Protein AF-0000000086685829 (afdb_homodimer)

Secondary structure (DSSP, 8-state):
---SEEEEESSHHHHHHHHHHHHH-BTTB-EES--EEE-TTSSS-EEEEEEE-TTS-EEEEEEEE-SS-SHHHHHHHHHHHHHHH--SEEEEEEEEEE-TTT--TT-EEEEEEEEETT-EEEETTEEEE----EEPPHHHHHHHHT--S-SS-EEEEEEEE-SEEE-SS-HHHHHHHTT-TT--EEESSHHHHHHHHHHHT-SEEEEEEEEEE-SSS---GGGHHHHHHHHHHHHHHHHHHHH--/---SEEEEESSHHHHHHHHHHHHH-BTTB-EES--EEE-TTSSS-EEEEEEE-TTS-EEEEEEEE-SS-SHHHHHHHHHHHHHHH--SEEEEEEEEEE-TTT--TT-EEEEEEEEETT-EEEETTEEEE----EEPPHHHHHHHHT--S-SS-EEEEEEEE-SEEE-SS-HHHHHHHTT-TT--EEESSHHHHHHHHHHHT-SEEEEEEEEEE-SSS---GGGHHHHHHHHHHHHHHHHHHHH--

Radius of gyration: 22.85 Å; Cα contacts (8 Å, |Δi|>4): 1314; chains: 2; bounding box: 50×67×46 Å

Foldseek 3Di:
DEAAEEEEEADPLLLVLLVVLQCPAADLWNGWPDWDWPPPVDPWIWIWTWGAGNVGHTGIYIYTYFPHFFLVSLLVNQLVVCVVRVHLEYEYFFAWAFAPVFDDALAKEKEQKEWAAQDADQDPVGGAHDTDIQGFPPVLLVLLVPDDDAPHHYDYYYEYAYDDQAADLCVQVVCVVNVNVGHTTYYGHQNSRRVSCVVVVRNGYIYMWGHHHNSHNDDDNVRRSSGSNSRSNSVVVSSCVPRPD/DEAAEEEEEADPLLLVLLVVLQCPAADLWNGWPDWDWPPPVDPWIWIWTWGAGNVGHTGIYIYTYFPHFFLVSLLVNQLVVCVVRVHLEYEYFFAWAFAPVFDDALAKEKEQKEWAAQDADQDPVGGAHDTDIQGFPPVLLVLLVPDDDAPHHYDYYYEYAYDDQAADLCVQVVCVVNVNVGHTTYYGHQNSRRVSCVVVVRNGYIYMWGHHHNSHNDDDNVRRSSGSNSRSNSVVVSSCVPRPD

Solvent-accessible surface area (backbone atoms only — not comparable to full-atom values): 23841 Å² total; per-residue (Å²): 126,80,26,50,30,35,34,42,17,50,46,70,67,21,38,51,23,40,56,49,33,38,47,67,27,54,91,78,18,63,18,26,82,57,76,41,82,39,54,78,87,45,69,74,36,34,32,38,28,47,32,31,39,71,87,67,50,66,44,38,36,35,41,32,60,29,94,41,72,34,29,43,38,36,9,23,47,50,24,31,48,38,63,75,37,53,32,46,22,44,31,32,36,20,61,23,27,20,30,72,92,74,42,53,77,55,22,28,39,36,40,40,24,27,23,42,69,67,22,28,37,33,38,80,89,40,80,45,77,57,66,65,73,47,70,38,53,64,72,57,44,52,51,58,71,62,63,68,93,58,101,55,58,74,44,78,29,34,24,32,11,39,60,43,54,55,25,45,56,46,62,66,59,54,36,31,74,70,75,36,66,66,45,38,34,38,36,37,34,59,23,20,50,47,48,40,26,59,58,58,64,38,81,31,50,46,42,20,24,2,15,31,40,58,31,30,72,75,83,52,74,81,32,42,64,60,5,9,38,50,7,18,45,52,43,51,51,52,49,48,70,72,64,58,128,126,81,27,48,30,36,34,42,17,50,46,70,67,22,37,50,23,39,54,49,33,38,45,67,28,53,91,79,18,63,16,26,81,56,77,41,81,40,54,78,89,46,68,74,36,34,33,37,28,48,33,31,37,71,88,67,51,67,44,38,36,34,40,32,61,31,95,40,74,34,29,42,39,37,9,23,47,51,24,31,48,39,63,75,38,53,31,46,22,44,30,32,35,21,61,25,27,19,30,72,93,73,42,55,79,53,21,28,39,37,41,40,24,25,22,41,69,64,23,27,38,32,38,81,91,41,80,44,76,57,68,66,73,47,70,38,53,63,72,57,43,53,51,59,72,61,63,69,94,59,101,53,58,76,45,79,29,34,26,32,11,38,60,44,53,55,27,47,58,47,62,65,60,55,36,31,75,71,75,36,66,66,45,39,34,38,36,36,35,60,22,20,50,47,50,41,26,58,59,58,65,39,82,30,49,47,41,21,24,2,14,32,39,58,30,32,71,73,84,52,76,80,33,42,63,59,5,10,38,50,6,18,46,52,42,51,50,52,48,48,70,72,65,59,129

InterPro domains:
  IPR000845 Nucleoside phosphorylase domain [PF01048] (35-237)
  IPR035994 Nucleoside phosphorylase superfamily [G3DSA:3.40.50.1580] (1-243)
  IPR035994 Nucleoside phosphorylase superfamily [SSF53167] (66-238)

Structure (mmCIF, N/CA/C/O backbone):
data_AF-0000000086685829-model_v1
#
loop_
_entity.id
_entity.type
_entity.pdbx_description
1 polymer 'Nucleoside phosphorylase domain-containing protein'
#
loop_
_atom_site.group_PDB
_atom_site.id
_atom_site.type_symbol
_atom_site.label_atom_id
_atom_site.label_alt_id
_atom_site.label_comp_id
_atom_site.label_asym_id
_atom_site.label_entity_id
_atom_site.label_seq_id
_atom_site.pdbx_PDB_ins_code
_atom_site.Cartn_x
_atom_site.Cartn_y
_atom_site.Cartn_z
_atom_site.occupancy
_atom_site.B_iso_or_equiv
_atom_site.auth_seq_id
_atom_site.auth_comp_id
_atom_site.auth_asym_id
_atom_site.auth_atom_id
_atom_site.pdbx_PDB_model_num
ATOM 1 N N . MET A 1 1 ? -23.453 7.348 5 1 58.22 1 MET A N 1
ATOM 2 C CA . MET A 1 1 ? -23.266 8.734 5.402 1 58.22 1 MET A CA 1
ATOM 3 C C . MET A 1 1 ? -21.922 9.258 4.906 1 58.22 1 MET A C 1
ATOM 5 O O . MET A 1 1 ? -20.906 8.547 4.957 1 58.22 1 MET A O 1
ATOM 9 N N . LYS A 1 2 ? -21.812 10.453 4.223 1 83.06 2 LYS A N 1
ATOM 10 C CA . LYS A 1 2 ? -20.688 11.07 3.527 1 83.06 2 LYS A CA 1
ATOM 11 C C . LYS A 1 2 ? -19.656 11.609 4.516 1 83.06 2 LYS A C 1
ATOM 13 O O . LYS A 1 2 ? -20.016 12.258 5.5 1 83.06 2 LYS A O 1
ATOM 18 N N . ILE A 1 3 ? -18.453 11.164 4.633 1 96.38 3 ILE A N 1
ATOM 19 C CA . ILE A 1 3 ? -17.344 11.633 5.453 1 96.38 3 ILE A CA 1
ATOM 20 C C . ILE A 1 3 ? -16.594 12.742 4.723 1 96.38 3 ILE A C 1
ATOM 22 O O . ILE A 1 3 ? -16.281 12.625 3.535 1 96.38 3 ILE A O 1
ATOM 26 N N . ASP A 1 4 ? -16.484 13.891 5.453 1 98.31 4 ASP A N 1
ATOM 27 C CA . ASP A 1 4 ? -15.789 15.016 4.84 1 98.31 4 ASP A CA 1
ATOM 28 C C . ASP A 1 4 ? -14.289 14.742 4.73 1 98.31 4 ASP A C 1
ATOM 30 O O . ASP A 1 4 ? -13.672 15.016 3.697 1 98.31 4 ASP A O 1
ATOM 34 N N . ALA A 1 5 ? -13.734 14.188 5.77 1 98.75 5 ALA A N 1
ATOM 35 C CA . ALA A 1 5 ? -12.305 13.891 5.742 1 98.75 5 ALA A CA 1
ATOM 36 C C . ALA A 1 5 ? -12 12.594 6.492 1 98.75 5 ALA A C 1
ATOM 38 O O . ALA A 1 5 ? -12.578 12.336 7.551 1 98.75 5 ALA A O 1
ATOM 39 N N . LEU A 1 6 ? -11.211 11.766 5.938 1 98.88 6 LEU A N 1
ATOM 40 C CA . LEU A 1 6 ? -10.555 10.641 6.59 1 98.88 6 LEU A CA 1
ATOM 41 C C . LEU A 1 6 ? -9.078 10.938 6.828 1 98.88 6 LEU A C 1
ATOM 43 O O . LEU A 1 6 ? -8.328 11.172 5.879 1 98.88 6 LEU A O 1
ATOM 47 N N . ILE A 1 7 ? -8.664 11 8.094 1 98.94 7 ILE A N 1
ATOM 48 C CA . ILE A 1 7 ? -7.273 11.242 8.445 1 98.94 7 ILE A CA 1
ATOM 49 C C . ILE A 1 7 ? -6.617 9.938 8.891 1 98.94 7 ILE A C 1
ATOM 51 O O . ILE A 1 7 ? -7.059 9.312 9.859 1 98.94 7 ILE A O 1
ATOM 55 N N . VAL A 1 8 ? -5.586 9.539 8.195 1 98.81 8 VAL A N 1
ATOM 56 C CA . VAL A 1 8 ? -4.824 8.344 8.562 1 98.81 8 VAL A CA 1
ATOM 57 C C . VAL A 1 8 ? -3.496 8.758 9.195 1 98.81 8 VAL A C 1
ATOM 59 O O . VAL A 1 8 ? -2.859 9.719 8.75 1 98.81 8 VAL A O 1
ATOM 62 N N . THR A 1 9 ? -3.082 8.07 10.25 1 98.75 9 THR A N 1
ATOM 63 C CA . THR A 1 9 ? -1.795 8.273 10.906 1 98.75 9 THR A CA 1
ATOM 64 C C . THR A 1 9 ? -1.018 6.957 10.977 1 98.75 9 THR A C 1
ATOM 66 O O . THR A 1 9 ? -1.593 5.879 10.812 1 98.75 9 THR A O 1
ATOM 69 N N . ALA A 1 10 ? 0.282 7.098 11.18 1 97.69 10 ALA A N 1
ATOM 70 C CA . ALA A 1 10 ? 1.114 5.898 11.18 1 97.69 10 ALA A CA 1
ATOM 71 C C . ALA A 1 10 ? 1.545 5.531 12.602 1 97.69 10 ALA A C 1
ATOM 73 O O . ALA A 1 10 ? 1.723 4.352 12.914 1 97.69 10 ALA A O 1
ATOM 74 N N . LEU A 1 11 ? 1.746 6.52 13.469 1 97.06 11 LEU A N 1
ATOM 75 C CA . LEU A 1 11 ? 2.26 6.293 14.812 1 97.06 11 LEU A CA 1
ATOM 76 C C . LEU A 1 11 ? 1.229 6.695 15.859 1 97.06 11 LEU A C 1
ATOM 78 O O . LEU A 1 11 ? 0.406 7.582 15.625 1 97.06 11 LEU A O 1
ATOM 82 N N . ALA A 1 12 ? 1.338 6.129 17.062 1 97.44 12 ALA A N 1
ATOM 83 C CA . ALA A 1 12 ? 0.421 6.441 18.156 1 97.44 12 ALA A CA 1
ATOM 84 C C . ALA A 1 12 ? 0.504 7.914 18.547 1 97.44 12 ALA A C 1
ATOM 86 O O . ALA A 1 12 ? -0.517 8.555 18.812 1 97.44 12 ALA A O 1
ATOM 87 N N . VAL A 1 13 ? 1.699 8.469 18.562 1 97.31 13 VAL A N 1
ATOM 88 C CA . VAL A 1 13 ? 1.897 9.867 18.938 1 97.31 13 VAL A CA 1
ATOM 89 C C . VAL A 1 13 ? 1.214 10.773 17.922 1 97.31 13 VAL A C 1
ATOM 91 O O . VAL A 1 13 ? 0.665 11.82 18.281 1 97.31 13 VAL A O 1
ATOM 94 N N . GLU A 1 14 ? 1.249 10.391 16.656 1 98.5 14 GLU A N 1
ATOM 95 C CA . GLU A 1 14 ? 0.596 11.148 15.594 1 98.5 14 GLU A CA 1
ATOM 96 C C . GLU A 1 14 ? -0.923 11.078 15.719 1 98.5 14 GLU A C 1
ATOM 98 O O . GLU A 1 14 ? -1.612 12.086 15.547 1 98.5 14 GLU A O 1
ATOM 103 N N . HIS A 1 15 ? -1.366 9.883 15.977 1 98.62 15 HIS A N 1
ATOM 104 C CA . HIS A 1 15 ? -2.799 9.672 16.156 1 98.62 15 HIS A CA 1
ATOM 105 C C . HIS A 1 15 ? -3.338 10.5 17.312 1 98.62 15 HIS A C 1
ATOM 107 O O . HIS A 1 15 ? -4.348 11.195 17.172 1 98.62 15 HIS A O 1
ATOM 113 N N . ARG A 1 16 ? -2.646 10.438 18.422 1 98.19 16 ARG A N 1
ATOM 114 C CA . ARG A 1 16 ? -3.057 11.188 19.594 1 98.19 16 ARG A CA 1
ATOM 115 C C . ARG A 1 16 ? -3.072 12.688 19.312 1 98.19 16 ARG A C 1
ATOM 117 O O . ARG A 1 16 ? -4.023 13.383 19.688 1 98.19 16 ARG A O 1
ATOM 124 N N . ALA A 1 17 ? -2.051 13.164 18.656 1 98.62 17 ALA A N 1
ATOM 125 C CA . ALA A 1 17 ? -1.974 14.586 18.312 1 98.62 17 ALA A CA 1
ATOM 126 C C . ALA A 1 17 ? -3.152 15 17.453 1 98.62 17 ALA A C 1
ATOM 128 O O . ALA A 1 17 ? -3.73 16.078 17.641 1 98.62 17 ALA A O 1
ATOM 129 N N . THR A 1 18 ? -3.488 14.18 16.5 1 98.75 18 THR A N 1
ATOM 130 C CA . THR A 1 18 ? -4.57 14.477 15.562 1 98.75 18 THR A CA 1
ATOM 131 C C . THR A 1 18 ? -5.914 14.508 16.281 1 98.75 18 THR A C 1
ATOM 133 O O . THR A 1 18 ? -6.711 15.422 16.078 1 98.75 18 THR A O 1
ATOM 136 N N . VAL A 1 19 ? -6.141 13.516 17.094 1 98.69 19 VAL A N 1
ATOM 137 C CA . VAL A 1 19 ? -7.375 13.422 17.875 1 98.69 19 VAL A CA 1
ATOM 138 C C . VAL A 1 19 ? -7.48 14.609 18.828 1 98.69 19 VAL A C 1
ATOM 140 O O . VAL A 1 19 ? -8.523 15.273 18.891 1 98.69 19 VAL A O 1
ATOM 143 N N . ASP A 1 20 ? -6.418 14.93 19.516 1 98.5 20 ASP A N 1
ATOM 144 C CA . ASP A 1 20 ? -6.398 16.016 20.484 1 98.5 20 ASP A CA 1
ATOM 145 C C . ASP A 1 20 ? -6.617 17.375 19.812 1 98.5 20 ASP A C 1
ATOM 147 O O . ASP A 1 20 ? -7.363 18.219 20.312 1 98.5 20 ASP A O 1
ATOM 151 N N . ALA A 1 21 ? -5.988 17.578 18.719 1 98.19 21 ALA A N 1
ATOM 152 C CA . ALA A 1 21 ? -6.156 18.844 17.984 1 98.19 21 ALA A CA 1
ATOM 153 C C . ALA A 1 21 ? -7.613 19.047 17.578 1 98.19 21 ALA A C 1
ATOM 155 O O . ALA A 1 21 ? -8.117 20.172 17.609 1 98.19 21 ALA A O 1
ATOM 156 N N . GLY A 1 22 ? -8.234 17.984 17.156 1 98.31 22 GLY A N 1
ATOM 157 C CA . GLY A 1 22 ? -9.656 18.062 16.844 1 98.31 22 GLY A CA 1
ATOM 158 C C . GLY A 1 22 ? -10.5 18.484 18.031 1 98.31 22 GLY A C 1
ATOM 159 O O . GLY A 1 22 ? -11.43 19.281 17.875 1 98.31 22 GLY A O 1
ATOM 160 N N . LEU A 1 23 ? -10.203 17.891 19.188 1 98.19 23 LEU A N 1
ATOM 161 C CA . LEU A 1 23 ? -10.93 18.234 20.422 1 98.19 23 LEU A CA 1
ATOM 162 C C . LEU A 1 23 ? -10.688 19.688 20.812 1 98.19 23 LEU A C 1
ATOM 164 O O . LEU A 1 23 ? -11.602 20.359 21.297 1 98.19 23 LEU A O 1
ATOM 168 N N . ASP A 1 24 ? -9.492 20.203 20.594 1 97.06 24 ASP A N 1
ATOM 169 C CA . ASP A 1 24 ? -9.094 21.562 20.953 1 97.06 24 ASP A CA 1
ATOM 170 C C . ASP A 1 24 ? -9.805 22.594 20.094 1 97.06 24 ASP A C 1
ATOM 172 O O . ASP A 1 24 ? -9.984 23.734 20.516 1 97.06 24 ASP A O 1
ATOM 176 N N . GLY A 1 25 ? -10.172 22.219 18.906 1 95.88 25 GLY A N 1
ATOM 177 C CA . GLY A 1 25 ? -10.703 23.172 17.953 1 95.88 25 GLY A CA 1
ATOM 178 C C . GLY A 1 25 ? -9.625 23.984 17.25 1 95.88 25 GLY A C 1
ATOM 179 O O . GLY A 1 25 ? -8.438 23.844 17.547 1 95.88 25 GLY A O 1
ATOM 180 N N . ILE A 1 26 ? -10.07 24.781 16.328 1 92.69 26 ILE A N 1
ATOM 181 C CA . ILE A 1 26 ? -9.18 25.625 15.539 1 92.69 26 ILE A CA 1
ATOM 182 C C . ILE A 1 26 ? -9.742 27.047 15.453 1 92.69 26 ILE A C 1
ATOM 184 O O . ILE A 1 26 ? -10.844 27.25 14.945 1 92.69 26 ILE A O 1
ATOM 188 N N . GLY A 1 27 ? -8.953 28.031 15.922 1 91 27 GLY A N 1
ATOM 189 C CA . GLY A 1 27 ? -9.461 29.391 15.898 1 91 27 GLY A CA 1
ATOM 190 C C . GLY A 1 27 ? -10.789 29.547 16.609 1 91 27 GLY A C 1
ATOM 191 O O . GLY A 1 27 ? -10.922 29.172 17.781 1 91 27 GLY A O 1
ATOM 192 N N . GLU A 1 28 ? -11.766 30.047 15.82 1 94.06 28 GLU A N 1
ATOM 193 C CA . GLU A 1 28 ? -13.078 30.297 16.391 1 94.06 28 GLU A CA 1
ATOM 194 C C . GLU A 1 28 ? -13.961 29.062 16.328 1 94.06 28 GLU A C 1
ATOM 196 O O . GLU A 1 28 ? -15.102 29.078 16.797 1 94.06 28 GLU A O 1
ATOM 201 N N . HIS A 1 29 ? -13.453 28 15.812 1 96.25 29 HIS A N 1
ATOM 202 C CA . HIS A 1 29 ? -14.219 26.766 15.664 1 96.25 29 HIS A CA 1
ATOM 203 C C . HIS A 1 29 ? -14.047 25.859 16.875 1 96.25 29 HIS A C 1
ATOM 205 O O . HIS A 1 29 ? -12.93 25.438 17.203 1 96.25 29 HIS A O 1
ATOM 211 N N . PRO A 1 30 ? -15.094 25.484 17.562 1 95.94 30 PRO A N 1
ATOM 212 C CA . PRO A 1 30 ? -15.023 24.766 18.844 1 95.94 30 PRO A CA 1
ATOM 213 C C . PRO A 1 30 ? -14.328 23.406 18.719 1 95.94 30 PRO A C 1
ATOM 215 O O . PRO A 1 30 ? -13.672 22.953 19.656 1 95.94 30 PRO A O 1
ATOM 218 N N . GLY A 1 31 ? -14.523 22.766 17.469 1 97.19 31 GLY A N 1
ATOM 219 C CA . GLY A 1 31 ? -13.867 21.484 17.266 1 97.19 31 GLY A CA 1
ATOM 220 C C . GLY A 1 31 ? -14.781 20.297 17.516 1 97.19 31 GLY A C 1
ATOM 221 O O . GLY A 1 31 ? -15.992 20.391 17.312 1 97.19 31 GLY A O 1
ATOM 222 N N . ILE A 1 32 ? -14.18 19.094 17.75 1 97.62 32 ILE A N 1
ATOM 223 C CA . ILE A 1 32 ? -14.898 17.828 17.938 1 97.62 32 ILE A CA 1
ATOM 224 C C . ILE A 1 32 ? -15.469 17.766 19.344 1 97.62 32 ILE A C 1
ATOM 226 O O . ILE A 1 32 ? -14.758 18 20.328 1 97.62 32 ILE A O 1
ATOM 230 N N . ASP A 1 33 ? -16.75 17.516 19.406 1 91.31 33 ASP A N 1
ATOM 231 C CA . ASP A 1 33 ? -17.375 17.375 20.703 1 91.31 33 ASP A CA 1
ATOM 232 C C . ASP A 1 33 ? -16.906 16.109 21.422 1 91.31 33 ASP A C 1
ATOM 234 O O . ASP A 1 33 ? -16.531 16.156 22.594 1 91.31 33 ASP A O 1
ATOM 238 N N . ALA A 1 34 ? -17.125 15.031 20.688 1 96.44 34 ALA A N 1
ATOM 239 C CA . ALA A 1 34 ? -16.688 13.734 21.203 1 96.44 34 ALA A CA 1
ATOM 240 C C . ALA A 1 34 ? -16.312 12.781 20.078 1 96.44 34 ALA A C 1
ATOM 242 O O . ALA A 1 34 ? -16.984 12.75 19.047 1 96.44 34 ALA A O 1
ATOM 243 N N . TRP A 1 35 ? -15.289 12.062 20.312 1 98.12 35 TRP A N 1
ATOM 244 C CA . TRP A 1 35 ? -14.93 11.008 19.359 1 98.12 35 TRP A CA 1
ATOM 245 C C . TRP A 1 35 ? -15.672 9.719 19.688 1 98.12 35 TRP A C 1
ATOM 247 O O . TRP A 1 35 ? -15.852 9.367 20.844 1 98.12 35 TRP A O 1
ATOM 257 N N . GLU A 1 36 ? -16.078 9.023 18.719 1 98.19 36 GLU A N 1
ATOM 258 C CA . GLU A 1 36 ? -16.672 7.695 18.859 1 98.19 36 GLU A CA 1
ATOM 259 C C . GLU A 1 36 ? -15.859 6.641 18.125 1 98.19 36 GLU A C 1
ATOM 261 O O . GLU A 1 36 ? -15.578 6.793 16.922 1 98.19 36 GLU A O 1
ATOM 266 N N . CYS A 1 37 ? -15.508 5.645 18.844 1 97.56 37 CYS A N 1
ATOM 267 C CA . CYS A 1 37 ? -14.797 4.539 18.203 1 97.56 37 CYS A CA 1
ATOM 268 C C . CYS A 1 37 ? -15.758 3.662 17.422 1 97.56 37 CYS A C 1
ATOM 270 O O . CYS A 1 37 ? -16.797 3.262 17.922 1 97.56 37 CYS A O 1
ATOM 272 N N . ARG A 1 38 ? -15.414 3.455 16.188 1 97.19 38 ARG A N 1
ATOM 273 C CA . ARG A 1 38 ? -16.219 2.611 15.312 1 97.19 38 ARG A CA 1
ATOM 274 C C . ARG A 1 38 ? -15.422 1.407 14.828 1 97.19 38 ARG A C 1
ATOM 276 O O . ARG A 1 38 ? -14.203 1.501 14.625 1 97.19 38 ARG A O 1
ATOM 283 N N . ASP A 1 39 ? -16.094 0.275 14.734 1 94.62 39 ASP A N 1
ATOM 284 C CA . ASP A 1 39 ? -15.562 -0.945 14.141 1 94.62 39 ASP A CA 1
ATOM 285 C C . ASP A 1 39 ? -14.367 -1.467 14.93 1 94.62 39 ASP A C 1
ATOM 287 O O . ASP A 1 39 ? -13.367 -1.893 14.344 1 94.62 39 ASP A O 1
ATOM 291 N N . ALA A 1 40 ? -14.508 -1.381 16.234 1 92.81 40 ALA A N 1
ATOM 292 C CA . ALA A 1 40 ? -13.43 -1.782 17.141 1 92.81 40 ALA A CA 1
ATOM 293 C C . ALA A 1 40 ? -13.062 -3.25 16.938 1 92.81 40 ALA A C 1
ATOM 295 O O . ALA A 1 40 ? -11.93 -3.654 17.219 1 92.81 40 ALA A O 1
ATOM 296 N N . HIS A 1 41 ? -13.945 -4.039 16.422 1 91.31 41 HIS A N 1
ATOM 297 C CA . HIS A 1 41 ? -13.727 -5.473 16.266 1 91.31 41 HIS A CA 1
ATOM 298 C C . HIS A 1 41 ? -13.195 -5.801 14.867 1 91.31 41 HIS A C 1
ATOM 300 O O . HIS A 1 41 ? -12.859 -6.953 14.586 1 91.31 41 HIS A O 1
ATOM 306 N N . ARG A 1 42 ? -13.164 -4.789 14.031 1 91.06 42 ARG A N 1
ATOM 307 C CA . ARG A 1 42 ? -12.664 -4.977 12.68 1 91.06 42 ARG A CA 1
ATOM 308 C C . ARG A 1 42 ? -11.172 -4.672 12.594 1 91.06 42 ARG A C 1
ATOM 310 O O . ARG A 1 42 ? -10.617 -4.031 13.492 1 91.06 42 ARG A O 1
ATOM 317 N N . PRO A 1 43 ? -10.562 -5.113 11.531 1 90.38 43 PRO A N 1
ATOM 318 C CA . PRO A 1 43 ? -9.125 -4.883 11.375 1 90.38 43 PRO A CA 1
ATOM 319 C C . PRO A 1 43 ? -8.773 -3.404 11.227 1 90.38 43 PRO A C 1
ATOM 321 O O . PRO A 1 43 ? -7.641 -3.004 11.484 1 90.38 43 PRO A O 1
ATOM 324 N N . THR A 1 44 ? -9.695 -2.598 10.781 1 94 44 THR A N 1
ATOM 325 C CA . THR A 1 44 ? -9.43 -1.18 10.57 1 94 44 THR A CA 1
ATOM 326 C C . THR A 1 44 ? -10.422 -0.32 11.344 1 94 44 THR A C 1
ATOM 328 O O . THR A 1 44 ? -11.32 0.287 10.75 1 94 44 THR A O 1
ATOM 331 N N . PRO A 1 45 ? -10.219 -0.259 12.641 1 96.94 45 PRO A N 1
ATOM 332 C CA . PRO A 1 45 ? -11.055 0.645 13.438 1 96.94 45 PRO A CA 1
ATOM 333 C C . PRO A 1 45 ? -10.727 2.115 13.195 1 96.94 45 PRO A C 1
ATOM 335 O O . PRO A 1 45 ? -9.672 2.434 12.641 1 96.94 45 PRO A O 1
ATOM 338 N N . TYR A 1 46 ? -11.648 2.924 13.492 1 98.12 46 TYR A N 1
ATOM 339 C CA . TYR A 1 46 ? -11.43 4.359 13.367 1 98.12 46 TYR A CA 1
ATOM 340 C C . TYR A 1 46 ? -12.258 5.129 14.391 1 98.12 46 TYR A C 1
ATOM 342 O O . TYR A 1 46 ? -13.164 4.57 15.008 1 98.12 46 TYR A O 1
ATOM 350 N N . GLU A 1 47 ? -11.859 6.34 14.617 1 98.31 47 GLU A N 1
ATOM 351 C CA . GLU A 1 47 ? -12.648 7.289 15.398 1 98.31 47 GLU A CA 1
ATOM 352 C C . GLU A 1 47 ? -13.375 8.281 14.5 1 98.31 47 GLU A C 1
ATOM 354 O O . GLU A 1 47 ? -12.781 8.828 13.562 1 98.31 47 GLU A O 1
ATOM 359 N N . ILE A 1 48 ? -14.633 8.422 14.82 1 98.31 48 ILE A N 1
ATOM 360 C CA . ILE A 1 48 ? -15.406 9.391 14.047 1 98.31 48 ILE A CA 1
ATOM 361 C C . ILE A 1 48 ? -15.875 10.523 14.953 1 98.31 48 ILE A C 1
ATOM 363 O O . ILE A 1 48 ? -16.219 10.297 16.109 1 98.31 48 ILE A O 1
ATOM 367 N N . GLY A 1 49 ? -15.812 11.758 14.445 1 97.81 49 GLY A N 1
ATOM 368 C CA . GLY A 1 49 ? -16.281 12.93 15.18 1 97.81 49 GLY A CA 1
ATOM 369 C C . GLY A 1 49 ? -16.922 13.969 14.297 1 97.81 49 GLY A C 1
ATOM 370 O O . GLY A 1 49 ? -16.734 13.961 13.078 1 97.81 49 GLY A O 1
ATOM 371 N N . ARG A 1 50 ? -17.766 14.703 14.961 1 97.44 50 ARG A N 1
ATOM 372 C CA . ARG A 1 50 ? -18.344 15.891 14.344 1 97.44 50 ARG A CA 1
ATOM 373 C C . ARG A 1 50 ? -17.578 17.141 14.742 1 97.44 50 ARG A C 1
ATOM 375 O O . ARG A 1 50 ? -17.594 17.547 15.906 1 97.44 50 ARG A O 1
ATOM 382 N N . PHE A 1 51 ? -16.844 17.75 13.789 1 97.75 51 PHE A N 1
ATOM 383 C CA . PHE A 1 51 ? -16.125 18.984 14.039 1 97.75 51 PHE A CA 1
ATOM 384 C C . PHE A 1 51 ? -17.031 20.188 13.859 1 97.75 51 PHE A C 1
ATOM 386 O O . PHE A 1 51 ? -17.375 20.562 12.734 1 97.75 51 PHE A O 1
ATOM 393 N N . VAL A 1 52 ? -17.375 20.766 14.977 1 97.31 52 VAL A N 1
ATOM 394 C CA . VAL A 1 52 ? -18.328 21.875 14.977 1 97.31 52 VAL A CA 1
ATOM 395 C C . VAL A 1 52 ? -17.625 23.172 14.57 1 97.31 52 VAL A C 1
ATOM 397 O O . VAL A 1 52 ? -16.547 23.484 15.078 1 97.31 52 VAL A O 1
ATOM 400 N N . LEU A 1 53 ? -18.234 23.859 13.648 1 96.69 53 LEU A N 1
ATOM 401 C CA . LEU A 1 53 ? -17.719 25.125 13.164 1 96.69 53 LEU A CA 1
ATOM 402 C C . LEU A 1 53 ? -18.359 26.297 13.898 1 96.69 53 LEU A C 1
ATOM 404 O O . LEU A 1 53 ? -19.344 26.109 14.625 1 96.69 53 LEU A O 1
ATOM 408 N N . ALA A 1 54 ? -17.797 27.453 13.664 1 94.94 54 ALA A N 1
ATOM 409 C CA . ALA A 1 54 ? -18.25 28.672 14.352 1 94.94 54 ALA A CA 1
ATOM 410 C C . ALA A 1 54 ? -19.719 28.969 14.031 1 94.94 54 ALA A C 1
ATOM 412 O O . ALA A 1 54 ? -20.438 29.484 14.875 1 94.94 54 ALA A O 1
ATOM 413 N N . ASP A 1 55 ? -20.188 28.594 12.852 1 95.19 55 ASP A N 1
ATOM 414 C CA . ASP A 1 55 ? -21.547 28.922 12.438 1 95.19 55 ASP A CA 1
ATOM 415 C C . ASP A 1 55 ? -22.516 27.812 12.859 1 95.19 55 ASP A C 1
ATOM 417 O O . ASP A 1 55 ? -23.703 27.859 12.508 1 95.19 55 ASP A O 1
ATOM 421 N N . GLY A 1 56 ? -22.016 26.781 13.461 1 94.25 56 GLY A N 1
ATOM 422 C CA . GLY A 1 56 ? -22.875 25.719 13.945 1 94.25 56 GLY A CA 1
ATOM 423 C C . GLY A 1 56 ? -22.891 24.5 13.039 1 94.25 56 GLY A C 1
ATOM 424 O O . GLY A 1 56 ? -23.312 23.422 13.453 1 94.25 56 GLY A O 1
ATOM 425 N N . SER A 1 57 ? -22.531 24.719 11.828 1 95.38 57 SER A N 1
ATOM 426 C CA . SER A 1 57 ? -22.406 23.562 10.953 1 95.38 57 SER A CA 1
ATOM 427 C C . SER A 1 57 ? -21.266 22.656 11.406 1 95.38 57 SER A C 1
ATOM 429 O O . SER A 1 57 ? -20.594 22.938 12.391 1 95.38 57 SER A O 1
ATOM 431 N N . ALA A 1 58 ? -21.234 21.469 10.758 1 96.31 58 ALA A N 1
ATOM 432 C CA . ALA A 1 58 ? -20.203 20.547 11.234 1 96.31 58 ALA A CA 1
ATOM 433 C C . ALA A 1 58 ? -19.594 19.75 10.078 1 96.31 58 ALA A C 1
ATOM 435 O O . ALA A 1 58 ? -20.25 19.5 9.07 1 96.31 58 ALA A O 1
ATOM 436 N N . LEU A 1 59 ? -18.344 19.453 10.203 1 97.06 59 LEU A N 1
ATOM 437 C CA . LEU A 1 59 ? -17.656 18.484 9.359 1 97.06 59 LEU A CA 1
ATOM 438 C C . LEU A 1 59 ? -17.625 17.109 10.008 1 97.06 59 LEU A C 1
ATOM 440 O O . LEU A 1 59 ? -17.391 16.984 11.211 1 97.06 59 LEU A O 1
ATOM 444 N N . ARG A 1 60 ? -17.953 16.094 9.273 1 97.69 60 ARG A N 1
ATOM 445 C CA . ARG A 1 60 ? -17.781 14.727 9.742 1 97.69 60 ARG A CA 1
ATOM 446 C C . ARG A 1 60 ? -16.391 14.203 9.406 1 97.69 60 ARG A C 1
ATOM 448 O O . ARG A 1 60 ? -16.016 14.109 8.227 1 97.69 60 ARG A O 1
ATOM 455 N N . VAL A 1 61 ? -15.648 13.844 10.438 1 98.62 61 VAL A N 1
ATOM 456 C CA . VAL A 1 61 ? -14.25 13.484 10.25 1 98.62 61 VAL A CA 1
ATOM 457 C C . VAL A 1 61 ? -13.961 12.141 10.906 1 98.62 61 VAL A C 1
ATOM 459 O O . VAL A 1 61 ? -14.414 11.875 12.016 1 98.62 61 VAL A O 1
ATOM 462 N N . ALA A 1 62 ? -13.242 11.281 10.188 1 98.81 62 ALA A N 1
ATOM 463 C CA . ALA A 1 62 ? -12.758 10.016 10.727 1 98.81 62 ALA A CA 1
ATOM 464 C C . ALA A 1 62 ? -11.234 10.023 10.867 1 98.81 62 ALA A C 1
ATOM 466 O O . ALA A 1 62 ? -10.531 10.547 10 1 98.81 62 ALA A O 1
ATOM 467 N N . VAL A 1 63 ? -10.734 9.477 11.977 1 98.88 63 VAL A N 1
ATOM 468 C CA . VAL A 1 63 ? -9.305 9.328 12.219 1 98.88 63 VAL A CA 1
ATOM 469 C C . VAL A 1 63 ? -8.969 7.855 12.445 1 98.88 63 VAL A C 1
ATOM 471 O O . VAL A 1 63 ? -9.656 7.168 13.211 1 98.88 63 VAL A O 1
ATOM 474 N N . ALA A 1 64 ? -7.957 7.379 11.742 1 98.69 64 ALA A N 1
ATOM 475 C CA . ALA A 1 64 ? -7.512 5.996 11.898 1 98.69 64 ALA A CA 1
ATOM 476 C C . ALA A 1 64 ? -5.992 5.914 11.977 1 98.69 64 ALA A C 1
ATOM 478 O O . ALA A 1 64 ? -5.293 6.867 11.617 1 98.69 64 ALA A O 1
ATOM 479 N N . ARG A 1 65 ? -5.551 4.848 12.531 1 97.81 65 ARG A N 1
ATOM 480 C CA . ARG A 1 65 ? -4.117 4.598 12.641 1 97.81 65 ARG A CA 1
ATOM 481 C C . ARG A 1 65 ? -3.754 3.229 12.078 1 97.81 65 ARG A C 1
ATOM 483 O O . ARG A 1 65 ? -4.383 2.225 12.414 1 97.81 65 ARG A O 1
ATOM 490 N N . ALA A 1 66 ? -2.795 3.242 11.172 1 95.62 66 ALA A N 1
ATOM 491 C CA . ALA A 1 66 ? -2.238 1.964 10.734 1 95.62 66 ALA A CA 1
ATOM 492 C C . ALA A 1 66 ? -1.461 1.293 11.867 1 95.62 66 ALA A C 1
ATOM 494 O O . ALA A 1 66 ? -0.947 1.968 12.758 1 95.62 66 ALA A O 1
ATOM 495 N N . THR A 1 67 ? -1.352 -0.032 11.883 1 92.06 67 THR A N 1
ATOM 496 C CA . THR A 1 67 ? -0.679 -0.75 12.961 1 92.06 67 THR A CA 1
ATOM 497 C C . THR A 1 67 ? 0.801 -0.942 12.641 1 92.06 67 THR A C 1
ATOM 499 O O . THR A 1 67 ? 1.579 -1.356 13.5 1 92.06 67 THR A O 1
ATOM 502 N N . ARG A 1 68 ? 1.144 -0.677 11.391 1 91.75 68 ARG A N 1
ATOM 503 C CA . ARG A 1 68 ? 2.535 -0.738 10.953 1 91.75 68 ARG A CA 1
ATOM 504 C C . ARG A 1 68 ? 2.9 0.483 10.117 1 91.75 68 ARG A C 1
ATOM 506 O O . ARG A 1 68 ? 2.045 1.051 9.43 1 91.75 68 ARG A O 1
ATOM 513 N N . THR A 1 69 ? 4.152 0.825 10.297 1 94.38 69 THR A N 1
ATOM 514 C CA . THR A 1 69 ? 4.633 1.908 9.445 1 94.38 69 THR A CA 1
ATOM 515 C C . THR A 1 69 ? 4.836 1.425 8.008 1 94.38 69 THR A C 1
ATOM 517 O O . THR A 1 69 ? 4.891 0.219 7.758 1 94.38 69 THR A O 1
ATOM 520 N N . GLY A 1 70 ? 4.863 2.41 7.117 1 96.56 70 GLY A N 1
ATOM 521 C CA . GLY A 1 70 ? 5.18 2.076 5.738 1 96.56 70 GLY A CA 1
ATOM 522 C C . GLY A 1 70 ? 4.016 2.297 4.789 1 96.56 70 GLY A C 1
ATOM 523 O O . GLY A 1 70 ? 2.863 2.369 5.219 1 96.56 70 GLY A O 1
ATOM 524 N N . CYS A 1 71 ? 4.371 2.24 3.49 1 97.62 71 CYS A N 1
ATOM 525 C CA . CYS A 1 71 ? 3.402 2.582 2.453 1 97.62 71 CYS A CA 1
ATOM 526 C C . CYS A 1 71 ? 2.328 1.507 2.334 1 97.62 71 CYS A C 1
ATOM 528 O O . CYS A 1 71 ? 1.157 1.814 2.107 1 97.62 71 CYS A O 1
ATOM 530 N N . ILE A 1 72 ? 2.68 0.22 2.504 1 97.44 72 ILE A N 1
ATOM 531 C CA . ILE A 1 72 ? 1.713 -0.857 2.316 1 97.44 72 ILE A CA 1
ATOM 532 C C . ILE A 1 72 ? 0.607 -0.748 3.365 1 97.44 72 ILE A C 1
ATOM 534 O O . ILE A 1 72 ? -0.578 -0.73 3.025 1 97.44 72 ILE A O 1
ATOM 538 N N . ALA A 1 73 ? 1.025 -0.583 4.609 1 96.75 73 ALA A N 1
ATOM 539 C CA . ALA A 1 73 ? 0.051 -0.493 5.695 1 96.75 73 ALA A CA 1
ATOM 540 C C . ALA A 1 73 ? -0.795 0.77 5.57 1 96.75 73 ALA A C 1
ATOM 542 O O . ALA A 1 73 ? -2.008 0.738 5.793 1 96.75 73 ALA A O 1
ATOM 543 N N . ALA A 1 74 ? -0.144 1.849 5.234 1 98.06 74 ALA A N 1
ATOM 544 C CA . ALA A 1 74 ? -0.871 3.104 5.059 1 98.06 74 ALA A CA 1
ATOM 545 C C . ALA A 1 74 ? -1.9 2.988 3.939 1 98.06 74 ALA A C 1
ATOM 547 O O . ALA A 1 74 ? -3.055 3.389 4.105 1 98.06 74 ALA A O 1
ATOM 548 N N . ALA A 1 75 ? -1.455 2.422 2.818 1 98.25 75 ALA A N 1
ATOM 549 C CA . ALA A 1 75 ? -2.35 2.264 1.675 1 98.25 75 ALA A CA 1
ATOM 550 C C . ALA A 1 75 ? -3.512 1.334 2.012 1 98.25 75 ALA A C 1
ATOM 552 O O . ALA A 1 75 ? -4.656 1.601 1.641 1 98.25 75 ALA A O 1
ATOM 553 N N . ALA A 1 76 ? -3.225 0.238 2.682 1 97.75 76 ALA A N 1
ATOM 554 C CA . ALA A 1 76 ? -4.266 -0.722 3.039 1 97.75 76 ALA A CA 1
ATOM 555 C C . ALA A 1 76 ? -5.305 -0.087 3.959 1 97.75 76 ALA A C 1
ATOM 557 O O . ALA A 1 76 ? -6.508 -0.201 3.719 1 97.75 76 ALA A O 1
ATOM 558 N N . THR A 1 77 ? -4.84 0.608 4.992 1 97.69 77 THR A N 1
ATOM 559 C CA . THR A 1 77 ? -5.73 1.262 5.941 1 97.69 77 THR A CA 1
ATOM 560 C C . THR A 1 77 ? -6.566 2.334 5.25 1 97.69 77 THR A C 1
ATOM 562 O O . THR A 1 77 ? -7.793 2.365 5.398 1 97.69 77 THR A O 1
ATOM 565 N N . ALA A 1 78 ? -5.898 3.141 4.488 1 98.31 78 ALA A N 1
ATOM 566 C CA . ALA A 1 78 ? -6.562 4.23 3.779 1 98.31 78 ALA A CA 1
ATOM 567 C C . ALA A 1 78 ? -7.605 3.693 2.803 1 98.31 78 ALA A C 1
ATOM 569 O O . ALA A 1 78 ? -8.727 4.203 2.736 1 98.31 78 ALA A O 1
ATOM 570 N N . SER A 1 79 ? -7.246 2.684 2.068 1 97.88 79 SER A N 1
ATOM 571 C CA . SER A 1 79 ? -8.117 2.154 1.023 1 97.88 79 SER A CA 1
ATOM 572 C C . SER A 1 79 ? -9.359 1.492 1.62 1 97.88 79 SER A C 1
ATOM 574 O O . SER A 1 79 ? -10.469 1.695 1.133 1 97.88 79 SER A O 1
ATOM 576 N N . CYS A 1 80 ? -9.18 0.685 2.666 1 96.62 80 CYS A N 1
ATOM 577 C CA . CYS A 1 80 ? -10.305 0.038 3.324 1 96.62 80 CYS A CA 1
ATOM 578 C C . CYS A 1 80 ? -11.312 1.069 3.822 1 96.62 80 CYS A C 1
ATOM 580 O O . CYS A 1 80 ? -12.508 0.962 3.545 1 96.62 80 CYS A O 1
ATOM 582 N N . LEU A 1 81 ? -10.797 2.047 4.473 1 97.38 81 LEU A N 1
ATOM 583 C CA . LEU A 1 81 ? -11.688 3.031 5.086 1 97.38 81 LEU A CA 1
ATOM 584 C C . LEU A 1 81 ? -12.273 3.961 4.027 1 97.38 81 LEU A C 1
ATOM 586 O O . LEU A 1 81 ? -13.414 4.41 4.16 1 97.38 81 LEU A O 1
ATOM 590 N N . ALA A 1 82 ? -11.484 4.27 3.014 1 97.06 82 ALA A N 1
ATOM 591 C CA . ALA A 1 82 ? -12.023 5.074 1.921 1 97.06 82 ALA A CA 1
ATOM 592 C C . ALA A 1 82 ? -13.172 4.352 1.222 1 97.06 82 ALA A C 1
ATOM 594 O O . ALA A 1 82 ? -14.148 4.98 0.816 1 97.06 82 ALA A O 1
ATOM 595 N N . GLU A 1 83 ? -12.984 3.062 1.04 1 94.62 83 GLU A N 1
ATOM 596 C CA . GLU A 1 83 ? -14.047 2.258 0.44 1 94.62 83 GLU A CA 1
ATOM 597 C C . GLU A 1 83 ? -15.305 2.266 1.305 1 94.62 83 GLU A C 1
ATOM 599 O O . GLU A 1 83 ? -16.422 2.34 0.787 1 94.62 83 GLU A O 1
ATOM 604 N N . ARG A 1 84 ? -15.141 2.225 2.57 1 94.06 84 ARG A N 1
ATOM 605 C CA . ARG A 1 84 ? -16.234 2.133 3.533 1 94.06 84 ARG A CA 1
ATOM 606 C C . ARG A 1 84 ? -16.922 3.482 3.719 1 94.06 84 ARG A C 1
ATOM 608 O O . ARG A 1 84 ? -18.141 3.557 3.807 1 94.06 84 ARG A O 1
ATOM 615 N N . LEU A 1 85 ? -16.094 4.57 3.76 1 96.88 85 LEU A N 1
ATOM 616 C CA . LEU A 1 85 ? -16.594 5.852 4.25 1 96.88 85 LEU A CA 1
ATOM 617 C C . LEU A 1 85 ? -16.734 6.852 3.109 1 96.88 85 LEU A C 1
ATOM 619 O O . LEU A 1 85 ? -17.391 7.883 3.26 1 96.88 85 LEU A O 1
ATOM 623 N N . ARG A 1 86 ? -16.047 6.648 2.012 1 95.19 86 ARG A N 1
ATOM 624 C CA . ARG A 1 86 ? -16.094 7.488 0.819 1 95.19 86 ARG A CA 1
ATOM 625 C C . ARG A 1 86 ? -15.859 8.953 1.168 1 95.19 86 ARG A C 1
ATOM 627 O O . ARG A 1 86 ? -16.688 9.812 0.849 1 95.19 86 ARG A O 1
ATOM 634 N N . PRO A 1 87 ? -14.727 9.273 1.708 1 98.19 87 PRO A N 1
ATOM 635 C CA . PRO A 1 87 ? -14.445 10.641 2.154 1 98.19 87 PRO A CA 1
ATOM 636 C C . PRO A 1 87 ? -14.227 11.609 0.993 1 98.19 87 PRO A C 1
ATOM 638 O O . PRO A 1 87 ? -13.82 11.195 -0.095 1 98.19 87 PRO A O 1
ATOM 641 N N . GLN A 1 88 ? -14.484 12.875 1.239 1 97.88 88 GLN A N 1
ATOM 642 C CA . GLN A 1 88 ? -14.172 13.93 0.278 1 97.88 88 GLN A CA 1
ATOM 643 C C . GLN A 1 88 ? -12.672 14.195 0.226 1 97.88 88 GLN A C 1
ATOM 645 O O . GLN A 1 88 ? -12.148 14.609 -0.812 1 97.88 88 GLN A O 1
ATOM 650 N N . CYS A 1 89 ? -11.984 13.984 1.334 1 98.62 89 CYS A N 1
ATOM 651 C CA . CYS A 1 89 ? -10.547 14.203 1.428 1 98.62 89 CYS A CA 1
ATOM 652 C C . CYS A 1 89 ? -9.875 13.094 2.219 1 98.62 89 CYS A C 1
ATOM 654 O O . CYS A 1 89 ? -10.32 12.742 3.311 1 98.62 89 CYS A O 1
ATOM 656 N N . LEU A 1 90 ? -8.914 12.484 1.64 1 98.81 90 LEU A N 1
ATOM 657 C CA . LEU A 1 90 ? -8.016 11.57 2.346 1 98.81 90 LEU A CA 1
ATOM 658 C C . LEU A 1 90 ? -6.773 12.305 2.838 1 98.81 90 LEU A C 1
ATOM 660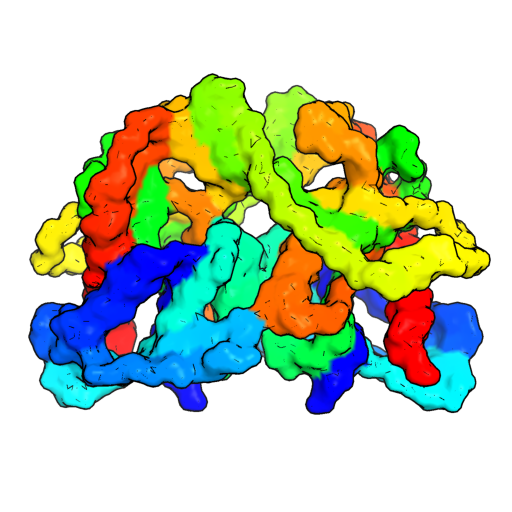 O O . LEU A 1 90 ? -5.984 12.805 2.033 1 98.81 90 LEU A O 1
ATOM 664 N N . ALA A 1 91 ? -6.586 12.359 4.152 1 98.94 91 ALA A N 1
ATOM 665 C CA . ALA A 1 91 ? -5.516 13.18 4.711 1 98.94 91 ALA A CA 1
ATOM 666 C C . ALA A 1 91 ? -4.605 12.352 5.613 1 98.94 91 ALA A C 1
ATOM 668 O O . ALA A 1 91 ? -4.949 11.234 6 1 98.94 91 ALA A O 1
ATOM 669 N N . MET A 1 92 ? -3.457 12.898 5.879 1 98.94 92 MET A N 1
ATOM 670 C CA . MET A 1 92 ? -2.516 12.289 6.812 1 98.94 92 MET A CA 1
ATOM 671 C C . MET A 1 92 ? -1.792 13.359 7.629 1 98.94 92 MET A C 1
ATOM 673 O O . MET A 1 92 ? -1.39 14.391 7.09 1 98.94 92 MET A O 1
ATOM 677 N N . SER A 1 93 ? -1.709 13.125 8.875 1 98.81 93 SER A N 1
ATOM 678 C CA . SER A 1 93 ? -0.896 13.906 9.797 1 98.81 93 SER A CA 1
ATOM 679 C C . SER A 1 93 ? 0.209 13.062 10.414 1 98.81 93 SER A C 1
ATOM 681 O O . SER A 1 93 ? 0.002 11.883 10.711 1 98.81 93 SER A O 1
ATOM 683 N N . GLY A 1 94 ? 1.301 13.672 10.602 1 98.56 94 GLY A N 1
ATOM 684 C CA . GLY A 1 94 ? 2.381 12.938 11.25 1 98.56 94 GLY A CA 1
ATOM 685 C C . GLY A 1 94 ? 3.688 13.711 11.273 1 98.56 94 GLY A C 1
ATOM 686 O O . GLY A 1 94 ? 3.689 14.938 11.273 1 98.56 94 GLY A O 1
ATOM 687 N N . ILE A 1 95 ? 4.855 12.945 11.461 1 98.38 95 ILE A N 1
ATOM 688 C CA . ILE A 1 95 ? 6.176 13.562 11.539 1 98.38 95 ILE A CA 1
ATOM 689 C C . ILE A 1 95 ? 7.02 13.125 10.344 1 98.38 95 ILE A C 1
ATOM 691 O O . ILE A 1 95 ? 6.719 12.125 9.695 1 98.38 95 ILE A O 1
ATOM 695 N N . CYS A 1 96 ? 8.016 13.914 10 1 97.94 96 CYS A N 1
ATOM 696 C CA . CYS A 1 96 ? 8.898 13.594 8.883 1 97.94 96 CYS A CA 1
ATOM 697 C C . CYS A 1 96 ? 10.297 14.148 9.117 1 97.94 96 CYS A C 1
ATOM 699 O O . CYS A 1 96 ? 10.523 14.883 10.086 1 97.94 96 CYS A O 1
ATOM 701 N N . ALA A 1 97 ? 11.234 13.648 8.336 1 97.5 97 ALA A N 1
ATOM 702 C CA . ALA A 1 97 ? 12.523 14.328 8.188 1 97.5 97 ALA A CA 1
ATOM 703 C C . ALA A 1 97 ? 12.414 15.523 7.246 1 97.5 97 ALA A C 1
ATOM 705 O O . ALA A 1 97 ? 11.852 15.406 6.152 1 97.5 97 ALA A O 1
ATOM 706 N N . GLY A 1 98 ? 12.953 16.625 7.68 1 97.81 98 GLY A N 1
ATOM 707 C CA . GLY A 1 98 ? 12.93 17.828 6.863 1 97.81 98 GLY A CA 1
ATOM 708 C C . GLY A 1 98 ? 14.266 18.125 6.211 1 97.81 98 GLY A C 1
ATOM 709 O O . GLY A 1 98 ? 15.32 17.922 6.812 1 97.81 98 GLY A O 1
ATOM 710 N N . ASN A 1 99 ? 14.188 18.625 4.965 1 97.94 99 ASN A N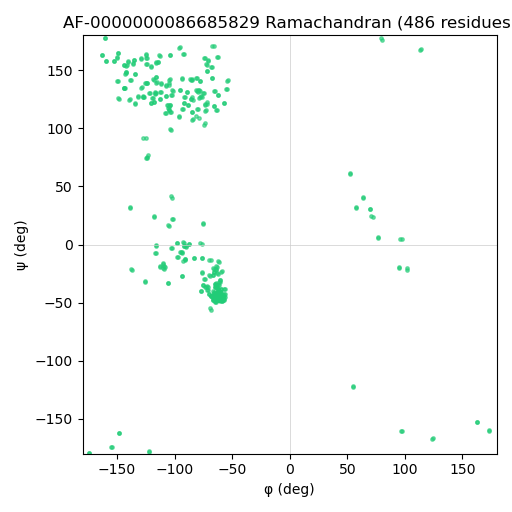 1
ATOM 711 C CA . ASN A 1 99 ? 15.391 19.109 4.285 1 97.94 99 ASN A CA 1
ATOM 712 C C . ASN A 1 99 ? 16 20.312 5.004 1 97.94 99 ASN A C 1
ATOM 714 O O . ASN A 1 99 ? 15.391 21.375 5.047 1 97.94 99 ASN A O 1
ATOM 718 N N . PRO A 1 100 ? 17.203 20.141 5.512 1 96.06 100 PRO A N 1
ATOM 719 C CA . PRO A 1 100 ? 17.766 21.234 6.301 1 96.06 100 PRO A CA 1
ATOM 720 C C . PRO A 1 100 ? 18 22.5 5.48 1 96.06 100 PRO A C 1
ATOM 722 O O . PRO A 1 100 ? 18.109 23.594 6.043 1 96.06 100 PRO A O 1
ATOM 725 N N . ALA A 1 101 ? 18.047 22.375 4.23 1 96.31 101 ALA A N 1
ATOM 726 C CA . ALA A 1 101 ? 18.203 23.531 3.363 1 96.31 101 ALA A CA 1
ATOM 727 C C . ALA A 1 101 ? 16.891 24.312 3.246 1 96.31 101 ALA A C 1
ATOM 729 O O . ALA A 1 101 ? 16.891 25.469 2.799 1 96.31 101 ALA A O 1
ATOM 730 N N . ALA A 1 102 ? 15.781 23.688 3.742 1 97.06 102 ALA A N 1
ATOM 731 C CA . ALA A 1 102 ? 14.484 24.297 3.475 1 97.06 102 ALA A CA 1
ATOM 732 C C . ALA A 1 102 ? 13.711 24.531 4.77 1 97.06 102 ALA A C 1
ATOM 734 O O . ALA A 1 102 ? 12.914 25.469 4.863 1 97.06 102 ALA A O 1
ATOM 735 N N . VAL A 1 103 ? 13.898 23.672 5.75 1 97.5 103 VAL A N 1
ATOM 736 C CA . VAL A 1 103 ? 13.062 23.734 6.941 1 97.5 103 VAL A CA 1
ATOM 737 C C . VAL A 1 103 ? 13.906 23.438 8.18 1 97.5 103 VAL A C 1
ATOM 739 O O . VAL A 1 103 ? 14.922 22.734 8.094 1 97.5 103 VAL A O 1
ATOM 742 N N . ASP A 1 104 ? 13.453 23.953 9.305 1 96 104 ASP A N 1
ATOM 743 C CA . ASP A 1 104 ? 14.055 23.688 10.609 1 96 104 ASP A CA 1
ATOM 744 C C . ASP A 1 104 ? 13.203 22.703 11.414 1 96 104 ASP A C 1
ATOM 746 O O . ASP A 1 104 ? 12.062 22.422 11.055 1 96 104 ASP A O 1
ATOM 750 N N . LEU A 1 105 ? 13.82 22.125 12.461 1 95.25 105 LEU A N 1
ATOM 751 C CA . LEU A 1 105 ? 13.047 21.297 13.391 1 95.25 105 LEU A CA 1
ATOM 752 C C . LEU A 1 105 ? 11.859 22.094 13.945 1 95.25 105 LEU A C 1
ATOM 754 O O . LEU A 1 105 ? 11.992 23.266 14.281 1 95.25 105 LEU A O 1
ATOM 758 N N . GLY A 1 106 ? 10.742 21.453 13.945 1 94.12 106 GLY A N 1
ATOM 759 C CA . GLY A 1 106 ? 9.547 22.109 14.469 1 94.12 106 GLY A CA 1
ATOM 760 C C . GLY A 1 106 ? 8.719 22.781 13.391 1 94.12 106 GLY A C 1
ATOM 761 O O . GLY A 1 106 ? 7.551 23.109 13.609 1 94.12 106 GLY A O 1
ATOM 762 N N . ASP A 1 107 ? 9.344 23.047 12.258 1 97.56 107 ASP A N 1
ATOM 763 C CA . ASP A 1 107 ? 8.562 23.516 11.117 1 97.56 107 ASP A CA 1
ATOM 764 C C . ASP A 1 107 ? 7.551 22.469 10.664 1 97.56 107 ASP A C 1
ATOM 766 O O . ASP A 1 107 ? 7.621 21.312 11.078 1 97.56 107 ASP A O 1
ATOM 770 N N . VAL A 1 108 ? 6.566 22.906 9.93 1 98.69 108 VAL A N 1
ATOM 771 C CA . VAL A 1 108 ? 5.547 22 9.406 1 98.69 108 VAL A CA 1
ATOM 772 C C . VAL A 1 108 ? 5.59 22 7.879 1 98.69 108 VAL A C 1
ATOM 774 O O . VAL A 1 108 ? 5.656 23.062 7.25 1 98.69 108 VAL A O 1
ATOM 777 N N . VAL A 1 109 ? 5.621 20.828 7.324 1 98.81 109 VAL A N 1
ATOM 778 C CA . VAL A 1 109 ? 5.633 20.641 5.875 1 98.81 109 VAL A CA 1
ATOM 779 C C . VAL A 1 109 ? 4.238 20.234 5.395 1 98.81 109 VAL A C 1
ATOM 781 O O . VAL A 1 109 ? 3.619 19.328 5.957 1 98.81 109 VAL A O 1
ATOM 784 N N . ILE A 1 110 ? 3.707 20.938 4.395 1 98.88 110 ILE A N 1
ATOM 785 C CA . ILE A 1 110 ? 2.527 20.531 3.641 1 98.88 110 ILE A CA 1
ATOM 786 C C . ILE A 1 110 ? 2.941 20.047 2.25 1 98.88 110 ILE A C 1
ATOM 788 O O . ILE A 1 110 ? 3.547 20.797 1.483 1 98.88 110 ILE A O 1
ATOM 792 N N . ALA A 1 111 ? 2.637 18.828 1.952 1 98.88 111 ALA A N 1
ATOM 793 C CA . ALA A 1 111 ? 3.023 18.266 0.659 1 98.88 111 ALA A CA 1
ATOM 794 C C . ALA A 1 111 ? 2.186 18.859 -0.469 1 98.88 111 ALA A C 1
ATOM 796 O O . ALA A 1 111 ? 0.958 18.75 -0.465 1 98.88 111 ALA A O 1
ATOM 797 N N . ASP A 1 112 ? 2.836 19.484 -1.422 1 98.62 112 ASP A N 1
ATOM 798 C CA . ASP A 1 112 ? 2.094 19.891 -2.609 1 98.62 112 ASP A CA 1
ATOM 799 C C . ASP A 1 112 ? 2.133 18.812 -3.684 1 98.62 112 ASP A C 1
ATOM 801 O O . ASP A 1 112 ? 1.408 18.891 -4.68 1 98.62 112 ASP A O 1
ATOM 805 N N . SER A 1 113 ? 2.998 17.859 -3.527 1 98.5 113 SER A N 1
ATOM 806 C CA . SER A 1 113 ? 3.129 16.641 -4.32 1 98.5 113 SER A CA 1
ATOM 807 C C . SER A 1 113 ? 3.896 15.57 -3.557 1 98.5 113 SER A C 1
ATOM 809 O O . SER A 1 113 ? 4.605 15.867 -2.594 1 98.5 113 SER A O 1
ATOM 811 N N . THR A 1 114 ? 3.707 14.359 -3.943 1 98.44 114 THR A N 1
ATOM 812 C CA . THR A 1 114 ? 4.422 13.25 -3.318 1 98.44 114 THR A CA 1
ATOM 813 C C . THR A 1 114 ? 4.836 12.219 -4.363 1 98.44 114 THR A C 1
ATOM 815 O O . THR A 1 114 ? 4.258 12.164 -5.449 1 98.44 114 THR A O 1
ATOM 818 N N . TYR A 1 115 ? 5.82 11.438 -4.078 1 97.81 115 TYR A N 1
ATOM 819 C CA . TYR A 1 115 ? 6.211 10.273 -4.855 1 97.81 115 TYR A CA 1
ATOM 820 C C . TYR A 1 115 ? 7.117 9.352 -4.043 1 97.81 115 TYR A C 1
ATOM 822 O O . TYR A 1 115 ? 7.605 9.734 -2.979 1 97.81 115 TYR A O 1
ATOM 830 N N . VAL A 1 116 ? 7.242 8.164 -4.504 1 97.88 116 VAL A N 1
ATOM 831 C CA . VAL A 1 116 ? 8.156 7.199 -3.9 1 97.88 116 VAL A CA 1
ATOM 832 C C . VAL A 1 116 ? 9.562 7.391 -4.465 1 97.88 116 VAL A C 1
ATOM 834 O O . VAL A 1 116 ? 9.82 7.059 -5.621 1 97.88 116 VAL A O 1
ATOM 837 N N . TYR A 1 117 ? 10.484 7.805 -3.602 1 97.25 117 TYR A N 1
ATOM 838 C CA . TYR A 1 117 ? 11.773 8.258 -4.105 1 97.25 117 TYR A CA 1
ATOM 839 C C . TYR A 1 117 ? 12.648 7.078 -4.512 1 97.25 117 TYR A C 1
ATOM 841 O O . TYR A 1 117 ? 13.578 7.23 -5.309 1 97.25 117 TYR A O 1
ATOM 849 N N . ASP A 1 118 ? 12.383 5.895 -3.932 1 95.94 118 ASP A N 1
ATOM 850 C CA . ASP A 1 118 ? 13.234 4.738 -4.211 1 95.94 118 ASP A CA 1
ATOM 851 C C . ASP A 1 118 ? 12.562 3.797 -5.215 1 95.94 118 ASP A C 1
ATOM 853 O O . ASP A 1 118 ? 12.883 2.607 -5.262 1 95.94 118 ASP A O 1
ATOM 857 N N . GLU A 1 119 ? 11.656 4.273 -5.969 1 95.94 119 GLU A N 1
ATOM 858 C CA . GLU A 1 119 ? 11.047 3.537 -7.07 1 95.94 119 GLU A CA 1
ATOM 859 C C . GLU A 1 119 ? 11.82 3.74 -8.367 1 95.94 119 GLU A C 1
ATOM 861 O O . GLU A 1 119 ? 12.133 4.875 -8.734 1 95.94 119 GLU A O 1
ATOM 866 N N . GLY A 1 120 ? 12.109 2.627 -9.047 1 95.38 120 GLY A N 1
ATOM 867 C CA . GLY A 1 120 ? 12.82 2.736 -10.312 1 95.38 120 GLY A CA 1
ATOM 868 C C . GLY A 1 120 ? 13.445 1.428 -10.766 1 95.38 120 GLY A C 1
ATOM 869 O O . GLY A 1 120 ? 12.852 0.361 -10.586 1 95.38 120 GLY A O 1
ATOM 870 N N . HIS A 1 121 ? 14.523 1.529 -11.531 1 95.12 121 HIS A N 1
ATOM 871 C CA . HIS A 1 121 ? 15.25 0.386 -12.07 1 95.12 121 HIS A CA 1
ATOM 872 C C . HIS A 1 121 ? 16.672 0.336 -11.531 1 95.12 121 HIS A C 1
ATOM 874 O O . HIS A 1 121 ? 17.344 1.367 -11.445 1 95.12 121 HIS A O 1
ATOM 880 N N . ARG A 1 122 ? 17 -0.8 -11.086 1 94.56 122 ARG A N 1
ATOM 881 C CA . ARG A 1 122 ? 18.391 -1.04 -10.719 1 94.56 122 ARG A CA 1
ATOM 882 C C . ARG A 1 122 ? 19.094 -1.917 -11.75 1 94.56 122 ARG A C 1
ATOM 884 O O . ARG A 1 122 ? 18.688 -3.053 -11.992 1 94.56 122 ARG A O 1
ATOM 891 N N . THR A 1 123 ? 20.109 -1.402 -12.398 1 93.88 123 THR A N 1
ATOM 892 C CA . THR A 1 123 ? 20.922 -2.113 -13.383 1 93.88 123 THR A CA 1
ATOM 893 C C . THR A 1 123 ? 22.391 -2.125 -12.969 1 93.88 123 THR A C 1
ATOM 895 O O . THR A 1 123 ? 22.734 -1.655 -11.883 1 93.88 123 THR A O 1
ATOM 898 N N . VAL A 1 124 ? 23.156 -2.695 -13.82 1 92.06 124 VAL A N 1
ATOM 899 C CA . VAL A 1 124 ? 24.594 -2.746 -13.562 1 92.06 124 VAL A CA 1
ATOM 900 C C . VAL A 1 124 ? 25.156 -1.33 -13.516 1 92.06 124 VAL A C 1
ATOM 902 O O . VAL A 1 124 ? 26.172 -1.079 -12.859 1 92.06 124 VAL A O 1
ATOM 905 N N . GLU A 1 125 ? 24.484 -0.389 -14.188 1 92.19 125 GLU A N 1
ATOM 906 C CA . GLU A 1 125 ? 24.922 0.999 -14.273 1 92.19 125 GLU A CA 1
ATOM 907 C C . GLU A 1 125 ? 24.5 1.797 -13.055 1 92.19 125 GLU A C 1
ATOM 909 O O . GLU A 1 125 ? 25 2.896 -12.812 1 92.19 125 GLU A O 1
ATOM 914 N N . GLY A 1 126 ? 23.672 1.253 -12.289 1 91.62 126 GLY A N 1
ATOM 915 C CA . GLY A 1 126 ? 23.188 1.958 -11.109 1 91.62 126 GLY A CA 1
ATOM 916 C C . GLY A 1 126 ? 21.672 2.08 -11.062 1 91.62 126 GLY A C 1
ATOM 917 O O . GLY A 1 126 ? 20.969 1.332 -11.742 1 91.62 126 GLY A O 1
ATOM 918 N N . PHE A 1 127 ? 21.266 2.951 -10.148 1 93.31 127 PHE A N 1
ATOM 919 C CA . PHE A 1 127 ? 19.844 3.158 -9.93 1 93.31 127 PHE A CA 1
ATOM 920 C C . PHE A 1 127 ? 19.312 4.281 -10.812 1 93.31 127 PHE A C 1
ATOM 922 O O . PHE A 1 127 ? 19.906 5.363 -10.867 1 93.31 127 PHE A O 1
ATOM 929 N N . THR A 1 128 ? 18.219 4 -11.609 1 93.5 128 THR A N 1
ATOM 930 C CA . THR A 1 128 ? 17.469 4.996 -12.367 1 93.5 128 THR A CA 1
ATOM 931 C C . THR A 1 128 ? 16.062 5.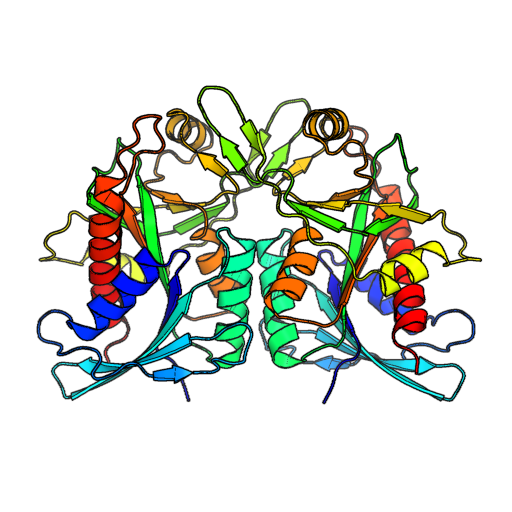145 -11.805 1 93.5 128 THR A C 1
ATOM 933 O O . THR A 1 128 ? 15.281 4.184 -11.789 1 93.5 128 THR A O 1
ATOM 936 N N . ALA A 1 129 ? 15.75 6.379 -11.484 1 92.94 129 ALA A N 1
ATOM 937 C CA . ALA A 1 129 ? 14.461 6.637 -10.836 1 92.94 129 ALA A CA 1
ATOM 938 C C . ALA A 1 129 ? 13.328 6.621 -11.859 1 92.94 129 ALA A C 1
ATOM 940 O O . ALA A 1 129 ? 13.508 7.023 -13.008 1 92.94 129 ALA A O 1
ATOM 941 N N . ASN A 1 130 ? 12.203 6.051 -11.461 1 91.94 130 ASN A N 1
ATOM 942 C CA . ASN A 1 130 ? 10.922 6.16 -12.156 1 91.94 130 ASN A CA 1
ATOM 943 C C . ASN A 1 130 ? 9.828 6.699 -11.234 1 91.94 130 ASN A C 1
ATOM 945 O O . ASN A 1 130 ? 8.898 5.977 -10.883 1 91.94 130 ASN A O 1
ATOM 949 N N . HIS A 1 131 ? 9.914 8.016 -11 1 92.62 131 HIS A N 1
ATOM 950 C CA . HIS A 1 131 ? 9.031 8.641 -10.031 1 92.62 131 HIS A CA 1
ATOM 951 C C . HIS A 1 131 ? 7.691 9.008 -10.656 1 92.62 131 HIS A C 1
ATOM 953 O O . HIS A 1 131 ? 7.652 9.617 -11.734 1 92.62 131 HIS A O 1
ATOM 959 N N . ARG A 1 132 ? 6.684 8.602 -10.109 1 91.81 132 ARG A N 1
ATOM 960 C CA . ARG A 1 132 ? 5.332 9.031 -10.461 1 91.81 132 ARG A CA 1
ATOM 961 C C . ARG A 1 132 ? 4.785 10.016 -9.43 1 91.81 132 ARG A C 1
ATOM 963 O O . ARG A 1 132 ? 4.23 9.602 -8.4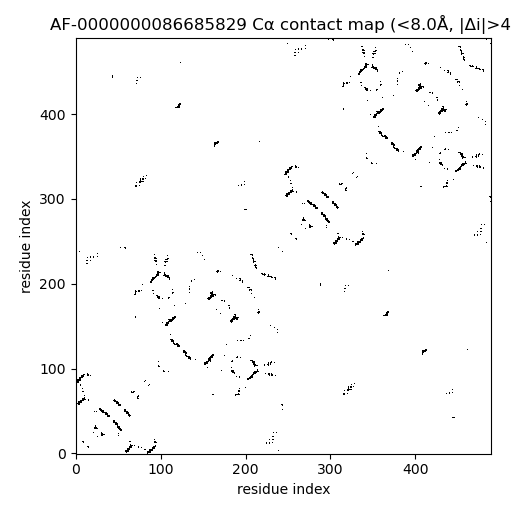06 1 91.81 132 ARG A O 1
ATOM 970 N N . GLN A 1 133 ? 4.863 11.281 -9.781 1 95.44 133 GLN A N 1
ATOM 971 C CA . GLN A 1 133 ? 4.469 12.328 -8.852 1 95.44 133 GLN A CA 1
ATOM 972 C C . GLN A 1 133 ? 2.955 12.523 -8.852 1 95.44 133 GLN A C 1
ATOM 974 O O . GLN A 1 133 ? 2.322 12.523 -9.906 1 95.44 133 GLN A O 1
ATOM 979 N N . ILE A 1 134 ? 2.393 12.594 -7.703 1 97.62 134 ILE A N 1
ATOM 980 C CA . ILE A 1 134 ? 0.979 12.914 -7.531 1 97.62 134 ILE A CA 1
ATOM 981 C C . ILE A 1 134 ? 0.838 14.328 -6.961 1 97.62 134 ILE A C 1
ATOM 983 O O . ILE A 1 134 ? 1.189 14.578 -5.805 1 97.62 134 ILE A O 1
ATOM 987 N N . PRO A 1 135 ? 0.304 15.258 -7.699 1 97.88 135 PRO A N 1
ATOM 988 C CA . PRO A 1 135 ? 0.126 16.625 -7.207 1 97.88 135 PRO A CA 1
ATOM 989 C C . PRO A 1 135 ? -1.12 16.781 -6.336 1 97.88 135 PRO A C 1
ATOM 991 O O . PRO A 1 135 ? -2.131 16.109 -6.578 1 97.88 135 PRO A O 1
ATOM 994 N N . MET A 1 136 ? -0.983 17.609 -5.324 1 98 136 MET A N 1
ATOM 995 C CA . MET A 1 136 ? -2.164 18.062 -4.598 1 98 136 MET A CA 1
ATOM 996 C C . MET A 1 136 ? -3.035 18.953 -5.477 1 98 136 MET A C 1
ATOM 998 O O . MET A 1 136 ? -2.52 19.734 -6.27 1 98 136 MET A O 1
ATOM 1002 N N . PRO A 1 137 ? -4.375 18.875 -5.359 1 97 137 PRO A N 1
ATOM 1003 C CA . PRO A 1 137 ? -5.199 19.797 -6.156 1 97 137 PRO A CA 1
ATOM 1004 C C . PRO A 1 137 ? -4.82 21.25 -5.953 1 97 137 PRO A C 1
ATOM 1006 O O . PRO A 1 137 ? -4.539 21.672 -4.828 1 97 137 PRO A O 1
ATOM 1009 N N . ASP A 1 138 ? -4.848 22.031 -7.012 1 96.69 138 ASP A N 1
ATOM 1010 C CA . ASP A 1 138 ? -4.359 23.406 -7.004 1 96.69 138 ASP A CA 1
ATOM 1011 C C . ASP A 1 138 ? -5.074 24.234 -5.938 1 96.69 138 ASP A C 1
ATOM 1013 O O . ASP A 1 138 ? -4.453 25.078 -5.281 1 96.69 138 ASP A O 1
ATOM 1017 N N . GLY A 1 139 ? -6.348 24.062 -5.828 1 96.69 139 GLY A N 1
ATOM 1018 C CA . GLY A 1 139 ? -7.09 24.781 -4.812 1 96.69 139 GLY A CA 1
ATOM 1019 C C . GLY A 1 139 ? -6.559 24.547 -3.408 1 96.69 139 GLY A C 1
ATOM 1020 O O . GLY A 1 139 ? -6.52 25.484 -2.594 1 96.69 139 GLY A O 1
ATOM 1021 N N . TRP A 1 140 ? -6.16 23.312 -3.158 1 98 140 TRP A N 1
ATOM 1022 C CA . TRP A 1 140 ? -5.613 22.984 -1.845 1 98 140 TRP A CA 1
ATOM 1023 C C . TRP A 1 140 ? -4.211 23.547 -1.68 1 98 140 TRP A C 1
ATOM 1025 O O . TRP A 1 140 ? -3.832 23.969 -0.586 1 98 140 TRP A O 1
ATOM 1035 N N . VAL A 1 141 ? -3.438 23.547 -2.713 1 97.75 141 VAL A N 1
ATOM 1036 C CA . VAL A 1 141 ? -2.111 24.156 -2.68 1 97.75 141 VAL A CA 1
ATOM 1037 C C . VAL A 1 141 ? -2.234 25.656 -2.363 1 97.75 141 VAL A C 1
ATOM 1039 O O . VAL A 1 141 ? -1.524 26.172 -1.498 1 97.75 141 VAL A O 1
ATOM 1042 N N . ARG A 1 142 ? -3.113 26.312 -3.072 1 97.56 142 ARG A N 1
ATOM 1043 C CA . ARG A 1 142 ? -3.332 27.734 -2.828 1 97.56 142 ARG A CA 1
ATOM 1044 C C . ARG A 1 142 ? -3.756 28 -1.386 1 97.56 142 ARG A C 1
ATOM 1046 O O . ARG A 1 142 ? -3.248 28.906 -0.735 1 97.56 142 ARG A O 1
ATOM 1053 N N . ALA A 1 143 ? -4.668 27.172 -0.923 1 97.12 143 ALA A N 1
ATOM 1054 C CA . ALA A 1 143 ? -5.121 27.297 0.46 1 97.12 143 ALA A CA 1
ATOM 1055 C C . ALA A 1 143 ? -3.959 27.141 1.436 1 97.12 143 ALA A C 1
ATOM 1057 O O . ALA A 1 143 ? -3.854 27.891 2.41 1 97.12 143 ALA A O 1
ATOM 1058 N N . ALA A 1 144 ? -3.119 26.156 1.176 1 97.69 144 ALA A N 1
ATOM 1059 C CA . ALA A 1 144 ? -1.953 25.922 2.023 1 97.69 144 ALA A CA 1
ATOM 1060 C C . ALA A 1 144 ? -1.022 27.141 2.016 1 97.69 144 ALA A C 1
ATOM 1062 O O . ALA A 1 144 ? -0.523 27.547 3.064 1 97.69 144 ALA A O 1
ATOM 1063 N N . GLN A 1 145 ? -0.8 27.719 0.873 1 96.31 145 GLN A N 1
ATOM 1064 C CA . GLN A 1 145 ? 0.086 28.859 0.711 1 96.31 145 GLN A CA 1
ATOM 1065 C C . GLN A 1 145 ? -0.473 30.094 1.42 1 96.31 145 GLN A C 1
ATOM 1067 O O . GLN A 1 145 ? 0.284 30.969 1.855 1 96.31 145 GLN A O 1
ATOM 1072 N N . ASP A 1 146 ? -1.743 30.094 1.536 1 95.69 146 ASP A N 1
ATOM 1073 C CA . ASP A 1 146 ? -2.406 31.266 2.094 1 95.69 146 ASP A CA 1
ATOM 1074 C C . ASP A 1 146 ? -2.619 31.125 3.598 1 95.69 146 ASP A C 1
ATOM 1076 O O . ASP A 1 146 ? -3.135 32.031 4.25 1 95.69 146 ASP A O 1
ATOM 1080 N N . LEU A 1 147 ? -2.305 29.906 4.082 1 94.56 147 LEU A N 1
ATOM 1081 C CA . LEU A 1 147 ? -2.428 29.766 5.531 1 94.56 147 LEU A CA 1
ATOM 1082 C C . LEU A 1 147 ? -1.568 30.797 6.254 1 94.56 147 LEU A C 1
ATOM 1084 O O . LEU A 1 147 ? -0.396 30.969 5.918 1 94.56 147 LEU A O 1
ATOM 1088 N N . ALA A 1 148 ? -2.207 31.609 7.066 1 84.75 148 ALA A N 1
ATOM 1089 C CA . ALA A 1 148 ? -1.527 32.656 7.82 1 84.75 148 ALA A CA 1
ATOM 1090 C C . ALA A 1 148 ? -1.892 32.594 9.305 1 84.75 148 ALA A C 1
ATOM 1092 O O . ALA A 1 148 ? -2.793 31.844 9.695 1 84.75 148 ALA A O 1
ATOM 1093 N N . ASP A 1 149 ? -1.047 33.219 10.094 1 81.5 149 ASP A N 1
ATOM 1094 C CA . ASP A 1 149 ? -1.316 33.438 11.508 1 81.5 149 ASP A CA 1
ATOM 1095 C C . ASP A 1 149 ? -1.236 32.125 12.305 1 81.5 149 ASP A C 1
ATOM 1097 O O . ASP A 1 149 ? -2.047 31.906 13.203 1 81.5 149 ASP A O 1
ATOM 1101 N N . LEU A 1 150 ? -0.513 31.188 11.797 1 89.19 150 LEU A N 1
ATOM 1102 C CA . LEU A 1 150 ? -0.187 30 12.578 1 89.19 150 LEU A CA 1
ATOM 1103 C C . LEU A 1 150 ? 1.15 30.172 13.289 1 89.19 150 LEU A C 1
ATOM 1105 O O . LEU A 1 150 ? 2.037 30.875 12.797 1 89.19 150 LEU A O 1
ATOM 1109 N N . PRO A 1 151 ? 1.27 29.672 14.492 1 89.94 151 PRO A N 1
ATOM 1110 C CA . PRO A 1 151 ? 2.518 29.812 15.25 1 89.94 151 PRO A CA 1
ATOM 1111 C C . PRO A 1 151 ? 3.617 28.875 14.742 1 89.94 151 PRO A C 1
ATOM 1113 O O . PRO A 1 151 ? 4.531 28.531 15.492 1 89.94 151 PRO A O 1
ATOM 1116 N N . PHE A 1 152 ? 3.488 28.359 13.547 1 92.06 152 PHE A N 1
ATOM 1117 C CA . PHE A 1 152 ? 4.441 27.438 12.93 1 92.06 152 PHE A CA 1
ATOM 1118 C C . PHE A 1 152 ? 4.922 27.984 11.586 1 92.06 152 PHE A C 1
ATOM 1120 O O . PHE A 1 152 ? 4.148 28.594 10.844 1 92.06 152 PHE A O 1
ATOM 1127 N N . ARG A 1 153 ? 6.199 27.812 11.383 1 95.56 153 ARG A N 1
ATOM 1128 C CA . ARG A 1 153 ? 6.676 28.078 10.031 1 95.56 153 ARG A CA 1
ATOM 1129 C C . ARG A 1 153 ? 6.285 26.938 9.086 1 95.56 153 ARG A C 1
ATOM 1131 O O . ARG A 1 153 ? 6.516 25.766 9.391 1 95.56 153 ARG A O 1
ATOM 1138 N N . LEU A 1 154 ? 5.699 27.312 7.926 1 98.12 154 LEU A N 1
ATOM 1139 C CA . LEU A 1 154 ? 5.191 26.328 6.973 1 98.12 154 LEU A CA 1
ATOM 1140 C C . LEU A 1 154 ? 6.09 26.266 5.738 1 98.12 154 LEU A C 1
ATOM 1142 O O . LEU A 1 154 ? 6.578 27.281 5.266 1 98.12 154 LEU A O 1
ATOM 1146 N N . ALA A 1 155 ? 6.348 25.141 5.316 1 98.12 155 ALA A N 1
ATOM 1147 C CA . ALA A 1 155 ? 6.938 24.906 4 1 98.12 155 ALA A CA 1
ATOM 1148 C C . ALA A 1 155 ? 6.004 24.078 3.123 1 98.12 155 ALA A C 1
ATOM 1150 O O . ALA A 1 155 ? 5.566 22.984 3.52 1 98.12 155 ALA A O 1
ATOM 1151 N N . ILE A 1 156 ? 5.637 24.594 1.974 1 98.38 156 ILE A N 1
ATOM 1152 C CA . ILE A 1 156 ? 4.812 23.891 1 1 98.38 156 ILE A CA 1
ATOM 1153 C C . ILE A 1 156 ? 5.684 23.391 -0.154 1 98.38 156 ILE A C 1
ATOM 1155 O O . ILE A 1 156 ? 6.328 24.188 -0.837 1 98.38 156 ILE A O 1
ATOM 1159 N N . GLY A 1 157 ? 5.832 22.094 -0.314 1 98.31 157 GLY A N 1
ATOM 1160 C CA . GLY A 1 157 ? 6.68 21.516 -1.349 1 98.31 157 GLY A CA 1
ATOM 1161 C C . GLY A 1 157 ? 6.59 20.016 -1.433 1 98.31 157 GLY A C 1
ATOM 1162 O O . GLY A 1 157 ? 5.785 19.391 -0.732 1 98.31 157 GLY A O 1
ATOM 1163 N N . PRO A 1 158 ? 7.344 19.406 -2.344 1 98.56 158 PRO A N 1
ATOM 1164 C CA . PRO A 1 158 ? 7.309 17.953 -2.508 1 98.56 158 PRO A CA 1
ATOM 1165 C C . PRO A 1 158 ? 7.762 17.203 -1.255 1 98.56 158 PRO A C 1
ATOM 1167 O O . PRO A 1 158 ? 8.766 17.578 -0.639 1 98.56 158 PRO A O 1
ATOM 1170 N N . MET A 1 159 ? 7.004 16.297 -0.82 1 98.75 159 MET A N 1
ATOM 1171 C CA . MET A 1 159 ? 7.352 15.336 0.217 1 98.75 159 MET A CA 1
ATOM 1172 C C . MET A 1 159 ? 7.449 13.93 -0.361 1 98.75 159 MET A C 1
ATOM 1174 O O . MET A 1 159 ? 6.531 13.469 -1.045 1 98.75 159 MET A O 1
ATOM 1178 N N . VAL A 1 160 ? 8.516 13.219 -0.068 1 98.62 160 VAL A N 1
ATOM 1179 C CA . VAL A 1 160 ? 8.719 11.93 -0.723 1 98.62 160 VAL A CA 1
ATOM 1180 C C . VAL A 1 160 ? 8.781 10.82 0.324 1 98.62 160 VAL A C 1
ATOM 1182 O O . VAL A 1 160 ? 9.086 11.078 1.492 1 98.62 160 VAL A O 1
ATOM 1185 N N . SER A 1 161 ? 8.43 9.633 -0.079 1 98.5 161 SER A N 1
ATOM 1186 C CA . SER A 1 161 ? 8.398 8.477 0.809 1 98.5 161 SER A CA 1
ATOM 1187 C C . SER A 1 161 ? 9.25 7.336 0.264 1 98.5 161 SER A C 1
ATOM 1189 O O . SER A 1 161 ? 9.492 7.254 -0.942 1 98.5 161 SER A O 1
ATOM 1191 N N . GLY A 1 162 ? 9.695 6.492 1.144 1 97.38 162 GLY A N 1
ATOM 1192 C CA . GLY A 1 162 ? 10.414 5.277 0.79 1 97.38 162 GLY A CA 1
ATOM 1193 C C . GLY A 1 162 ? 10.305 4.191 1.841 1 97.38 162 GLY A C 1
ATOM 1194 O O . GLY A 1 162 ? 9.555 4.332 2.814 1 97.38 162 GLY A O 1
ATOM 1195 N N . ASN A 1 163 ? 11.055 3.084 1.631 1 96.88 163 ASN A N 1
ATOM 1196 C CA . ASN A 1 163 ? 10.922 1.905 2.479 1 96.88 163 ASN A CA 1
ATOM 1197 C C . ASN A 1 163 ? 11.914 1.938 3.639 1 96.88 163 ASN A C 1
ATOM 1199 O O . ASN A 1 163 ? 11.914 1.044 4.488 1 96.88 163 ASN A O 1
ATOM 1203 N N . MET A 1 164 ? 12.672 2.998 3.725 1 95.62 164 MET A N 1
ATOM 1204 C CA . MET A 1 164 ? 13.734 2.988 4.723 1 95.62 164 MET A CA 1
ATOM 1205 C C . MET A 1 164 ? 13.625 4.199 5.645 1 95.62 164 MET A C 1
ATOM 1207 O O . MET A 1 164 ? 13.305 5.301 5.199 1 95.62 164 MET A O 1
ATOM 1211 N N . VAL A 1 165 ? 13.852 3.965 6.895 1 94.69 165 VAL A N 1
ATOM 1212 C CA . VAL A 1 165 ? 14.211 5.074 7.773 1 94.69 165 VAL A CA 1
ATOM 1213 C C . VAL A 1 165 ? 15.648 5.508 7.488 1 94.69 165 VAL A C 1
ATOM 1215 O O . VAL A 1 165 ? 16.578 4.715 7.629 1 94.69 165 VAL A O 1
ATOM 1218 N N . VAL A 1 166 ? 15.812 6.738 7.113 1 95.19 166 VAL A N 1
ATOM 1219 C CA . VAL A 1 166 ? 17.109 7.203 6.648 1 95.19 166 VAL A CA 1
ATOM 1220 C C . VAL A 1 166 ? 17.734 8.117 7.699 1 95.19 166 VAL A C 1
ATOM 1222 O O . VAL A 1 166 ? 17.109 9.07 8.156 1 95.19 166 VAL A O 1
ATOM 1225 N N . LYS A 1 167 ? 18.922 7.832 8.078 1 93.5 167 LYS A N 1
ATOM 1226 C CA . LYS A 1 167 ? 19.672 8.617 9.055 1 93.5 167 LYS A CA 1
ATOM 1227 C C . LYS A 1 167 ? 21.125 8.766 8.648 1 93.5 167 LYS A C 1
ATOM 1229 O O . LYS A 1 167 ? 22.016 8.797 9.5 1 93.5 167 LYS A O 1
ATOM 1234 N N . ASP A 1 168 ? 21.375 8.797 7.336 1 92.5 168 ASP A N 1
ATOM 1235 C CA . ASP A 1 168 ? 22.766 8.781 6.875 1 92.5 168 ASP A CA 1
ATOM 1236 C C . ASP A 1 168 ? 23.266 10.195 6.574 1 92.5 168 ASP A C 1
ATOM 1238 O O . ASP A 1 168 ? 24.438 10.383 6.254 1 92.5 168 ASP A O 1
ATOM 1242 N N . GLY A 1 169 ? 22.391 11.172 6.551 1 91.06 169 GLY A N 1
ATOM 1243 C CA . GLY A 1 169 ? 22.766 12.555 6.297 1 91.06 169 GLY A CA 1
ATOM 1244 C C . GLY A 1 169 ? 23.047 12.836 4.832 1 91.06 169 GLY A C 1
ATOM 1245 O O . GLY A 1 169 ? 23.469 13.938 4.48 1 91.06 169 GLY A O 1
ATOM 1246 N N . ARG A 1 170 ? 22.812 11.898 3.986 1 94.12 170 ARG A N 1
ATOM 1247 C CA . ARG A 1 170 ? 23.172 12.031 2.58 1 94.12 170 ARG A CA 1
ATOM 1248 C C . ARG A 1 170 ? 21.938 12.016 1.686 1 94.12 170 ARG A C 1
ATOM 1250 O O . ARG A 1 170 ? 22.031 12.281 0.485 1 94.12 170 ARG A O 1
ATOM 1257 N N . ILE A 1 171 ? 20.812 11.742 2.264 1 95.88 171 ILE A N 1
ATOM 1258 C CA . ILE A 1 171 ? 19.609 11.469 1.489 1 95.88 171 ILE A CA 1
ATOM 1259 C C . ILE A 1 171 ? 19.203 12.711 0.699 1 95.88 171 ILE A C 1
ATOM 1261 O O . ILE A 1 171 ? 18.766 12.609 -0.448 1 95.88 171 ILE A O 1
ATOM 1265 N N . TRP A 1 172 ? 19.422 13.867 1.207 1 96.69 172 TRP A N 1
ATOM 1266 C CA . TRP A 1 172 ? 18.984 15.094 0.549 1 96.69 172 TRP A CA 1
ATOM 1267 C C . TRP A 1 172 ? 19.844 15.375 -0.687 1 96.69 172 TRP A C 1
ATOM 1269 O O . TRP A 1 172 ? 19.328 15.82 -1.716 1 96.69 172 TRP A O 1
ATOM 1279 N N . GLN A 1 173 ? 21.125 15.102 -0.551 1 95.31 173 GLN A N 1
ATOM 1280 C CA . GLN A 1 173 ? 22 15.227 -1.705 1 95.31 173 GLN A CA 1
ATOM 1281 C C . GLN A 1 173 ? 21.641 14.203 -2.783 1 95.31 173 GLN A C 1
ATOM 1283 O O . GLN A 1 173 ? 21.641 14.531 -3.973 1 95.31 173 GLN A O 1
ATOM 1288 N N . ARG A 1 174 ? 21.344 13.008 -2.354 1 94.5 174 ARG A N 1
ATOM 1289 C CA . ARG A 1 174 ? 20.953 11.953 -3.287 1 94.5 174 ARG A CA 1
ATOM 1290 C C . ARG A 1 174 ? 19.672 12.32 -4.023 1 94.5 174 ARG A C 1
ATOM 1292 O O . ARG A 1 174 ? 19.562 12.133 -5.238 1 94.5 174 ARG A O 1
ATOM 1299 N N . LEU A 1 175 ? 18.688 12.844 -3.285 1 96.12 175 LEU A N 1
ATOM 1300 C CA . LEU A 1 175 ? 17.422 13.273 -3.889 1 96.12 175 LEU A CA 1
ATOM 1301 C C . LEU A 1 175 ? 17.656 14.406 -4.887 1 96.12 175 LEU A C 1
ATOM 1303 O O . LEU A 1 175 ? 17.109 14.391 -5.988 1 96.12 175 LEU A O 1
ATOM 1307 N N . ALA A 1 176 ? 18.5 15.328 -4.473 1 94.75 176 ALA A N 1
ATOM 1308 C CA . ALA A 1 176 ? 18.797 16.469 -5.352 1 94.75 176 ALA A CA 1
ATOM 1309 C C . ALA A 1 176 ? 19.422 15.992 -6.66 1 94.75 176 ALA A C 1
ATOM 1311 O O . ALA A 1 176 ? 19.078 16.484 -7.734 1 94.75 176 ALA A O 1
ATOM 1312 N N . ALA A 1 177 ? 20.297 15.031 -6.57 1 92.31 177 ALA A N 1
ATOM 1313 C CA . ALA A 1 177 ? 21.016 14.5 -7.73 1 92.31 177 ALA A CA 1
ATOM 1314 C C . ALA A 1 177 ? 20.047 13.797 -8.68 1 92.31 177 ALA A C 1
ATOM 1316 O O . ALA A 1 177 ? 20.344 13.656 -9.875 1 92.31 177 ALA A O 1
ATOM 1317 N N . ARG A 1 178 ? 18.953 13.414 -8.172 1 90.19 178 ARG A N 1
ATOM 1318 C CA . ARG A 1 178 ? 17.984 12.664 -8.969 1 90.19 178 ARG A CA 1
ATOM 1319 C C . ARG A 1 178 ? 16.797 13.547 -9.367 1 90.19 178 ARG A C 1
ATOM 1321 O O . ARG A 1 178 ? 15.711 13.047 -9.625 1 90.19 178 ARG A O 1
ATOM 1328 N N . GLY A 1 179 ? 16.938 14.867 -9.242 1 87.69 179 GLY A N 1
ATOM 1329 C CA . GLY A 1 179 ? 15.922 15.805 -9.695 1 87.69 179 GLY A CA 1
ATOM 1330 C C . GLY A 1 179 ? 15.008 16.266 -8.578 1 87.69 179 GLY A C 1
ATOM 1331 O O . GLY A 1 179 ? 14 16.938 -8.836 1 87.69 179 GLY A O 1
ATOM 1332 N N . GLY A 1 180 ? 15.312 15.852 -7.406 1 92.81 180 GLY A N 1
ATOM 1333 C CA . GLY A 1 180 ? 14.469 16.203 -6.27 1 92.81 180 GLY A CA 1
ATOM 1334 C C . GLY A 1 180 ? 15.062 17.312 -5.414 1 92.81 180 GLY A C 1
ATOM 1335 O O . GLY A 1 180 ? 15.055 17.219 -4.184 1 92.81 180 GLY A O 1
ATOM 1336 N N . ARG A 1 181 ? 15.617 18.312 -6.02 1 90.56 181 ARG A N 1
ATOM 1337 C CA . ARG A 1 181 ? 16.25 19.406 -5.289 1 90.56 181 ARG A CA 1
ATOM 1338 C C . ARG A 1 181 ? 15.227 20.172 -4.461 1 90.56 181 ARG A C 1
ATOM 1340 O O . ARG A 1 181 ? 15.57 20.766 -3.438 1 90.56 181 ARG A O 1
ATOM 1347 N N . HIS A 1 182 ? 14.023 20.078 -4.816 1 94.44 182 HIS A N 1
ATOM 1348 C CA . HIS A 1 182 ? 12.984 20.891 -4.203 1 94.44 182 HIS A CA 1
ATOM 1349 C C . HIS A 1 182 ? 12.25 20.125 -3.113 1 94.44 182 HIS A C 1
ATOM 1351 O O . HIS A 1 182 ? 11.336 20.656 -2.475 1 94.44 182 HIS A O 1
ATOM 1357 N N . VAL A 1 183 ? 12.664 18.906 -2.873 1 98.12 183 VAL A N 1
ATOM 1358 C CA . VAL A 1 183 ? 12 18.094 -1.862 1 98.12 183 VAL A CA 1
ATOM 1359 C C . VAL A 1 183 ? 12.211 18.719 -0.481 1 98.12 183 VAL A C 1
ATOM 1361 O O . VAL A 1 183 ? 13.344 19.031 -0.104 1 98.12 183 VAL A O 1
ATOM 1364 N N . VAL A 1 184 ? 11.133 18.859 0.298 1 98.44 184 VAL A N 1
ATOM 1365 C CA . VAL A 1 184 ? 11.234 19.547 1.579 1 98.44 184 VAL A CA 1
ATOM 1366 C C . VAL A 1 184 ? 11.008 18.547 2.719 1 98.44 184 VAL A C 1
ATOM 1368 O O . VAL A 1 184 ? 11.352 18.844 3.871 1 98.44 184 VAL A O 1
ATOM 1371 N N . GLY A 1 185 ? 10.406 17.406 2.416 1 98.5 185 GLY A N 1
ATOM 1372 C CA . GLY A 1 185 ? 10.117 16.422 3.447 1 98.5 185 GLY A CA 1
ATOM 1373 C C . GLY A 1 185 ? 10.297 15 2.973 1 98.5 185 GLY A C 1
ATOM 1374 O O . GLY A 1 185 ? 10.109 14.703 1.793 1 98.5 185 GLY A O 1
ATOM 1375 N N . LEU A 1 186 ? 10.688 14.125 3.889 1 98.44 186 LEU A N 1
ATOM 1376 C CA . LEU A 1 186 ? 10.906 12.703 3.666 1 98.44 186 LEU A CA 1
ATOM 1377 C C . LEU A 1 186 ? 10.219 11.875 4.742 1 98.44 186 LEU A C 1
ATOM 1379 O O . LEU A 1 186 ? 10.328 12.18 5.934 1 98.44 186 LEU A O 1
ATOM 1383 N N . ASP A 1 187 ? 9.438 10.945 4.352 1 98.19 187 ASP A N 1
ATOM 1384 C CA . ASP A 1 187 ? 8.82 10.055 5.332 1 98.19 187 ASP A CA 1
ATOM 1385 C C . ASP A 1 187 ? 8.609 8.664 4.746 1 98.19 187 ASP A C 1
ATOM 1387 O O . ASP A 1 187 ? 9.312 8.258 3.816 1 98.19 187 ASP A O 1
ATOM 1391 N N . MET A 1 188 ? 7.707 7.875 5.426 1 98.12 188 MET A N 1
ATOM 1392 C CA . MET A 1 188 ? 7.543 6.484 5.012 1 98.12 188 MET A CA 1
ATOM 1393 C C . MET A 1 188 ? 6.133 6.23 4.496 1 98.12 188 MET A C 1
ATOM 1395 O O . MET A 1 188 ? 5.812 5.121 4.059 1 98.12 188 MET A O 1
ATOM 1399 N N . GLU A 1 189 ? 5.262 7.305 4.512 1 98.38 189 GLU A N 1
ATOM 1400 C CA . GLU A 1 189 ? 3.873 6.941 4.254 1 98.38 189 GLU A CA 1
ATOM 1401 C C . GLU A 1 189 ? 3.205 7.941 3.314 1 98.38 189 GLU A C 1
ATOM 1403 O O . GLU A 1 189 ? 2.172 7.641 2.713 1 98.38 189 GLU A O 1
ATOM 1408 N N . ALA A 1 190 ? 3.625 9.141 3.131 1 98.69 190 ALA A N 1
ATOM 1409 C CA . ALA A 1 190 ? 2.908 10.219 2.457 1 98.69 190 ALA A CA 1
ATOM 1410 C C . ALA A 1 190 ? 2.516 9.82 1.038 1 98.69 190 ALA A C 1
ATOM 1412 O O . ALA A 1 190 ? 1.376 10.031 0.62 1 98.69 190 ALA A O 1
ATOM 1413 N N . ALA A 1 191 ? 3.434 9.227 0.329 1 98.56 191 ALA A N 1
ATOM 1414 C CA . ALA A 1 191 ? 3.186 8.836 -1.058 1 98.56 191 ALA A CA 1
ATOM 1415 C C . ALA A 1 191 ? 2.047 7.828 -1.15 1 98.56 191 ALA A C 1
ATOM 1417 O O . ALA A 1 191 ? 1.285 7.828 -2.121 1 98.56 191 ALA A O 1
ATOM 1418 N N . ALA A 1 192 ? 1.944 6.953 -0.164 1 98.44 192 ALA A N 1
ATOM 1419 C CA . ALA A 1 192 ? 0.871 5.965 -0.146 1 98.44 192 ALA A CA 1
ATOM 1420 C C . ALA A 1 192 ? -0.495 6.637 -0.051 1 98.44 192 ALA A C 1
ATOM 1422 O O . ALA A 1 192 ? -1.442 6.23 -0.729 1 98.44 192 ALA A O 1
ATOM 1423 N N . VAL A 1 193 ? -0.618 7.66 0.77 1 98.62 193 VAL A N 1
ATOM 1424 C CA . VAL A 1 193 ? -1.882 8.359 0.979 1 98.62 193 VAL A CA 1
ATOM 1425 C C . VAL A 1 193 ? -2.295 9.078 -0.303 1 98.62 193 VAL A C 1
ATOM 1427 O O . VAL A 1 193 ? -3.426 8.93 -0.769 1 98.62 193 VAL A O 1
ATOM 1430 N N . ALA A 1 194 ? -1.394 9.789 -0.889 1 98.62 194 ALA A N 1
ATOM 1431 C CA . ALA A 1 194 ? -1.682 10.516 -2.123 1 98.62 194 ALA A CA 1
ATOM 1432 C C . ALA A 1 194 ? -2.018 9.555 -3.26 1 98.62 194 ALA A C 1
ATOM 1434 O O . ALA A 1 194 ? -2.988 9.766 -3.99 1 98.62 194 ALA A O 1
ATOM 1435 N N . THR A 1 195 ? -1.221 8.5 -3.383 1 97.25 195 THR A N 1
ATOM 1436 C CA . THR A 1 195 ? -1.426 7.527 -4.449 1 97.25 195 THR A CA 1
ATOM 1437 C C . THR A 1 195 ? -2.771 6.824 -4.289 1 97.25 195 THR A C 1
ATOM 1439 O O . THR A 1 195 ? -3.488 6.617 -5.27 1 97.25 195 THR A O 1
ATOM 1442 N N . THR A 1 196 ? -3.072 6.469 -3.082 1 97.69 196 THR A N 1
ATOM 1443 C CA . THR A 1 196 ? -4.348 5.82 -2.803 1 97.69 196 THR A CA 1
ATOM 1444 C C . THR A 1 196 ? -5.512 6.738 -3.17 1 97.69 196 THR A C 1
ATOM 1446 O O . THR A 1 196 ? -6.465 6.309 -3.826 1 97.69 196 THR A O 1
ATOM 1449 N N . ALA A 1 197 ? -5.434 8.008 -2.758 1 98 197 ALA A N 1
ATOM 1450 C CA . ALA A 1 197 ? -6.488 8.961 -3.092 1 98 197 ALA A CA 1
ATOM 1451 C C . ALA A 1 197 ? -6.652 9.094 -4.602 1 98 197 ALA A C 1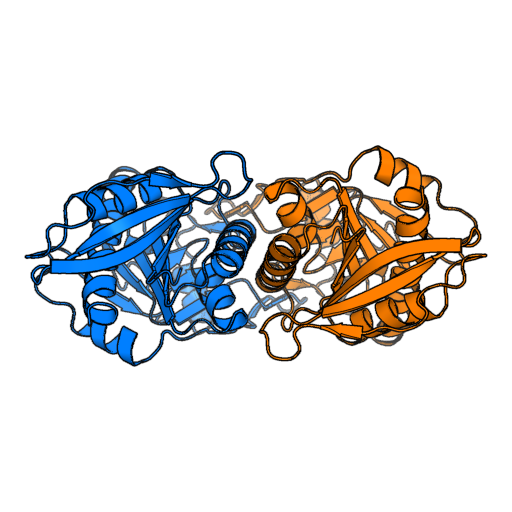
ATOM 1453 O O . ALA A 1 197 ? -7.777 9.086 -5.113 1 98 197 ALA A O 1
ATOM 1454 N N . TYR A 1 198 ? -5.539 9.18 -5.27 1 96.31 198 TYR A N 1
ATOM 1455 C CA . TYR A 1 198 ? -5.539 9.297 -6.723 1 96.31 198 TYR A CA 1
ATOM 1456 C C . TYR A 1 198 ? -6.176 8.078 -7.367 1 96.31 198 TYR A C 1
ATOM 1458 O O . TYR A 1 198 ? -7.066 8.203 -8.211 1 96.31 198 TYR A O 1
ATOM 1466 N N . HIS A 1 199 ? -5.738 6.914 -6.898 1 93.31 199 HIS A N 1
ATOM 1467 C CA . HIS A 1 199 ? -6.199 5.648 -7.461 1 93.31 199 HIS A CA 1
ATOM 1468 C C . HIS A 1 199 ? -7.691 5.453 -7.227 1 93.31 199 HIS A C 1
ATOM 1470 O O . HIS A 1 199 ? -8.391 4.902 -8.078 1 93.31 199 HIS A O 1
ATOM 1476 N N . LEU A 1 200 ? -8.18 5.91 -6.129 1 94.62 200 LEU A N 1
ATOM 1477 C CA . LEU A 1 200 ? -9.578 5.684 -5.77 1 94.62 200 LEU A CA 1
ATOM 1478 C C . LEU A 1 200 ? -10.453 6.828 -6.266 1 94.62 200 LEU A C 1
ATOM 1480 O O . LEU A 1 200 ? -11.672 6.805 -6.07 1 94.62 200 LEU A O 1
ATOM 1484 N N . GLY A 1 201 ? -9.859 7.824 -6.902 1 94.69 201 GLY A N 1
ATOM 1485 C CA . GLY A 1 201 ? -10.617 8.93 -7.465 1 94.69 201 GLY A CA 1
ATOM 1486 C C . GLY A 1 201 ? -11.227 9.828 -6.41 1 94.69 201 GLY A C 1
ATOM 1487 O O . GLY A 1 201 ? -12.336 10.344 -6.594 1 94.69 201 GLY A O 1
ATOM 1488 N N . LEU A 1 202 ? -10.586 9.938 -5.301 1 96.81 202 LEU A N 1
ATOM 1489 C CA . LEU A 1 202 ? -11.078 10.852 -4.273 1 96.81 202 LEU A CA 1
ATOM 1490 C C . LEU A 1 202 ? -10.844 12.297 -4.68 1 96.81 202 LEU A C 1
ATOM 1492 O O . LEU A 1 202 ? -9.875 12.602 -5.379 1 96.81 202 LEU A O 1
ATOM 1496 N N . PRO A 1 203 ? -11.695 13.219 -4.254 1 96.75 203 PRO A N 1
ATOM 1497 C CA . PRO A 1 203 ? -11.617 14.609 -4.723 1 96.75 203 PRO A CA 1
ATOM 1498 C C . PRO A 1 203 ? -10.336 15.305 -4.293 1 96.75 203 PRO A C 1
ATOM 1500 O O . PRO A 1 203 ? -9.82 16.156 -5.016 1 96.75 203 PRO A O 1
ATOM 1503 N N . ALA A 1 204 ? -9.867 14.906 -3.059 1 98.31 204 ALA A N 1
ATOM 1504 C CA . ALA A 1 204 ? -8.68 15.602 -2.564 1 98.31 204 ALA A CA 1
ATOM 1505 C C . ALA A 1 204 ? -7.883 14.719 -1.609 1 98.31 204 ALA A C 1
ATOM 1507 O O . ALA A 1 204 ? -8.414 13.742 -1.067 1 98.31 204 ALA A O 1
ATOM 1508 N N . TRP A 1 205 ? -6.66 15.062 -1.486 1 98.75 205 TRP A N 1
ATOM 1509 C CA . TRP A 1 205 ? -5.797 14.531 -0.436 1 98.75 205 TRP A CA 1
ATOM 1510 C C . TRP A 1 205 ? -4.957 15.641 0.187 1 98.75 205 TRP A C 1
ATOM 1512 O O . TRP A 1 205 ? -4.738 16.688 -0.432 1 98.75 205 TRP A O 1
ATOM 1522 N N . ALA A 1 206 ? -4.527 15.445 1.427 1 98.88 206 ALA A N 1
ATOM 1523 C CA . ALA A 1 206 ? -3.666 16.375 2.141 1 98.88 206 ALA A CA 1
ATOM 1524 C C . ALA A 1 206 ? -2.74 15.648 3.107 1 98.88 206 ALA A C 1
ATOM 1526 O O . ALA A 1 206 ? -3.195 14.844 3.926 1 98.88 206 ALA A O 1
ATOM 1527 N N . VAL A 1 207 ? -1.487 15.906 2.953 1 98.94 207 VAL A N 1
ATOM 1528 C CA . VAL A 1 207 ? -0.5 15.367 3.879 1 98.94 207 VAL A CA 1
ATOM 1529 C C . VAL A 1 207 ? 0.265 16.5 4.551 1 98.94 207 VAL A C 1
ATOM 1531 O O . VAL A 1 207 ? 0.884 17.328 3.871 1 98.94 207 VAL A O 1
ATOM 1534 N N . VAL A 1 208 ? 0.21 16.547 5.84 1 98.94 208 VAL A N 1
ATOM 1535 C CA . VAL A 1 208 ? 0.888 17.547 6.652 1 98.94 208 VAL A CA 1
ATOM 1536 C C . VAL A 1 208 ? 1.739 16.859 7.719 1 98.94 208 VAL A C 1
ATOM 1538 O O . VAL A 1 208 ? 1.238 16.031 8.484 1 98.94 208 VAL A O 1
ATOM 1541 N N . LYS A 1 209 ? 2.984 17.219 7.773 1 98.88 209 LYS A N 1
ATOM 1542 C CA . LYS A 1 209 ? 3.865 16.578 8.742 1 98.88 209 LYS A CA 1
ATOM 1543 C C . LYS A 1 209 ? 4.781 17.594 9.414 1 98.88 209 LYS A C 1
ATOM 1545 O O . LYS A 1 209 ? 5.242 18.547 8.781 1 98.88 209 LYS A O 1
ATOM 1550 N N . GLY A 1 210 ? 4.973 17.359 10.703 1 98.56 210 GLY A N 1
ATOM 1551 C CA . GLY A 1 210 ? 5.945 18.156 11.438 1 98.56 210 GLY A CA 1
ATOM 1552 C C . GLY A 1 210 ? 7.363 17.625 11.32 1 98.56 210 GLY A C 1
ATOM 1553 O O . GLY A 1 210 ? 7.578 16.406 11.328 1 98.56 210 GLY A O 1
ATOM 1554 N N . VAL A 1 211 ? 8.312 18.547 11.234 1 97.88 211 VAL A N 1
ATOM 1555 C CA . VAL A 1 211 ? 9.711 18.156 11.062 1 97.88 211 VAL A CA 1
ATOM 1556 C C . VAL A 1 211 ? 10.305 17.75 12.414 1 97.88 211 VAL A C 1
ATOM 1558 O O . VAL A 1 211 ? 10.422 18.578 13.32 1 97.88 211 VAL A O 1
ATOM 1561 N N . ALA A 1 212 ? 10.688 16.484 12.477 1 96.62 212 ALA A N 1
ATOM 1562 C CA . ALA A 1 212 ? 11.203 15.961 13.742 1 96.62 212 ALA A CA 1
ATOM 1563 C C . ALA A 1 212 ? 12.703 15.711 13.664 1 96.62 212 ALA A C 1
ATOM 1565 O O . ALA A 1 212 ? 13.367 15.562 14.695 1 96.62 212 ALA A O 1
ATOM 1566 N N . ASP A 1 213 ? 13.266 15.609 12.508 1 95.81 213 ASP A N 1
ATOM 1567 C CA . ASP A 1 213 ? 14.688 15.391 12.266 1 95.81 213 ASP A CA 1
ATOM 1568 C C . ASP A 1 213 ? 15.07 15.789 10.844 1 95.81 213 ASP A C 1
ATOM 1570 O O . ASP A 1 213 ? 14.219 16.234 10.07 1 95.81 213 ASP A O 1
ATOM 1574 N N . HIS A 1 214 ? 16.344 15.672 10.555 1 96.06 214 HIS A N 1
ATOM 1575 C CA . HIS A 1 214 ? 16.828 16.016 9.227 1 96.06 214 HIS A CA 1
ATOM 1576 C C . HIS A 1 214 ? 17.438 14.812 8.523 1 96.06 214 HIS A C 1
ATOM 1578 O O . HIS A 1 214 ? 18.297 14.969 7.648 1 96.06 214 HIS A O 1
ATOM 1584 N N . ALA A 1 215 ? 17 13.625 8.961 1 95.25 215 ALA A N 1
ATOM 1585 C CA . ALA A 1 215 ? 17.516 12.375 8.414 1 95.25 215 ALA A CA 1
ATOM 1586 C C . ALA A 1 215 ? 19.031 12.289 8.586 1 95.25 215 ALA A C 1
ATOM 1588 O O . ALA A 1 215 ? 19.734 11.812 7.688 1 95.25 215 ALA A O 1
ATOM 1589 N N . ASP A 1 216 ? 19.516 12.844 9.594 1 92.12 216 ASP A N 1
ATOM 1590 C CA . ASP A 1 216 ? 20.953 12.828 9.914 1 92.12 216 ASP A CA 1
ATOM 1591 C C . ASP A 1 216 ? 21.219 12.023 11.18 1 92.12 216 ASP A C 1
ATOM 1593 O O . ASP A 1 216 ? 20.281 11.594 11.859 1 92.12 216 ASP A O 1
ATOM 1597 N N . PRO A 1 217 ? 22.406 11.641 11.391 1 86.5 217 PRO A N 1
ATOM 1598 C CA . PRO A 1 217 ? 22.719 10.758 12.516 1 86.5 217 PRO A CA 1
ATOM 1599 C C . PRO A 1 217 ? 22.406 11.391 13.867 1 86.5 217 PRO A C 1
ATOM 1601 O O . PRO A 1 217 ? 22.344 10.688 14.883 1 86.5 217 PRO A O 1
ATOM 1604 N N . ARG A 1 218 ? 22.188 12.68 13.867 1 77.19 218 ARG A N 1
ATOM 1605 C CA . ARG A 1 218 ? 21.922 13.328 15.141 1 77.19 218 ARG A CA 1
ATOM 1606 C C . ARG A 1 218 ? 20.516 13 15.641 1 77.19 218 ARG A C 1
ATOM 1608 O O . ARG A 1 218 ? 19.562 12.992 14.867 1 77.19 218 ARG A O 1
ATOM 1615 N N . LYS A 1 219 ? 20.453 12.047 16.703 1 64.19 219 LYS A N 1
ATOM 1616 C CA . LYS A 1 219 ? 19.156 11.648 17.234 1 64.19 219 LYS A CA 1
ATOM 1617 C C . LYS A 1 219 ? 18.594 12.695 18.188 1 64.19 219 LYS A C 1
ATOM 1619 O O . LYS A 1 219 ? 19.297 13.156 19.094 1 64.19 219 LYS A O 1
ATOM 1624 N N . ASP A 1 220 ? 17.547 13.414 17.797 1 67.94 220 ASP A N 1
ATOM 1625 C CA . ASP A 1 220 ? 16.828 14.203 18.797 1 67.94 220 ASP A CA 1
ATOM 1626 C C . ASP A 1 220 ? 15.336 13.898 18.766 1 67.94 220 ASP A C 1
ATOM 1628 O O . ASP A 1 220 ? 14.594 14.461 17.969 1 67.94 220 ASP A O 1
ATOM 1632 N N . ASP A 1 221 ? 14.938 12.922 19.594 1 73.44 221 ASP A N 1
ATOM 1633 C CA . ASP A 1 221 ? 13.555 12.461 19.625 1 73.44 221 ASP A CA 1
ATOM 1634 C C . ASP A 1 221 ? 12.672 13.445 20.406 1 73.44 221 ASP A C 1
ATOM 1636 O O . ASP A 1 221 ? 11.453 13.266 20.469 1 73.44 221 ASP A O 1
ATOM 1640 N N . ARG A 1 222 ? 13.336 14.508 20.859 1 76.31 222 ARG A N 1
ATOM 1641 C CA . ARG A 1 222 ? 12.641 15.477 21.703 1 76.31 222 ARG A CA 1
ATOM 1642 C C . ARG A 1 222 ? 11.586 16.234 20.891 1 76.31 222 ARG A C 1
ATOM 1644 O O . ARG A 1 222 ? 10.648 16.797 21.469 1 76.31 222 ARG A O 1
ATOM 1651 N N . TYR A 1 223 ? 11.68 16.109 19.719 1 86.62 223 TYR A N 1
ATOM 1652 C CA . TYR A 1 223 ? 10.836 16.969 18.891 1 86.62 223 TYR A CA 1
ATOM 1653 C C . TYR A 1 223 ? 9.641 16.203 18.344 1 86.62 223 TYR A C 1
ATOM 1655 O O . TYR A 1 223 ? 8.727 16.781 17.766 1 86.62 223 TYR A O 1
ATOM 1663 N N . ARG A 1 224 ? 9.586 14.992 18.609 1 91.06 224 ARG A N 1
ATOM 1664 C CA . ARG A 1 224 ? 8.586 14.148 17.969 1 91.06 224 ARG A CA 1
ATOM 1665 C C . ARG A 1 224 ? 7.172 14.562 18.359 1 91.06 224 ARG A C 1
ATOM 1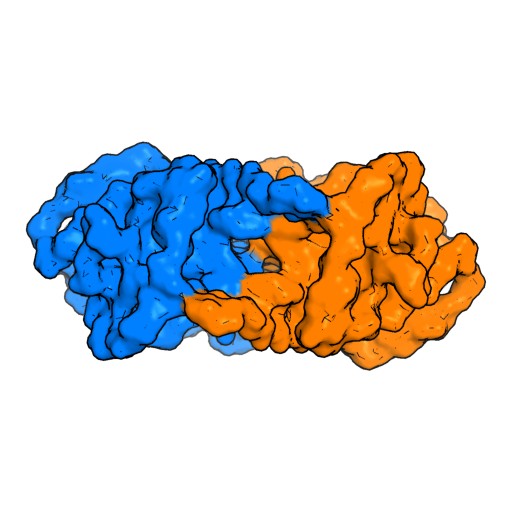667 O O . ARG A 1 224 ? 6.312 14.766 17.5 1 91.06 224 ARG A O 1
ATOM 1674 N N . SER A 1 225 ? 6.953 14.711 19.594 1 94.75 225 SER A N 1
ATOM 1675 C CA . SER A 1 225 ? 5.617 15.055 20.078 1 94.75 225 SER A CA 1
ATOM 1676 C C . SER A 1 225 ? 5.203 16.453 19.609 1 94.75 225 SER A C 1
ATOM 1678 O O . SER A 1 225 ? 4.082 16.641 19.125 1 94.75 225 SER A O 1
ATOM 1680 N N . ALA A 1 226 ? 6.113 17.391 19.766 1 96 226 ALA A N 1
ATOM 1681 C CA . ALA A 1 226 ? 5.84 18.766 19.344 1 96 226 ALA A CA 1
ATOM 1682 C C . ALA A 1 226 ? 5.582 18.828 17.844 1 96 226 ALA A C 1
ATOM 1684 O O . ALA A 1 226 ? 4.691 19.562 17.391 1 96 226 ALA A O 1
ATOM 1685 N N . ALA A 1 227 ? 6.363 18.109 17.109 1 97.5 227 ALA A N 1
ATOM 1686 C CA . ALA A 1 227 ? 6.211 18.062 15.664 1 97.5 227 ALA A CA 1
ATOM 1687 C C . ALA A 1 227 ? 4.855 17.469 15.273 1 97.5 227 ALA A C 1
ATOM 1689 O O . ALA A 1 227 ? 4.18 18 14.383 1 97.5 227 ALA A O 1
ATOM 1690 N N . ALA A 1 228 ? 4.488 16.406 15.953 1 98.12 228 ALA A N 1
ATOM 1691 C CA . ALA A 1 228 ? 3.193 15.781 15.688 1 98.12 228 ALA A CA 1
ATOM 1692 C C . ALA A 1 228 ? 2.049 16.734 15.992 1 98.12 228 ALA A C 1
ATOM 1694 O O . ALA A 1 228 ? 1.096 16.844 15.219 1 98.12 228 ALA A O 1
ATOM 1695 N N . ASP A 1 229 ? 2.188 17.422 17.094 1 97.69 229 ASP A N 1
ATOM 1696 C CA . ASP A 1 229 ? 1.167 18.391 17.484 1 97.69 229 ASP A CA 1
ATOM 1697 C C . ASP A 1 229 ? 1.04 19.516 16.469 1 97.69 229 ASP A C 1
ATOM 1699 O O . ASP A 1 229 ? -0.071 19.906 16.094 1 97.69 229 ASP A O 1
ATOM 1703 N N . ALA A 1 230 ? 2.164 20.031 16.078 1 97.88 230 ALA A N 1
ATOM 1704 C CA . ALA A 1 230 ? 2.174 21.109 15.094 1 97.88 230 ALA A CA 1
ATOM 1705 C C . ALA A 1 230 ? 1.517 20.672 13.789 1 97.88 230 ALA A C 1
ATOM 1707 O O . ALA A 1 230 ? 0.675 21.391 13.242 1 97.88 230 ALA A O 1
ATOM 1708 N N . ALA A 1 231 ? 1.886 19.516 13.312 1 98.69 231 ALA A N 1
ATOM 1709 C CA . ALA A 1 231 ? 1.323 18.984 12.07 1 98.69 231 ALA A CA 1
ATOM 1710 C C . ALA A 1 231 ? -0.193 18.844 12.172 1 98.69 231 ALA A C 1
ATOM 1712 O O . ALA A 1 231 ? -0.918 19.219 11.242 1 98.69 231 ALA A O 1
ATOM 1713 N N . ALA A 1 232 ? -0.648 18.281 13.266 1 98.56 232 ALA A N 1
ATOM 1714 C CA . ALA A 1 232 ? -2.078 18.062 13.469 1 98.56 232 ALA A CA 1
ATOM 1715 C C . ALA A 1 232 ? -2.846 19.375 13.414 1 98.56 232 ALA A C 1
ATOM 1717 O O . ALA A 1 232 ? -3.861 19.484 12.719 1 98.56 232 ALA A O 1
ATOM 1718 N N . ARG A 1 233 ? -2.375 20.359 14.078 1 97.88 233 ARG A N 1
ATOM 1719 C CA . ARG A 1 233 ? -3.045 21.656 14.109 1 97.88 233 ARG A CA 1
ATOM 1720 C C . ARG A 1 233 ? -3.102 22.281 12.719 1 97.88 233 ARG A C 1
ATOM 1722 O O . ARG A 1 233 ? -4.129 22.828 12.32 1 97.88 233 ARG A O 1
ATOM 1729 N N . VAL A 1 234 ? -2.025 22.203 12.031 1 98.5 234 VAL A N 1
ATOM 1730 C CA . VAL A 1 234 ? -1.969 22.766 10.688 1 98.5 234 VAL A CA 1
ATOM 1731 C C . VAL A 1 234 ? -2.914 22 9.766 1 98.5 234 VAL A C 1
ATOM 1733 O O . VAL A 1 234 ? -3.631 22.609 8.961 1 98.5 234 VAL A O 1
ATOM 1736 N N . LEU A 1 235 ? -2.92 20.656 9.852 1 98.69 235 LEU A N 1
ATOM 1737 C CA . LEU A 1 235 ? -3.822 19.875 9.016 1 98.69 235 LEU A CA 1
ATOM 1738 C C . LEU A 1 235 ? -5.273 20.266 9.266 1 98.69 235 LEU A C 1
ATOM 1740 O O . LEU A 1 235 ? -6.043 20.469 8.328 1 98.69 235 LEU A O 1
ATOM 1744 N N . TRP A 1 236 ? -5.656 20.328 10.516 1 98.06 236 TRP A N 1
ATOM 1745 C CA . TRP A 1 236 ? -7.031 20.703 10.844 1 98.06 236 TRP A CA 1
ATOM 1746 C C . TRP A 1 236 ? -7.379 22.078 10.266 1 98.06 236 TRP A C 1
ATOM 1748 O O . TRP A 1 236 ? -8.477 22.266 9.734 1 98.06 236 TRP A O 1
ATOM 1758 N N . THR A 1 237 ? -6.473 23.016 10.398 1 97.81 237 THR A N 1
ATOM 1759 C CA . THR A 1 237 ? -6.699 24.359 9.859 1 97.81 237 THR A CA 1
ATOM 1760 C C . THR A 1 237 ? -6.941 24.297 8.352 1 97.81 237 THR A C 1
ATOM 1762 O O . THR A 1 237 ? -7.871 24.922 7.84 1 97.81 237 THR A O 1
ATOM 1765 N N . LEU A 1 238 ? -6.125 23.516 7.668 1 98.19 238 LEU A N 1
ATOM 1766 C CA . LEU A 1 238 ? -6.258 23.375 6.223 1 98.19 238 LEU A CA 1
ATOM 1767 C C . LEU A 1 238 ? -7.586 22.703 5.871 1 98.19 238 LEU A C 1
ATOM 1769 O O . LEU A 1 238 ? -8.266 23.141 4.934 1 98.19 238 LEU A O 1
ATOM 1773 N N . LEU A 1 239 ? -7.957 21.656 6.598 1 98.06 239 LEU A N 1
ATOM 1774 C CA . LEU A 1 239 ? -9.195 20.938 6.352 1 98.06 239 LEU A CA 1
ATOM 1775 C C . LEU A 1 239 ? -10.406 21.844 6.539 1 98.06 239 LEU A C 1
ATOM 1777 O O . LEU A 1 239 ? -11.32 21.859 5.715 1 98.06 239 LEU A O 1
ATOM 1781 N N . VAL A 1 240 ? -10.406 22.641 7.598 1 96.62 240 VAL A N 1
ATOM 1782 C CA . VAL A 1 240 ? -11.516 23.547 7.871 1 96.62 240 VAL A CA 1
ATOM 1783 C C . VAL A 1 240 ? -11.625 24.594 6.762 1 96.62 240 VAL A C 1
ATOM 1785 O O . VAL A 1 240 ? -12.719 24.875 6.27 1 96.62 240 VAL A O 1
ATOM 1788 N N . ARG A 1 241 ? -10.555 25.109 6.363 1 95.25 241 ARG A N 1
ATOM 1789 C CA . ARG A 1 241 ? -10.523 26.125 5.316 1 95.25 241 ARG A CA 1
ATOM 1790 C C . ARG A 1 241 ? -11.117 25.578 4.016 1 95.25 241 ARG A C 1
ATOM 1792 O O . ARG A 1 241 ? -11.836 26.297 3.314 1 95.25 241 ARG A O 1
ATOM 1799 N N . GLN A 1 242 ? -10.852 24.297 3.697 1 96.81 242 GLN A N 1
ATOM 1800 C CA . GLN A 1 242 ? -11.172 23.75 2.381 1 96.81 242 GLN A CA 1
ATOM 1801 C C . GLN A 1 242 ? -12.539 23.078 2.385 1 96.81 242 GLN A C 1
ATOM 1803 O O . GLN A 1 242 ? -13.195 22.984 1.345 1 96.81 242 GLN A O 1
ATOM 1808 N N . LEU A 1 243 ? -12.922 22.594 3.582 1 96 243 LEU A N 1
ATOM 1809 C CA . LEU A 1 243 ? -14.094 21.719 3.57 1 96 243 LEU A CA 1
ATOM 1810 C C . LEU A 1 243 ? -15.289 22.406 4.234 1 96 243 LEU A C 1
ATOM 1812 O O . LEU A 1 243 ? -16.422 21.969 4.07 1 96 243 LEU A O 1
ATOM 1816 N N . ALA A 1 244 ? -15.008 23.5 4.992 1 90.38 244 ALA A N 1
ATOM 1817 C CA . ALA A 1 244 ? -16.109 24.25 5.59 1 90.38 244 ALA A CA 1
ATOM 1818 C C . ALA A 1 244 ? -16.969 24.922 4.516 1 90.38 244 ALA A C 1
ATOM 1820 O O . ALA A 1 244 ? -16.422 25.453 3.541 1 90.38 244 ALA A O 1
ATOM 1821 N N . ARG A 1 245 ? -18.281 24.672 4.312 1 76.06 245 ARG A N 1
ATOM 1822 C CA . ARG A 1 245 ? -19.25 25.234 3.373 1 76.06 245 ARG A CA 1
ATOM 1823 C C . ARG A 1 245 ? -19.641 26.641 3.773 1 76.06 245 ARG A C 1
ATOM 1825 O O . ARG A 1 245 ? -19.625 26.984 4.957 1 76.06 245 ARG A O 1
ATOM 1832 N N . MET B 1 1 ? -22.812 -11.055 -0.492 1 58.22 1 MET B N 1
ATOM 1833 C CA . MET B 1 1 ? -22.484 -12.406 -0.949 1 58.22 1 MET B CA 1
ATOM 1834 C C . MET B 1 1 ? -21 -12.703 -0.763 1 58.22 1 MET B C 1
ATOM 1836 O O . MET B 1 1 ? -20.156 -11.844 -1.022 1 58.22 1 MET B O 1
ATOM 1840 N N . LYS B 1 2 ? -20.562 -13.852 -0.116 1 83.06 2 LYS B N 1
ATOM 1841 C CA . LYS B 1 2 ? -19.234 -14.258 0.318 1 83.06 2 LYS B CA 1
ATOM 1842 C C . LYS B 1 2 ? -18.359 -14.656 -0.872 1 83.06 2 LYS B C 1
ATOM 1844 O O . LYS B 1 2 ? -18.812 -15.383 -1.763 1 83.06 2 LYS B O 1
ATOM 1849 N N . ILE B 1 3 ? -17.281 -14.047 -1.248 1 96.44 3 ILE B N 1
ATOM 1850 C CA . ILE B 1 3 ? -16.312 -14.367 -2.291 1 96.44 3 ILE B CA 1
ATOM 1851 C C . ILE B 1 3 ? -15.289 -15.359 -1.752 1 96.44 3 ILE B C 1
ATOM 1853 O O . ILE B 1 3 ? -14.758 -15.18 -0.654 1 96.44 3 ILE B O 1
ATOM 1857 N N . ASP B 1 4 ? -15.188 -16.5 -2.5 1 98.31 4 ASP B N 1
ATOM 1858 C CA . ASP B 1 4 ? -14.227 -17.5 -2.064 1 98.31 4 ASP B CA 1
ATOM 1859 C C . ASP B 1 4 ? -12.789 -17.016 -2.275 1 98.31 4 ASP B C 1
ATOM 1861 O O . ASP B 1 4 ? -11.938 -17.188 -1.398 1 98.31 4 ASP B O 1
ATOM 1865 N N . ALA B 1 5 ? -12.562 -16.422 -3.398 1 98.75 5 ALA B N 1
ATOM 1866 C CA . ALA B 1 5 ? -11.211 -15.922 -3.67 1 98.75 5 ALA B CA 1
ATOM 1867 C C . ALA B 1 5 ? -11.258 -14.609 -4.445 1 98.75 5 ALA B C 1
ATOM 1869 O O . ALA B 1 5 ? -12.07 -14.445 -5.355 1 98.75 5 ALA B O 1
ATOM 1870 N N . LEU B 1 6 ? -10.492 -13.664 -4.051 1 98.88 6 LEU B N 1
ATOM 1871 C CA . LEU B 1 6 ? -10.148 -12.469 -4.809 1 98.88 6 LEU B CA 1
ATOM 1872 C C . LEU B 1 6 ? -8.727 -12.555 -5.355 1 98.88 6 LEU B C 1
ATOM 1874 O O . LEU B 1 6 ? -7.77 -12.688 -4.59 1 98.88 6 LEU B O 1
ATOM 1878 N N . ILE B 1 7 ? -8.586 -12.578 -6.68 1 98.94 7 ILE B N 1
ATOM 1879 C CA . ILE B 1 7 ? -7.281 -12.633 -7.32 1 98.94 7 ILE B CA 1
ATOM 1880 C C . ILE B 1 7 ? -6.922 -11.258 -7.875 1 98.94 7 ILE B C 1
ATOM 1882 O O . ILE B 1 7 ? -7.641 -10.703 -8.711 1 98.94 7 ILE B O 1
ATOM 1886 N N . VAL B 1 8 ? -5.832 -10.703 -7.41 1 98.81 8 VAL B N 1
ATOM 1887 C CA . VAL B 1 8 ? -5.336 -9.422 -7.902 1 98.81 8 VAL B CA 1
ATOM 1888 C C . VAL B 1 8 ? -4.125 -9.648 -8.805 1 98.81 8 VAL B C 1
ATOM 1890 O O . VAL B 1 8 ? -3.277 -10.492 -8.516 1 98.81 8 VAL B O 1
ATOM 1893 N N . THR B 1 9 ? -4.055 -8.938 -9.922 1 98.75 9 THR B N 1
ATOM 1894 C CA . THR B 1 9 ? -2.916 -8.961 -10.828 1 98.75 9 THR B CA 1
ATOM 1895 C C . THR B 1 9 ? -2.363 -7.555 -11.047 1 98.75 9 THR B C 1
ATOM 1897 O O . THR B 1 9 ? -3.037 -6.566 -10.75 1 98.75 9 THR B O 1
ATOM 1900 N N . ALA B 1 10 ? -1.123 -7.52 -11.516 1 97.75 10 ALA B N 1
ATOM 1901 C CA . ALA B 1 10 ? -0.485 -6.215 -11.672 1 97.75 10 ALA B CA 1
ATOM 1902 C C . ALA B 1 10 ? -0.422 -5.812 -13.148 1 97.75 10 ALA B C 1
ATOM 1904 O O . ALA B 1 10 ? -0.503 -4.629 -13.477 1 97.75 10 ALA B O 1
ATOM 1905 N N . LEU B 1 11 ? -0.264 -6.773 -14.039 1 97.06 11 LEU B N 1
ATOM 1906 C CA . LEU B 1 11 ? -0.08 -6.496 -15.461 1 97.06 11 LEU B CA 1
ATOM 1907 C C . LEU B 1 11 ? -1.243 -7.051 -16.281 1 97.06 11 LEU B C 1
ATOM 1909 O O . LEU B 1 11 ? -1.865 -8.039 -15.891 1 97.06 11 LEU B O 1
ATOM 1913 N N . ALA B 1 12 ? -1.473 -6.488 -17.469 1 97.38 12 ALA B N 1
ATOM 1914 C CA . ALA B 1 12 ? -2.549 -6.938 -18.344 1 97.38 12 ALA B CA 1
ATOM 1915 C C . ALA B 1 12 ? -2.344 -8.391 -18.766 1 97.38 12 ALA B C 1
ATOM 1917 O O . ALA B 1 12 ? -3.301 -9.164 -18.828 1 97.38 12 ALA B O 1
ATOM 1918 N N . VAL B 1 13 ? -1.116 -8.781 -19.062 1 97.25 13 VAL B N 1
ATOM 1919 C CA . VAL B 1 13 ? -0.81 -10.141 -19.484 1 97.25 13 VAL B CA 1
ATOM 1920 C C . VAL B 1 13 ? -1.131 -11.117 -18.359 1 97.25 13 VAL B C 1
ATOM 1922 O O . VAL B 1 13 ? -1.593 -12.234 -18.609 1 97.25 13 VAL B O 1
ATOM 1925 N N . GLU B 1 14 ? -0.877 -10.719 -17.125 1 98.5 14 GLU B N 1
ATOM 1926 C CA . GLU B 1 14 ? -1.179 -11.539 -15.961 1 98.5 14 GLU B CA 1
ATOM 1927 C C . GLU B 1 14 ? -2.686 -11.688 -15.758 1 98.5 14 GLU B C 1
ATOM 1929 O O . GLU B 1 14 ? -3.176 -12.773 -15.461 1 98.5 14 GLU B O 1
ATOM 1934 N N . HIS B 1 15 ? -3.336 -10.578 -15.906 1 98.62 15 HIS B N 1
ATOM 1935 C CA . HIS B 1 15 ? -4.789 -10.562 -15.773 1 98.62 15 HIS B CA 1
ATOM 1936 C C . HIS B 1 15 ? -5.441 -11.469 -16.812 1 98.62 15 HIS B C 1
ATOM 1938 O O . HIS B 1 15 ? -6.293 -12.297 -16.469 1 98.62 15 HIS B O 1
ATOM 1944 N N . ARG B 1 16 ? -5.012 -11.336 -18.031 1 98.19 16 ARG B N 1
ATOM 1945 C CA . ARG B 1 16 ? -5.555 -12.148 -19.109 1 98.19 16 ARG B CA 1
ATOM 1946 C C . ARG B 1 16 ? -5.305 -13.633 -18.859 1 98.19 16 ARG B C 1
ATOM 1948 O O . ARG B 1 16 ? -6.203 -14.461 -19.016 1 98.19 16 ARG B O 1
ATOM 1955 N N . ALA B 1 17 ? -4.105 -13.953 -18.438 1 98.56 17 ALA B N 1
ATOM 1956 C CA . ALA B 1 17 ? -3.764 -15.344 -18.141 1 98.56 17 ALA B CA 1
ATOM 1957 C C . ALA B 1 17 ? -4.664 -15.906 -17.047 1 98.56 17 ALA B C 1
ATOM 1959 O O . ALA B 1 17 ? -5.113 -17.047 -17.141 1 98.56 17 ALA B O 1
ATOM 1960 N N . THR B 1 18 ? -4.898 -15.125 -16.047 1 98.75 18 THR B N 1
ATOM 1961 C CA . THR B 1 18 ? -5.707 -15.555 -14.906 1 98.75 18 THR B CA 1
ATOM 1962 C C . THR B 1 18 ? -7.156 -15.781 -15.328 1 98.75 18 THR B C 1
ATOM 1964 O O . THR B 1 18 ? -7.758 -16.797 -14.969 1 98.75 18 THR B O 1
ATOM 1967 N N . VAL B 1 19 ? -7.684 -14.844 -16.047 1 98.69 19 VAL B N 1
ATOM 1968 C CA . VAL B 1 19 ? -9.055 -14.938 -16.547 1 98.69 19 VAL B CA 1
ATOM 1969 C C . VAL B 1 19 ? -9.195 -16.141 -17.469 1 98.69 19 VAL B C 1
ATOM 1971 O O . VAL B 1 19 ? -10.125 -16.938 -17.328 1 98.69 19 VAL B O 1
ATOM 1974 N N . ASP B 1 20 ? -8.273 -16.312 -18.375 1 98.5 20 ASP B N 1
ATOM 1975 C CA . ASP B 1 20 ? -8.305 -17.406 -19.344 1 98.5 20 ASP B CA 1
ATOM 1976 C C . ASP B 1 20 ? -8.188 -18.766 -18.656 1 98.5 20 ASP B C 1
ATOM 1978 O O . ASP B 1 20 ? -8.898 -19.703 -19.016 1 98.5 20 ASP B O 1
ATOM 1982 N N . ALA B 1 21 ? -7.324 -18.875 -17.719 1 98.19 21 ALA B N 1
ATOM 1983 C CA . ALA B 1 21 ? -7.16 -20.125 -17 1 98.19 21 ALA B CA 1
ATOM 1984 C C . ALA B 1 21 ? -8.453 -20.531 -16.297 1 98.19 21 ALA B C 1
ATOM 1986 O O . ALA B 1 21 ? -8.797 -21.719 -16.234 1 98.19 21 ALA B O 1
ATOM 1987 N N . GLY B 1 22 ? -9.117 -19.547 -15.727 1 98.25 22 GLY B N 1
ATOM 1988 C CA . GLY B 1 22 ? -10.414 -19.828 -15.125 1 98.25 22 GLY B CA 1
ATOM 1989 C C . GLY B 1 22 ? -11.422 -20.375 -16.109 1 98.25 22 GLY B C 1
ATOM 1990 O O . GLY B 1 22 ? -12.18 -21.297 -15.789 1 98.25 22 GLY B O 1
ATOM 1991 N N . LEU B 1 23 ? -11.461 -19.766 -17.312 1 98.19 23 LEU B N 1
ATOM 1992 C CA . LEU B 1 23 ? -12.375 -20.203 -18.359 1 98.19 23 LEU B CA 1
ATOM 1993 C C . LEU B 1 23 ? -12.023 -21.625 -18.812 1 98.19 23 LEU B C 1
ATOM 1995 O O . LEU B 1 23 ? -12.914 -22.422 -19.109 1 98.19 23 LEU B O 1
ATOM 1999 N N . ASP B 1 24 ? -10.75 -21.969 -18.859 1 96.94 24 ASP B N 1
ATOM 2000 C CA . ASP B 1 24 ? -10.258 -23.266 -19.328 1 96.94 24 ASP B CA 1
ATOM 2001 C C . ASP B 1 24 ? -10.609 -24.375 -18.344 1 96.94 24 ASP B C 1
ATOM 2003 O O . ASP B 1 24 ? -10.719 -25.547 -18.734 1 96.94 24 ASP B O 1
ATOM 2007 N N . GLY B 1 25 ? -10.766 -24.031 -17.109 1 95.81 25 GLY B N 1
ATOM 2008 C CA . GLY B 1 25 ? -10.953 -25.031 -16.062 1 95.81 25 GLY B CA 1
ATOM 2009 C C . GLY B 1 25 ? -9.648 -25.672 -15.625 1 95.81 25 GLY B C 1
ATOM 2010 O O . GLY B 1 25 ? -8.586 -25.375 -16.172 1 95.81 25 GLY B O 1
ATOM 2011 N N . ILE B 1 26 ? -9.789 -26.531 -14.648 1 92.5 26 ILE B N 1
ATOM 2012 C CA . ILE B 1 26 ? -8.641 -27.234 -14.07 1 92.5 26 ILE B CA 1
ATOM 2013 C C . ILE B 1 26 ? -8.969 -28.703 -13.906 1 92.5 26 ILE B C 1
ATOM 2015 O O . ILE B 1 26 ? -9.898 -29.062 -13.18 1 92.5 26 ILE B O 1
ATOM 2019 N N . GLY B 1 27 ? -8.164 -29.578 -14.555 1 90.94 27 GLY B N 1
ATOM 2020 C CA . GLY B 1 27 ? -8.453 -31 -14.453 1 90.94 27 GLY B CA 1
ATOM 2021 C C . GLY B 1 27 ? -9.867 -31.344 -14.875 1 90.94 27 GLY B C 1
ATOM 2022 O O . GLY B 1 27 ? -10.297 -31 -15.977 1 90.94 27 GLY B O 1
ATOM 2023 N N . GLU B 1 28 ? -10.578 -31.969 -13.898 1 93.94 28 GLU B N 1
ATOM 2024 C CA . GLU B 1 28 ? -11.938 -32.406 -14.188 1 93.94 28 GLU B CA 1
ATOM 2025 C C . GLU B 1 28 ? -12.945 -31.297 -13.922 1 93.94 28 GLU B C 1
ATOM 2027 O O . GLU B 1 28 ? -14.148 -31.484 -14.141 1 93.94 28 GLU B O 1
ATOM 2032 N N . HIS B 1 29 ? -12.492 -30.172 -13.5 1 96.12 29 HIS B N 1
ATOM 2033 C CA . HIS B 1 29 ? -13.375 -29.062 -13.164 1 96.12 29 HIS B CA 1
ATOM 2034 C C . HIS B 1 29 ? -13.594 -28.156 -14.367 1 96.12 29 HIS B C 1
ATOM 2036 O O . HIS B 1 29 ? -12.641 -27.594 -14.914 1 96.12 29 HIS B O 1
ATOM 2042 N N . PRO B 1 30 ? -14.805 -27.938 -14.82 1 95.81 30 PRO B N 1
ATOM 2043 C CA . PRO B 1 30 ? -15.109 -27.234 -16.062 1 95.81 30 PRO B CA 1
ATOM 2044 C C . PRO B 1 30 ? -14.602 -25.797 -16.062 1 95.81 30 PRO B C 1
ATOM 2046 O O . PRO B 1 30 ? -14.234 -25.266 -17.125 1 95.81 30 PRO B O 1
ATOM 2049 N N . GLY B 1 31 ? -14.602 -25.172 -14.789 1 97.12 31 GLY B N 1
ATOM 2050 C CA . GLY B 1 31 ? -14.102 -23.812 -14.711 1 97.12 31 GLY B CA 1
ATOM 2051 C C . GLY B 1 31 ? -15.211 -22.766 -14.75 1 97.12 31 GLY B C 1
ATOM 2052 O O . GLY B 1 31 ? -16.328 -23.016 -14.297 1 97.12 31 GLY B O 1
ATOM 2053 N N . ILE B 1 32 ? -14.844 -21.5 -15.086 1 97.62 32 ILE B N 1
ATOM 2054 C CA . ILE B 1 32 ? -15.75 -20.344 -15.102 1 97.62 32 ILE B CA 1
ATOM 2055 C C . ILE B 1 32 ? -16.594 -20.375 -16.375 1 97.62 32 ILE B C 1
ATOM 2057 O O . ILE B 1 32 ? -16.062 -20.531 -17.484 1 97.62 32 ILE B O 1
ATOM 2061 N N . ASP B 1 33 ? -17.891 -20.312 -16.172 1 91.19 33 ASP B N 1
ATOM 2062 C CA . ASP B 1 33 ? -18.766 -20.281 -17.344 1 91.19 33 ASP B CA 1
ATOM 2063 C C . ASP B 1 33 ? -18.641 -18.969 -18.094 1 91.19 33 ASP B C 1
ATOM 2065 O O . ASP B 1 33 ? -18.484 -18.953 -19.312 1 91.19 33 ASP B O 1
ATOM 2069 N N . ALA B 1 34 ? -18.859 -17.922 -17.312 1 96.38 34 ALA B N 1
ATOM 2070 C CA . ALA B 1 34 ? -18.719 -16.594 -17.891 1 96.38 34 ALA B CA 1
ATOM 2071 C C . ALA B 1 34 ? -18.266 -15.586 -16.828 1 96.38 34 ALA B C 1
ATOM 2073 O O . ALA B 1 34 ? -18.719 -15.625 -15.688 1 96.38 34 ALA B O 1
ATOM 2074 N N . TRP B 1 35 ? -17.406 -14.734 -17.25 1 98.12 35 TRP B N 1
ATOM 2075 C CA . TRP B 1 35 ? -17 -13.633 -16.391 1 98.12 35 TRP B CA 1
ATOM 2076 C C . TRP B 1 35 ? -17.969 -12.461 -16.516 1 98.12 35 TRP B C 1
ATOM 2078 O O . TRP B 1 35 ? -18.438 -12.156 -17.625 1 98.12 35 TRP B O 1
ATOM 2088 N N . GLU B 1 36 ? -18.266 -11.805 -15.477 1 98.19 36 GLU B N 1
ATOM 2089 C CA . GLU B 1 36 ? -19.047 -10.57 -15.469 1 98.19 36 GLU B CA 1
ATOM 2090 C C . GLU B 1 36 ? -18.25 -9.406 -14.898 1 98.19 36 GLU B C 1
ATOM 2092 O O . GLU B 1 36 ? -17.719 -9.5 -13.797 1 98.19 36 GLU B O 1
ATOM 2097 N N . CYS B 1 37 ? -18.203 -8.383 -15.672 1 97.56 37 CYS B N 1
ATOM 2098 C CA . CYS B 1 37 ? -17.547 -7.184 -15.18 1 97.56 37 CYS B CA 1
ATOM 2099 C C . CYS B 1 37 ? -18.422 -6.438 -14.188 1 97.56 37 CYS B C 1
ATOM 2101 O O . CYS B 1 37 ? -19.594 -6.191 -14.461 1 97.56 37 CYS B O 1
ATOM 2103 N N . ARG B 1 38 ? -17.875 -6.172 -13.062 1 97.19 38 ARG B N 1
ATOM 2104 C CA . ARG B 1 38 ? -18.578 -5.438 -12.023 1 97.19 38 ARG B CA 1
ATOM 2105 C C . ARG B 1 38 ? -17.875 -4.125 -11.695 1 97.19 38 ARG B C 1
ATOM 2107 O O . ARG B 1 38 ? -16.656 -4.043 -11.742 1 97.19 38 ARG B O 1
ATOM 2114 N N . ASP B 1 39 ? -18.672 -3.098 -11.445 1 94.5 39 ASP B N 1
ATOM 2115 C CA . ASP B 1 39 ? -18.219 -1.806 -10.945 1 94.5 39 ASP B CA 1
ATOM 2116 C C . ASP B 1 39 ? -17.297 -1.131 -11.961 1 94.5 39 ASP B C 1
ATOM 2118 O O . ASP B 1 39 ? -16.266 -0.559 -11.586 1 94.5 39 ASP B O 1
ATOM 2122 N N . ALA B 1 40 ? -17.672 -1.259 -13.227 1 92.75 40 ALA B N 1
ATOM 2123 C CA . ALA B 1 40 ? -16.875 -0.722 -14.328 1 92.75 40 ALA B CA 1
ATOM 2124 C C . ALA B 1 40 ? -16.688 0.786 -14.18 1 92.75 40 ALA B C 1
ATOM 2126 O O . ALA B 1 40 ? -15.711 1.346 -14.68 1 92.75 40 ALA B O 1
ATOM 2127 N N . HIS B 1 41 ? -17.547 1.456 -13.461 1 91.44 41 HIS B N 1
ATOM 2128 C CA . HIS B 1 41 ? -17.5 2.908 -13.328 1 91.44 41 HIS B CA 1
ATOM 2129 C C . HIS B 1 41 ? -16.75 3.326 -12.078 1 91.44 41 HIS B C 1
ATOM 2131 O O . HIS B 1 41 ? -16.531 4.52 -11.844 1 91.44 41 HIS B O 1
ATOM 2137 N N . ARG B 1 42 ? -16.391 2.336 -11.281 1 91.06 42 ARG B N 1
ATOM 2138 C CA . ARG B 1 42 ? -15.641 2.609 -10.055 1 91.06 42 ARG B CA 1
ATOM 2139 C C . ARG B 1 42 ? -14.141 2.516 -10.289 1 91.06 42 ARG B C 1
ATOM 2141 O O . ARG B 1 42 ? -13.695 1.954 -11.297 1 91.06 42 ARG B O 1
ATOM 2148 N N . PRO B 1 43 ? -13.391 3.053 -9.375 1 90.44 43 PRO B N 1
ATOM 2149 C CA . PRO B 1 43 ? -11.938 3.033 -9.523 1 90.44 43 PRO B CA 1
ATOM 2150 C C . PRO B 1 43 ? -11.352 1.622 -9.469 1 90.44 43 PRO B C 1
ATOM 2152 O O . PRO B 1 43 ? -10.25 1.384 -9.969 1 90.44 43 PRO B O 1
ATOM 2155 N N . THR B 1 44 ? -12.039 0.698 -8.859 1 94.06 44 THR B N 1
ATOM 2156 C CA . THR B 1 44 ? -11.531 -0.665 -8.734 1 94.06 44 THR B CA 1
ATOM 2157 C C . THR B 1 44 ? -12.539 -1.667 -9.297 1 94.06 44 THR B C 1
ATOM 2159 O O . THR B 1 44 ? -13.195 -2.383 -8.539 1 94.06 44 THR B O 1
ATOM 2162 N N . PRO B 1 45 ? -12.609 -1.71 -10.617 1 97 45 PRO B N 1
ATOM 2163 C CA . PRO B 1 45 ? -13.461 -2.732 -11.227 1 97 45 PRO B CA 1
ATOM 2164 C C . PRO B 1 45 ? -12.891 -4.141 -11.086 1 97 45 PRO B C 1
ATOM 2166 O O . PRO B 1 45 ? -11.711 -4.301 -10.766 1 97 45 PRO B O 1
ATOM 2169 N N . TYR B 1 46 ? -13.727 -5.078 -11.195 1 98.12 46 TYR B N 1
ATOM 2170 C CA . TYR B 1 46 ? -13.289 -6.465 -11.141 1 98.12 46 TYR B CA 1
ATOM 2171 C C . TYR B 1 46 ? -14.195 -7.359 -11.984 1 98.12 46 TYR B C 1
ATOM 2173 O O . TYR B 1 46 ? -15.289 -6.941 -12.383 1 98.12 46 TYR B O 1
ATOM 2181 N N . GLU B 1 47 ? -13.688 -8.5 -12.312 1 98.31 47 GLU B N 1
ATOM 2182 C CA . GLU B 1 47 ? -14.477 -9.562 -12.93 1 98.31 47 GLU B CA 1
ATOM 2183 C C . GLU B 1 47 ? -14.859 -10.633 -11.914 1 98.31 47 GLU B C 1
ATOM 2185 O O . GLU B 1 47 ? -14.016 -11.078 -11.125 1 98.31 47 GLU B O 1
ATOM 2190 N N . ILE B 1 48 ? -16.125 -10.953 -11.953 1 98.31 48 ILE B N 1
ATOM 2191 C CA . ILE B 1 48 ? -16.578 -12.008 -11.047 1 98.31 48 ILE B CA 1
ATOM 2192 C C . ILE B 1 48 ? -17.062 -13.203 -11.859 1 98.31 48 ILE B C 1
ATOM 2194 O O . ILE B 1 48 ? -17.672 -13.047 -12.922 1 98.31 48 ILE B O 1
ATOM 2198 N N . GLY B 1 49 ? -16.734 -14.414 -11.398 1 97.81 49 GLY B N 1
ATOM 2199 C CA . GLY B 1 49 ? -17.172 -15.648 -12.031 1 97.81 49 GLY B CA 1
ATOM 2200 C C . GLY B 1 49 ? -17.469 -16.766 -11.047 1 97.81 49 GLY B C 1
ATOM 2201 O O . GLY B 1 49 ? -17.031 -16.719 -9.898 1 97.81 49 GLY B O 1
ATOM 2202 N N . ARG B 1 50 ? -18.312 -17.609 -11.523 1 97.38 50 ARG B N 1
ATOM 2203 C CA . ARG B 1 50 ? -18.578 -18.859 -10.82 1 97.38 50 ARG B CA 1
ATOM 2204 C C . ARG B 1 50 ? -17.75 -20 -11.391 1 97.38 50 ARG B C 1
ATOM 2206 O O . ARG B 1 50 ? -17.953 -20.422 -12.531 1 97.38 50 ARG B O 1
ATOM 2213 N N . PHE B 1 51 ? -16.766 -20.469 -10.625 1 97.75 51 PHE B N 1
ATOM 2214 C CA . PHE B 1 51 ? -15.953 -21.609 -11.039 1 97.75 51 PHE B CA 1
ATOM 2215 C C . PHE B 1 51 ? -16.641 -22.922 -10.688 1 97.75 51 PHE B C 1
ATOM 2217 O O . PHE B 1 51 ? -16.688 -23.312 -9.523 1 97.75 51 PHE B O 1
ATOM 2224 N N . VAL B 1 52 ? -17.109 -23.562 -11.734 1 97.25 52 VAL B N 1
ATOM 2225 C CA . VAL B 1 52 ? -17.875 -24.781 -11.547 1 97.25 52 VAL B CA 1
ATOM 2226 C C . VAL B 1 52 ? -16.938 -25.953 -11.32 1 97.25 52 VAL B C 1
ATOM 2228 O O . VAL B 1 52 ? -15.953 -26.125 -12.047 1 97.25 52 VAL B O 1
ATOM 2231 N N . LEU B 1 53 ? -17.234 -26.719 -10.305 1 96.62 53 LEU B N 1
ATOM 2232 C CA . LEU B 1 53 ? -16.453 -27.891 -9.961 1 96.62 53 LEU B CA 1
ATOM 2233 C C . LEU B 1 53 ? -17.078 -29.156 -10.555 1 96.62 53 LEU B C 1
ATOM 2235 O O . LEU B 1 53 ? -18.203 -29.125 -11.047 1 96.62 53 LEU B O 1
ATOM 2239 N N . ALA B 1 54 ? -16.312 -30.219 -10.469 1 94.81 54 ALA B N 1
ATOM 2240 C CA . ALA B 1 54 ? -16.734 -31.484 -11.062 1 94.81 54 ALA B CA 1
ATOM 2241 C C . ALA B 1 54 ? -18.031 -31.984 -10.453 1 94.81 54 ALA B C 1
ATOM 2243 O O . ALA B 1 54 ? -18.844 -32.625 -11.125 1 94.81 54 ALA B O 1
ATOM 2244 N N . ASP B 1 55 ? -18.297 -31.672 -9.18 1 95 55 ASP B N 1
ATOM 2245 C CA . ASP B 1 55 ? -19.484 -32.188 -8.492 1 95 55 ASP B CA 1
ATOM 2246 C C . ASP B 1 55 ? -20.672 -31.234 -8.68 1 95 55 ASP B C 1
ATOM 2248 O O . ASP B 1 55 ? -21.734 -31.438 -8.094 1 95 55 ASP B O 1
ATOM 2252 N N . GLY B 1 56 ? -20.469 -30.141 -9.352 1 94.06 56 GLY B N 1
ATOM 2253 C CA . GLY B 1 56 ? -21.547 -29.219 -9.633 1 94.06 56 GLY B CA 1
ATOM 2254 C C . GLY B 1 56 ? -21.547 -28 -8.727 1 94.06 56 GLY B C 1
ATOM 2255 O O . GLY B 1 56 ? -22.188 -27 -9.031 1 94.06 56 GLY B O 1
ATOM 2256 N N . SER B 1 57 ? -20.891 -28.156 -7.617 1 95.31 57 SER B N 1
ATOM 2257 C CA . SER B 1 57 ? -20.766 -26.969 -6.777 1 95.31 57 SER B CA 1
ATOM 2258 C C . SER B 1 57 ? -19.875 -25.922 -7.441 1 95.31 57 SER B C 1
ATOM 2260 O O . SER B 1 57 ? -19.391 -26.125 -8.555 1 95.31 57 SER B O 1
ATOM 2262 N N . ALA B 1 58 ? -19.875 -24.719 -6.805 1 96.25 58 ALA B N 1
ATOM 2263 C CA . ALA B 1 58 ? -19.094 -23.672 -7.473 1 96.25 58 ALA B CA 1
ATOM 2264 C C . ALA B 1 58 ? -18.375 -22.797 -6.461 1 96.25 58 ALA B C 1
ATOM 2266 O O . ALA B 1 58 ? -18.828 -22.641 -5.328 1 96.25 58 ALA B O 1
ATOM 2267 N N . LEU B 1 59 ? -17.234 -22.312 -6.832 1 97 59 LEU B N 1
ATOM 2268 C CA . LEU B 1 59 ? -16.516 -21.25 -6.137 1 97 59 LEU B CA 1
ATOM 2269 C C . LEU B 1 59 ? -16.812 -19.891 -6.762 1 97 59 LEU B C 1
ATOM 2271 O O . LEU B 1 59 ? -16.844 -19.766 -7.988 1 97 59 LEU B O 1
ATOM 2275 N N . ARG B 1 60 ? -17.109 -18.922 -5.957 1 97.69 60 ARG B N 1
ATOM 2276 C CA . ARG B 1 60 ? -17.234 -17.547 -6.434 1 97.69 60 ARG B CA 1
ATOM 2277 C C . ARG B 1 60 ? -15.883 -16.844 -6.387 1 97.69 60 ARG B C 1
ATOM 2279 O O . ARG B 1 60 ? -15.289 -16.688 -5.316 1 97.69 60 ARG B O 1
ATOM 2286 N N . VAL B 1 61 ? -15.438 -16.406 -7.547 1 98.62 61 VAL B N 1
ATOM 2287 C CA . VAL B 1 61 ? -14.086 -15.852 -7.648 1 98.62 61 VAL B CA 1
ATOM 2288 C C . VAL B 1 61 ? -14.141 -14.484 -8.328 1 98.62 61 VAL B C 1
ATOM 2290 O O . VAL B 1 61 ? -14.852 -14.305 -9.312 1 98.62 61 VAL B O 1
ATOM 2293 N N . ALA B 1 62 ? -13.422 -13.523 -7.773 1 98.81 62 ALA B N 1
ATOM 2294 C CA . ALA B 1 62 ? -13.242 -12.203 -8.375 1 98.81 62 ALA B CA 1
ATOM 2295 C C . ALA B 1 62 ? -11.797 -12 -8.836 1 98.81 62 ALA B C 1
ATOM 2297 O O . ALA B 1 62 ? -10.859 -12.406 -8.148 1 98.81 62 ALA B O 1
ATOM 2298 N N . VAL B 1 63 ? -11.617 -11.406 -10.008 1 98.88 63 VAL B N 1
ATOM 2299 C CA . VAL B 1 63 ? -10.305 -11.062 -10.539 1 98.88 63 VAL B CA 1
ATOM 2300 C C . VAL B 1 63 ? -10.234 -9.562 -10.82 1 98.88 63 VAL B C 1
ATOM 2302 O O . VAL B 1 63 ? -11.148 -8.984 -11.414 1 98.88 63 VAL B O 1
ATOM 2305 N N . ALA B 1 64 ? -9.18 -8.945 -10.336 1 98.62 64 ALA B N 1
ATOM 2306 C CA . ALA B 1 64 ? -8.977 -7.516 -10.555 1 98.62 64 ALA B CA 1
ATOM 2307 C C . ALA B 1 64 ? -7.527 -7.227 -10.953 1 98.62 64 ALA B C 1
ATOM 2309 O O . ALA B 1 64 ? -6.645 -8.07 -10.766 1 98.62 64 ALA B O 1
ATOM 2310 N N . ARG B 1 65 ? -7.363 -6.109 -11.562 1 97.81 65 ARG B N 1
ATOM 2311 C CA . ARG B 1 65 ? -6.035 -5.668 -11.969 1 97.81 65 ARG B CA 1
ATOM 2312 C C . ARG B 1 65 ? -5.75 -4.258 -11.469 1 97.81 65 ARG B C 1
ATOM 2314 O O . ARG B 1 65 ? -6.566 -3.352 -11.656 1 97.81 65 ARG B O 1
ATOM 2321 N N . ALA B 1 66 ? -4.629 -4.129 -10.797 1 95.62 66 ALA B N 1
ATOM 2322 C CA . ALA B 1 66 ? -4.172 -2.783 -10.461 1 95.62 66 ALA B CA 1
ATOM 2323 C C . ALA B 1 66 ? -3.752 -2.023 -11.719 1 95.62 66 ALA B C 1
ATOM 2325 O O . ALA B 1 66 ? -3.35 -2.629 -12.711 1 95.62 66 ALA B O 1
ATOM 2326 N N . THR B 1 67 ? -3.84 -0.689 -11.734 1 92.06 67 THR B N 1
ATOM 2327 C CA . THR B 1 67 ? -3.518 0.106 -12.906 1 92.06 67 THR B CA 1
ATOM 2328 C C . THR B 1 67 ? -2.047 0.512 -12.898 1 92.06 67 THR B C 1
ATOM 2330 O O . THR B 1 67 ? -1.533 1.025 -13.898 1 92.06 67 THR B O 1
ATOM 2333 N N . ARG B 1 68 ? -1.412 0.308 -11.766 1 91.75 68 ARG B N 1
ATOM 2334 C CA . ARG B 1 68 ? 0.017 0.571 -11.625 1 91.75 68 ARG B CA 1
ATOM 2335 C C . ARG B 1 68 ? 0.718 -0.577 -10.906 1 91.75 68 ARG B C 1
ATOM 2337 O O . ARG B 1 68 ? 0.113 -1.256 -10.07 1 91.75 68 ARG B O 1
ATOM 2344 N N . THR B 1 69 ? 1.938 -0.73 -11.352 1 94.44 69 THR B N 1
ATOM 2345 C CA . THR B 1 69 ? 2.734 -1.727 -10.641 1 94.44 69 THR B CA 1
ATOM 2346 C C . THR B 1 69 ? 3.17 -1.202 -9.273 1 94.44 69 THR B C 1
ATOM 2348 O O . THR B 1 69 ? 3.109 0.003 -9.023 1 94.44 69 THR B O 1
ATOM 2351 N N . GLY B 1 70 ? 3.527 -2.164 -8.43 1 96.56 70 GLY B N 1
ATOM 2352 C CA . GLY B 1 70 ? 4.078 -1.773 -7.141 1 96.56 70 GLY B CA 1
ATOM 2353 C C . GLY B 1 70 ? 3.186 -2.145 -5.973 1 96.56 70 GLY B C 1
ATOM 2354 O O . GLY B 1 70 ? 1.989 -2.385 -6.148 1 96.56 70 GLY B O 1
ATOM 2355 N N . CYS B 1 71 ? 3.795 -2.027 -4.777 1 97.62 71 CYS B N 1
ATOM 2356 C CA . CYS B 1 71 ? 3.123 -2.488 -3.568 1 97.62 71 CYS B CA 1
ATOM 2357 C C . CYS B 1 71 ? 1.965 -1.569 -3.201 1 97.62 71 CYS B C 1
ATOM 2359 O O . CYS B 1 71 ? 0.924 -2.031 -2.732 1 97.62 71 CYS B O 1
ATOM 2361 N N . ILE B 1 72 ? 2.096 -0.25 -3.424 1 97.44 72 ILE B N 1
ATOM 2362 C CA . ILE B 1 72 ? 1.053 0.687 -3.02 1 97.44 72 ILE B CA 1
ATOM 2363 C C . ILE B 1 72 ? -0.224 0.411 -3.811 1 97.44 72 ILE B C 1
ATOM 2365 O O . ILE B 1 72 ? -1.297 0.234 -3.229 1 97.44 72 ILE B O 1
ATOM 2369 N N . ALA B 1 73 ? -0.064 0.296 -5.121 1 96.75 73 ALA B N 1
ATOM 2370 C CA . ALA B 1 73 ? -1.224 0.06 -5.977 1 96.75 73 ALA B CA 1
ATOM 2371 C C . ALA B 1 73 ? -1.843 -1.307 -5.695 1 96.75 73 ALA B C 1
ATOM 2373 O O . ALA B 1 73 ? -3.068 -1.444 -5.66 1 96.75 73 ALA B O 1
ATOM 2374 N N . ALA B 1 74 ? -0.997 -2.283 -5.523 1 98.06 74 ALA B N 1
ATOM 2375 C CA . ALA B 1 74 ? -1.491 -3.625 -5.219 1 98.06 74 ALA B CA 1
ATOM 2376 C C . ALA B 1 74 ? -2.268 -3.641 -3.906 1 98.06 74 ALA B C 1
ATOM 2378 O O . ALA B 1 74 ? -3.361 -4.203 -3.832 1 98.06 74 ALA B O 1
ATOM 2379 N N . ALA B 1 75 ? -1.668 -3.004 -2.9 1 98.25 75 ALA B N 1
ATOM 2380 C CA . ALA B 1 75 ? -2.314 -2.959 -1.592 1 98.25 75 ALA B CA 1
ATOM 2381 C C . ALA B 1 75 ? -3.637 -2.201 -1.66 1 98.25 75 ALA B C 1
ATOM 2383 O O . ALA B 1 75 ? -4.629 -2.619 -1.06 1 98.25 75 ALA B O 1
ATOM 2384 N N . ALA B 1 76 ? -3.654 -1.083 -2.355 1 97.75 76 ALA B N 1
ATOM 2385 C CA . ALA B 1 76 ? -4.871 -0.281 -2.469 1 97.75 76 ALA B CA 1
ATOM 2386 C C . ALA B 1 76 ? -5.98 -1.064 -3.162 1 97.75 76 ALA B C 1
ATOM 2388 O O . ALA B 1 76 ? -7.113 -1.115 -2.67 1 97.75 76 ALA B O 1
ATOM 2389 N N . THR B 1 77 ? -5.656 -1.703 -4.273 1 97.69 77 THR B N 1
ATOM 2390 C CA . THR B 1 77 ? -6.633 -2.484 -5.027 1 97.69 77 THR B CA 1
ATOM 2391 C C . THR B 1 77 ? -7.148 -3.652 -4.191 1 97.69 77 THR B C 1
ATOM 2393 O O . THR B 1 77 ? -8.359 -3.854 -4.078 1 97.69 77 THR B O 1
ATOM 2396 N N . ALA B 1 78 ? -6.227 -4.352 -3.605 1 98.31 78 ALA B N 1
ATOM 2397 C CA . ALA B 1 78 ? -6.57 -5.516 -2.789 1 98.31 78 ALA B CA 1
ATOM 2398 C C . ALA B 1 78 ? -7.445 -5.117 -1.606 1 98.31 78 ALA B C 1
ATOM 2400 O O . ALA B 1 78 ? -8.445 -5.777 -1.316 1 98.31 78 ALA B O 1
ATOM 2401 N N . SER B 1 79 ? -7.078 -4.059 -0.942 1 97.88 79 SER B N 1
ATOM 2402 C CA . SER B 1 79 ? -7.777 -3.645 0.271 1 97.88 79 SER B CA 1
ATOM 2403 C C . SER B 1 79 ? -9.188 -3.166 -0.039 1 97.88 79 SER B C 1
ATOM 2405 O O . SER B 1 79 ? -10.141 -3.512 0.668 1 97.88 79 SER B O 1
ATOM 2407 N N . CYS B 1 80 ? -9.344 -2.35 -1.092 1 96.62 80 CYS B N 1
ATOM 2408 C CA . CYS B 1 80 ? -10.664 -1.873 -1.487 1 96.62 80 CYS B CA 1
ATOM 2409 C C . CYS B 1 80 ? -11.602 -3.041 -1.779 1 96.62 80 CYS B C 1
ATOM 2411 O O . CYS B 1 80 ? -12.719 -3.094 -1.256 1 96.62 80 CYS B O 1
ATOM 2413 N N . LEU B 1 81 ? -11.109 -3.949 -2.539 1 97.38 81 LEU B N 1
ATOM 2414 C CA . LEU B 1 81 ? -11.969 -5.055 -2.963 1 97.38 81 LEU B CA 1
ATOM 2415 C C . LEU B 1 81 ? -12.18 -6.043 -1.822 1 97.38 81 LEU B C 1
ATOM 2417 O O . LEU B 1 81 ? -13.25 -6.648 -1.715 1 97.38 81 LEU B O 1
ATOM 2421 N N . ALA B 1 82 ? -11.156 -6.227 -1.001 1 97.06 82 ALA B N 1
ATOM 2422 C CA . ALA B 1 82 ? -11.336 -7.082 0.167 1 97.06 82 ALA B CA 1
ATOM 2423 C C . ALA B 1 82 ? -12.406 -6.52 1.104 1 97.06 82 ALA B C 1
ATOM 2425 O O . ALA B 1 82 ? -13.18 -7.273 1.694 1 97.06 82 ALA B O 1
ATOM 2426 N N . GLU B 1 83 ? -12.367 -5.211 1.264 1 94.62 83 GLU B N 1
ATOM 2427 C CA . GLU B 1 83 ? -13.375 -4.555 2.086 1 94.62 83 GLU B CA 1
ATOM 2428 C C . GLU B 1 83 ? -14.773 -4.746 1.5 1 94.62 83 GLU B C 1
ATOM 2430 O O . GLU B 1 83 ? -15.734 -4.965 2.238 1 94.62 83 GLU B O 1
ATOM 2435 N N . ARG B 1 84 ? -14.891 -4.699 0.238 1 94.06 84 ARG B N 1
ATOM 2436 C CA . ARG B 1 84 ? -16.156 -4.77 -0.476 1 94.06 84 ARG B CA 1
ATOM 2437 C C . ARG B 1 84 ? -16.672 -6.203 -0.539 1 94.06 84 ARG B C 1
ATOM 2439 O O . ARG B 1 84 ? -17.875 -6.445 -0.374 1 94.06 84 ARG B O 1
ATOM 2446 N N . LEU B 1 85 ? -15.734 -7.168 -0.77 1 96.81 85 LEU B N 1
ATOM 2447 C CA . LEU B 1 85 ? -16.156 -8.508 -1.164 1 96.81 85 LEU B CA 1
ATOM 2448 C C . LEU B 1 85 ? -15.906 -9.508 -0.037 1 96.81 85 LEU B C 1
ATOM 2450 O O . LEU B 1 85 ? -16.438 -10.625 -0.061 1 96.81 85 LEU B O 1
ATOM 2454 N N . ARG B 1 86 ? -15.039 -9.195 0.897 1 95.12 86 ARG B N 1
ATOM 2455 C CA . ARG B 1 86 ? -14.727 -10.016 2.061 1 95.12 86 ARG B CA 1
ATOM 2456 C C . ARG B 1 86 ? -14.367 -11.445 1.646 1 95.12 86 ARG B C 1
ATOM 2458 O O . ARG B 1 86 ? -14.977 -12.406 2.117 1 95.12 86 ARG B O 1
ATOM 2465 N N . PRO B 1 87 ? -13.336 -11.617 0.872 1 98.19 87 PRO B N 1
ATOM 2466 C CA . PRO B 1 87 ? -12.977 -12.945 0.355 1 98.19 87 PRO B CA 1
ATOM 2467 C C . PRO B 1 87 ? -12.383 -13.852 1.429 1 98.19 87 PRO B C 1
ATOM 2469 O O . PRO B 1 87 ? -11.82 -13.367 2.414 1 98.19 87 PRO B O 1
ATOM 2472 N N . GLN B 1 88 ? -12.508 -15.148 1.213 1 97.88 88 GLN B N 1
ATOM 2473 C CA . GLN B 1 88 ? -11.859 -16.141 2.068 1 97.88 88 GLN B CA 1
ATOM 2474 C C . GLN B 1 88 ? -10.359 -16.203 1.8 1 97.88 88 GLN B C 1
ATOM 2476 O O . GLN B 1 88 ? -9.57 -16.516 2.695 1 97.88 88 GLN B O 1
ATOM 2481 N N . CYS B 1 89 ? -9.961 -15.898 0.577 1 98.62 89 CYS B N 1
ATOM 2482 C CA . CYS B 1 89 ? -8.555 -15.922 0.178 1 98.62 89 CYS B CA 1
ATOM 2483 C C . CYS B 1 89 ? -8.227 -14.734 -0.717 1 98.62 89 CYS B C 1
ATOM 2485 O O . CYS B 1 89 ? -8.938 -14.469 -1.688 1 98.62 89 CYS B O 1
ATOM 2487 N N . LEU B 1 90 ? -7.266 -13.984 -0.344 1 98.81 90 LEU B N 1
ATOM 2488 C CA . LEU B 1 90 ? -6.672 -12.969 -1.207 1 98.81 90 LEU B CA 1
ATOM 2489 C C . LEU B 1 90 ? -5.473 -13.531 -1.963 1 98.81 90 LEU B C 1
ATOM 2491 O O . LEU B 1 90 ? -4.465 -13.898 -1.353 1 98.81 90 LEU B O 1
ATOM 2495 N N . ALA B 1 91 ? -5.562 -13.578 -3.285 1 98.94 91 ALA B N 1
ATOM 2496 C CA . ALA B 1 91 ? -4.535 -14.258 -4.07 1 98.94 91 ALA B CA 1
ATOM 2497 C C . ALA B 1 91 ? -3.953 -13.32 -5.129 1 98.94 91 ALA B C 1
ATOM 2499 O O . ALA B 1 91 ? -4.527 -12.273 -5.422 1 98.94 91 ALA B O 1
ATOM 2500 N N . MET B 1 92 ? -2.822 -13.711 -5.648 1 98.94 92 MET B N 1
ATOM 2501 C CA . MET B 1 92 ? -2.191 -12.984 -6.75 1 98.94 92 MET B CA 1
ATOM 2502 C C . MET B 1 92 ? -1.512 -13.953 -7.715 1 98.94 92 MET B C 1
ATOM 2504 O O . MET B 1 92 ? -0.865 -14.914 -7.285 1 98.94 92 MET B O 1
ATOM 2508 N N . SER B 1 93 ? -1.725 -13.734 -8.945 1 98.81 93 SER B N 1
ATOM 2509 C CA . SER B 1 93 ? -1.02 -14.406 -10.031 1 98.81 93 SER B CA 1
ATOM 2510 C C . SER B 1 93 ? -0.197 -13.422 -10.852 1 98.81 93 SER B C 1
ATOM 2512 O O . SER B 1 93 ? -0.62 -12.289 -11.078 1 98.81 93 SER B O 1
ATOM 2514 N N . GLY B 1 94 ? 0.904 -13.883 -11.281 1 98.56 94 GLY B N 1
ATOM 2515 C CA . GLY B 1 94 ? 1.715 -13.016 -12.117 1 98.56 94 GLY B CA 1
ATOM 2516 C C . GLY B 1 94 ? 3.08 -13.602 -12.438 1 98.56 94 GLY B C 1
ATOM 2517 O O . GLY B 1 94 ? 3.25 -14.82 -12.453 1 98.56 94 GLY B O 1
ATOM 2518 N N . ILE B 1 95 ? 4.062 -12.688 -12.852 1 98.38 95 ILE B N 1
ATOM 2519 C CA . ILE B 1 95 ? 5.41 -13.117 -13.211 1 98.38 95 ILE B CA 1
ATOM 2520 C C . ILE B 1 95 ? 6.418 -12.555 -12.211 1 98.38 95 ILE B C 1
ATOM 2522 O O . ILE B 1 95 ? 6.121 -11.594 -11.5 1 98.38 95 ILE B O 1
ATOM 2526 N N . CYS B 1 96 ? 7.562 -13.188 -12.102 1 97.94 96 CYS B N 1
ATOM 2527 C CA . CYS B 1 96 ? 8.609 -12.742 -11.195 1 97.94 96 CYS B CA 1
ATOM 2528 C C . CYS B 1 96 ? 9.992 -13.094 -11.734 1 97.94 96 CYS B C 1
ATOM 2530 O O . CYS B 1 96 ? 10.109 -13.805 -12.734 1 97.94 96 CYS B O 1
ATOM 2532 N N . ALA B 1 97 ? 10.992 -12.461 -11.141 1 97.5 97 ALA B N 1
ATOM 2533 C CA . ALA B 1 97 ? 12.359 -12.953 -11.281 1 97.5 97 ALA B CA 1
ATOM 2534 C C . ALA B 1 97 ? 12.617 -14.133 -10.352 1 97.5 97 ALA B C 1
ATOM 2536 O O . ALA B 1 97 ? 12.289 -14.078 -9.164 1 97.5 97 ALA B O 1
ATOM 2537 N N . GLY B 1 98 ? 13.211 -15.172 -10.914 1 97.81 98 GLY B N 1
ATOM 2538 C CA . GLY B 1 98 ? 13.516 -16.359 -10.125 1 97.81 98 GLY B CA 1
ATOM 2539 C C . GLY B 1 98 ? 14.992 -16.469 -9.773 1 97.81 98 GLY B C 1
ATOM 2540 O O . GLY B 1 98 ? 15.852 -16.125 -10.578 1 97.81 98 GLY B O 1
ATOM 2541 N N . ASN B 1 99 ? 15.242 -16.938 -8.547 1 97.94 99 ASN B N 1
ATOM 2542 C CA . ASN B 1 99 ? 16.609 -17.234 -8.141 1 97.94 99 ASN B CA 1
ATOM 2543 C C . ASN B 1 99 ? 17.219 -18.359 -8.984 1 97.94 99 ASN B C 1
ATOM 2545 O O . ASN B 1 99 ? 16.766 -19.5 -8.914 1 97.94 99 ASN B O 1
ATOM 2549 N N . PRO B 1 100 ? 18.25 -18.031 -9.734 1 96.06 100 PRO B N 1
ATOM 2550 C CA . PRO B 1 100 ? 18.781 -19.047 -10.641 1 96.06 100 PRO B CA 1
ATOM 2551 C C . PRO B 1 100 ? 19.344 -20.266 -9.906 1 96.06 100 PRO B C 1
ATOM 2553 O O . PRO B 1 100 ? 19.5 -21.344 -10.5 1 96.06 100 PRO B O 1
ATOM 2556 N N . ALA B 1 101 ? 19.641 -20.109 -8.688 1 96.31 101 ALA B N 1
ATOM 2557 C CA . ALA B 1 101 ? 20.141 -21.234 -7.898 1 96.31 101 ALA B CA 1
ATOM 2558 C C . ALA B 1 101 ? 19.016 -22.188 -7.52 1 96.31 101 ALA B C 1
ATOM 2560 O O . ALA B 1 101 ? 19.266 -23.312 -7.094 1 96.31 101 ALA B O 1
ATOM 2561 N N . ALA B 1 102 ? 17.75 -21.719 -7.762 1 97.06 102 ALA B N 1
ATOM 2562 C CA . ALA B 1 102 ? 16.641 -22.5 -7.234 1 97.06 102 ALA B CA 1
ATOM 2563 C C . ALA B 1 102 ? 15.641 -22.859 -8.344 1 97.06 102 ALA B C 1
ATOM 2565 O O . ALA B 1 102 ? 14.977 -23.891 -8.281 1 97.06 102 ALA B O 1
ATOM 2566 N N . VAL B 1 103 ? 15.5 -22 -9.328 1 97.5 103 VAL B N 1
ATOM 2567 C CA . VAL B 1 103 ? 14.445 -22.172 -10.32 1 97.5 103 VAL B CA 1
ATOM 2568 C C . VAL B 1 103 ? 14.953 -21.781 -11.703 1 97.5 103 VAL B C 1
ATOM 2570 O O . VAL B 1 103 ? 15.867 -20.969 -11.82 1 97.5 103 VAL B O 1
ATOM 2573 N N . ASP B 1 104 ? 14.344 -22.375 -12.711 1 96 104 ASP B N 1
ATOM 2574 C CA . ASP B 1 104 ? 14.617 -22.047 -14.109 1 96 104 ASP B CA 1
ATOM 2575 C C . ASP B 1 104 ? 13.492 -21.203 -14.703 1 96 104 ASP B C 1
ATOM 2577 O O . ASP B 1 104 ? 12.422 -21.078 -14.109 1 96 104 ASP B O 1
ATOM 2581 N N . LEU B 1 105 ? 13.797 -20.547 -15.844 1 95.19 105 LEU B N 1
ATOM 2582 C CA . LEU B 1 105 ? 12.742 -19.859 -16.578 1 95.19 105 LEU B CA 1
ATOM 2583 C C . LEU B 1 105 ? 11.586 -20.812 -16.891 1 95.19 105 LEU B C 1
ATOM 2585 O O . LEU B 1 105 ? 11.805 -21.969 -17.266 1 95.19 105 LEU B O 1
ATOM 2589 N N . GLY B 1 106 ? 10.406 -20.344 -16.641 1 94.12 106 GLY B N 1
ATOM 2590 C CA . GLY B 1 106 ? 9.234 -21.156 -16.906 1 94.12 106 GLY B CA 1
ATOM 2591 C C . GLY B 1 106 ? 8.75 -21.922 -15.688 1 94.12 106 GLY B C 1
ATOM 2592 O O . GLY B 1 106 ? 7.613 -22.406 -15.664 1 94.12 106 GLY B O 1
ATOM 2593 N N . ASP B 1 107 ? 9.625 -22.078 -14.727 1 97.5 107 ASP B N 1
ATOM 2594 C CA . ASP B 1 107 ? 9.172 -22.641 -13.461 1 97.5 107 ASP B CA 1
ATOM 2595 C C . ASP B 1 107 ? 8.148 -21.734 -12.781 1 97.5 107 ASP B C 1
ATOM 2597 O O . ASP B 1 107 ? 7.969 -20.578 -13.188 1 97.5 107 ASP B O 1
ATOM 2601 N N . VAL B 1 108 ? 7.406 -22.297 -11.867 1 98.69 108 VAL B N 1
ATOM 2602 C CA . VAL B 1 108 ? 6.406 -21.531 -11.125 1 98.69 108 VAL B CA 1
ATOM 2603 C C . VAL B 1 108 ? 6.77 -21.5 -9.641 1 98.69 108 VAL B C 1
ATOM 2605 O O . VAL B 1 108 ? 7.109 -22.531 -9.062 1 98.69 108 VAL B O 1
ATOM 2608 N N . VAL B 1 109 ? 6.75 -20.328 -9.094 1 98.75 109 VAL B N 1
ATOM 2609 C CA . VAL B 1 109 ? 7.043 -20.125 -7.68 1 98.75 109 VAL B CA 1
ATOM 2610 C C . VAL B 1 109 ? 5.746 -19.906 -6.906 1 98.75 109 VAL B C 1
ATOM 2612 O O . VAL B 1 109 ? 4.898 -19.109 -7.309 1 98.75 109 VAL B O 1
ATOM 2615 N N . ILE B 1 110 ? 5.539 -20.656 -5.824 1 98.88 110 ILE B N 1
ATOM 2616 C CA . ILE B 1 110 ? 4.496 -20.406 -4.832 1 98.88 110 ILE B CA 1
ATOM 2617 C C . ILE B 1 110 ? 5.125 -19.859 -3.553 1 98.88 110 ILE B C 1
ATOM 2619 O O . ILE B 1 110 ? 5.977 -20.516 -2.941 1 98.88 110 ILE B O 1
ATOM 2623 N N . ALA B 1 111 ? 4.723 -18.688 -3.174 1 98.88 111 ALA B N 1
ATOM 2624 C CA . ALA B 1 111 ? 5.293 -18.062 -1.98 1 98.88 111 ALA B CA 1
ATOM 2625 C C . ALA B 1 111 ? 4.801 -18.766 -0.713 1 98.88 111 ALA B C 1
ATOM 2627 O O . ALA B 1 111 ? 3.596 -18.828 -0.462 1 98.88 111 ALA B O 1
ATOM 2628 N N . ASP B 1 112 ? 5.715 -19.25 0.073 1 98.62 112 ASP B N 1
ATOM 2629 C CA . ASP B 1 112 ? 5.301 -19.75 1.384 1 98.62 112 ASP B CA 1
ATOM 2630 C C . ASP B 1 112 ? 5.414 -18.656 2.443 1 98.62 112 ASP B C 1
ATOM 2632 O O . ASP B 1 112 ? 4.93 -18.812 3.564 1 98.62 112 ASP B O 1
ATOM 2636 N N . SER B 1 113 ? 6.09 -17.609 2.125 1 98.5 113 SER B N 1
ATOM 2637 C CA . SER B 1 113 ? 6.211 -16.375 2.889 1 98.5 113 SER B CA 1
ATOM 2638 C C . SER B 1 113 ? 6.648 -15.211 1.997 1 98.5 113 SER B C 1
ATOM 2640 O O . SER B 1 113 ? 7.172 -15.422 0.902 1 98.5 113 SER B O 1
ATOM 2642 N N . THR B 1 114 ? 6.371 -14.031 2.43 1 98.44 114 THR B N 1
ATOM 2643 C CA . THR B 1 114 ? 6.781 -12.844 1.684 1 98.44 114 THR B CA 1
ATOM 2644 C C . THR B 1 114 ? 7.258 -11.742 2.631 1 98.44 114 THR B C 1
ATOM 2646 O O . THR B 1 114 ? 6.918 -11.75 3.816 1 98.44 114 THR B O 1
ATOM 2649 N N . TYR B 1 115 ? 8.047 -10.844 2.156 1 97.81 115 TYR B N 1
ATOM 2650 C CA . TYR B 1 115 ? 8.43 -9.625 2.854 1 97.81 115 TYR B CA 1
ATOM 2651 C C . TYR B 1 115 ? 9.008 -8.602 1.884 1 97.81 115 TYR B C 1
ATOM 2653 O O . TYR B 1 115 ? 9.305 -8.93 0.731 1 97.81 115 TYR B O 1
ATOM 2661 N N . VAL B 1 116 ? 9.062 -7.398 2.328 1 97.94 116 VAL B N 1
ATOM 2662 C CA . VAL B 1 116 ? 9.688 -6.324 1.563 1 97.94 116 VAL B CA 1
ATOM 2663 C C . VAL B 1 116 ? 11.188 -6.312 1.816 1 97.94 116 VAL B C 1
ATOM 2665 O O . VAL B 1 116 ? 11.641 -5.934 2.9 1 97.94 116 VAL B O 1
ATOM 2668 N N . TYR B 1 117 ? 11.953 -6.602 0.774 1 97.25 117 TYR B N 1
ATOM 2669 C CA . TYR B 1 117 ? 13.375 -6.859 0.99 1 97.25 117 TYR B CA 1
ATOM 2670 C C . TYR B 1 117 ? 14.141 -5.562 1.217 1 97.25 117 TYR B C 1
ATOM 2672 O O . TYR B 1 117 ? 15.227 -5.566 1.8 1 97.25 117 TYR B O 1
ATOM 2680 N N . ASP B 1 118 ? 13.602 -4.438 0.713 1 96 118 ASP B N 1
ATOM 2681 C CA . ASP B 1 118 ? 14.32 -3.172 0.826 1 96 118 ASP B CA 1
ATOM 2682 C C . ASP B 1 118 ? 13.75 -2.32 1.959 1 96 118 ASP B C 1
ATOM 2684 O O . ASP B 1 118 ? 13.906 -1.096 1.959 1 96 118 ASP B O 1
ATOM 2688 N N . GLU B 1 119 ? 13.094 -2.902 2.885 1 96 119 GLU B N 1
ATOM 2689 C CA . GLU B 1 119 ? 12.625 -2.244 4.102 1 96 119 GLU B CA 1
ATOM 2690 C C . GLU B 1 119 ? 13.68 -2.318 5.207 1 96 119 GLU B C 1
ATOM 2692 O O . GLU B 1 119 ? 14.219 -3.393 5.488 1 96 119 GLU B O 1
ATOM 2697 N N . GLY B 1 120 ? 13.945 -1.166 5.828 1 95.44 120 GLY B N 1
ATOM 2698 C CA . GLY B 1 120 ? 14.914 -1.16 6.918 1 95.44 120 GLY B CA 1
ATOM 2699 C C . GLY B 1 120 ? 15.43 0.227 7.246 1 95.44 120 GLY B C 1
ATOM 2700 O O . GLY B 1 120 ? 14.68 1.202 7.211 1 95.44 120 GLY B O 1
ATOM 2701 N N . HIS B 1 121 ? 16.656 0.279 7.777 1 95.12 121 HIS B N 1
ATOM 2702 C CA . HIS B 1 121 ? 17.312 1.518 8.18 1 95.12 121 HIS B CA 1
ATOM 2703 C C . HIS B 1 121 ? 18.578 1.759 7.359 1 95.12 121 HIS B C 1
ATOM 2705 O O . HIS B 1 121 ? 19.359 0.834 7.133 1 95.12 121 HIS B O 1
ATOM 2711 N N . ARG B 1 122 ? 18.641 2.916 6.855 1 94.62 122 ARG B N 1
ATOM 2712 C CA . ARG B 1 122 ? 19.891 3.342 6.207 1 94.62 122 ARG B CA 1
ATOM 2713 C C . ARG B 1 122 ? 20.656 4.324 7.082 1 94.62 122 ARG B C 1
ATOM 2715 O O . ARG B 1 122 ? 20.141 5.391 7.426 1 94.62 122 ARG B O 1
ATOM 2722 N N . THR B 1 123 ? 21.844 3.979 7.5 1 93.81 123 THR B N 1
ATOM 2723 C CA . THR B 1 123 ? 22.734 4.805 8.305 1 93.81 123 THR B CA 1
ATOM 2724 C C . THR B 1 123 ? 24.078 5.016 7.598 1 93.81 123 THR B C 1
ATOM 2726 O O . THR B 1 123 ? 24.25 4.582 6.457 1 93.81 123 THR B O 1
ATOM 2729 N N . VAL B 1 124 ? 24.906 5.695 8.266 1 92.12 124 VAL B N 1
ATOM 2730 C CA . VAL B 1 124 ? 26.234 5.941 7.715 1 92.12 124 VAL B CA 1
ATOM 2731 C C . VAL B 1 124 ? 26.984 4.613 7.539 1 92.12 124 VAL B C 1
ATOM 2733 O O . VAL B 1 124 ? 27.859 4.496 6.688 1 92.12 124 VAL B O 1
ATOM 2736 N N . GLU B 1 125 ? 26.594 3.604 8.32 1 92.25 125 GLU B N 1
ATOM 2737 C CA . GLU B 1 125 ? 27.234 2.293 8.305 1 92.25 125 GLU B CA 1
ATOM 2738 C C . GLU B 1 125 ? 26.672 1.422 7.18 1 92.25 125 GLU B C 1
ATOM 2740 O O . GLU B 1 125 ? 27.25 0.4 6.828 1 92.25 125 GLU B O 1
ATOM 2745 N N . GLY B 1 126 ? 25.641 1.84 6.605 1 91.69 126 GLY B N 1
ATOM 2746 C CA . GLY B 1 126 ? 25.031 1.056 5.547 1 91.69 126 GLY B CA 1
ATOM 2747 C C . GLY B 1 126 ? 23.562 0.729 5.809 1 91.69 126 GLY B C 1
ATOM 2748 O O . GLY B 1 126 ? 22.922 1.392 6.617 1 91.69 126 GLY B O 1
ATOM 2749 N N . PHE B 1 127 ? 23.094 -0.201 4.992 1 93.31 127 PHE B N 1
ATOM 2750 C CA . PHE B 1 127 ? 21.703 -0.6 5.074 1 93.31 127 PHE B CA 1
ATOM 2751 C C . PHE B 1 127 ? 21.531 -1.783 6.02 1 93.31 127 PHE B C 1
ATOM 2753 O O . PHE B 1 127 ? 22.25 -2.777 5.914 1 93.31 127 PHE B O 1
ATOM 2760 N N . THR B 1 128 ? 20.594 -1.64 7.023 1 93.56 128 THR B N 1
ATOM 2761 C CA . THR B 1 128 ? 20.156 -2.727 7.895 1 93.56 128 THR B CA 1
ATOM 2762 C C . THR B 1 128 ? 18.703 -3.074 7.633 1 93.56 128 THR B C 1
ATOM 2764 O O . THR B 1 128 ? 17.812 -2.232 7.805 1 93.56 128 THR B O 1
ATOM 2767 N N . ALA B 1 129 ? 18.5 -4.344 7.348 1 93 129 ALA B N 1
ATOM 2768 C CA . ALA B 1 129 ? 17.156 -4.785 6.98 1 93 129 ALA B CA 1
ATOM 2769 C C . ALA B 1 129 ? 16.281 -4.934 8.219 1 93 129 ALA B C 1
ATOM 2771 O O . ALA B 1 129 ? 16.75 -5.301 9.289 1 93 129 ALA B O 1
ATOM 2772 N N . ASN B 1 130 ? 15.023 -4.531 8.094 1 91.94 130 ASN B N 1
ATOM 2773 C CA . ASN B 1 130 ? 13.945 -4.82 9.039 1 91.94 130 ASN B CA 1
ATOM 2774 C C . ASN B 1 130 ? 12.781 -5.523 8.359 1 91.94 130 ASN B C 1
ATOM 2776 O O . ASN B 1 130 ? 11.711 -4.938 8.195 1 91.94 130 ASN B O 1
ATOM 2780 N N . HIS B 1 131 ? 12.992 -6.828 8.109 1 92.44 131 HIS B N 1
ATOM 2781 C CA . HIS B 1 131 ? 12.023 -7.594 7.336 1 92.44 131 HIS B CA 1
ATOM 2782 C C . HIS B 1 131 ? 10.906 -8.133 8.227 1 92.44 131 HIS B C 1
ATOM 2784 O O . HIS B 1 131 ? 11.18 -8.734 9.273 1 92.44 131 HIS B O 1
ATOM 2790 N N . ARG B 1 132 ? 9.766 -7.859 7.922 1 91.62 132 ARG B N 1
ATOM 2791 C CA . ARG B 1 132 ? 8.586 -8.453 8.547 1 91.62 132 ARG B CA 1
ATOM 2792 C C . ARG B 1 132 ? 7.973 -9.516 7.641 1 91.62 132 ARG B C 1
ATOM 2794 O O . ARG B 1 132 ? 7.156 -9.203 6.773 1 91.62 132 ARG B O 1
ATOM 2801 N N . GLN B 1 133 ? 8.312 -10.758 7.941 1 95.44 133 GLN B N 1
ATOM 2802 C CA . GLN B 1 133 ? 7.875 -11.867 7.102 1 95.44 133 GLN B CA 1
ATOM 2803 C C . GLN B 1 133 ? 6.434 -12.258 7.414 1 95.44 133 GLN B C 1
ATOM 2805 O O . GLN B 1 133 ? 6.043 -12.328 8.578 1 95.44 133 GLN B O 1
ATOM 2810 N N . ILE B 1 134 ? 5.66 -12.422 6.41 1 97.62 134 ILE B N 1
ATOM 2811 C CA . ILE B 1 134 ? 4.297 -12.938 6.535 1 97.62 134 ILE B CA 1
ATOM 2812 C C . ILE B 1 134 ? 4.23 -14.359 5.984 1 97.62 134 ILE B C 1
ATOM 2814 O O . ILE B 1 134 ? 4.352 -14.57 4.773 1 97.62 134 ILE B O 1
ATOM 2818 N N . PRO B 1 135 ? 4.004 -15.344 6.801 1 97.88 135 PRO B N 1
ATOM 2819 C CA . PRO B 1 135 ? 3.914 -16.734 6.332 1 97.88 135 PRO B CA 1
ATOM 2820 C C . PRO B 1 135 ? 2.545 -17.062 5.746 1 97.88 135 PRO B C 1
ATOM 2822 O O . PRO B 1 135 ? 1.526 -16.547 6.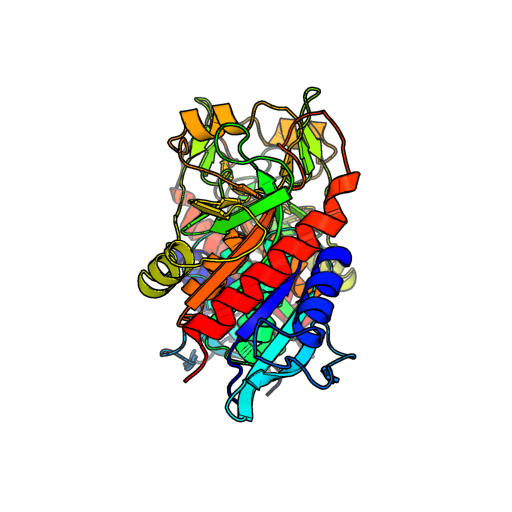203 1 97.88 135 PRO B O 1
ATOM 2825 N N . MET B 1 136 ? 2.576 -17.875 4.707 1 98 136 MET B N 1
ATOM 2826 C CA . MET B 1 136 ? 1.342 -18.5 4.238 1 98 136 MET B CA 1
ATOM 2827 C C . MET B 1 136 ? 0.811 -19.5 5.266 1 98 136 MET B C 1
ATOM 2829 O O . MET B 1 136 ? 1.587 -20.188 5.918 1 98 136 MET B O 1
ATOM 2833 N N . PRO B 1 137 ? -0.529 -19.609 5.449 1 97.06 137 PRO B N 1
ATOM 2834 C CA . PRO B 1 137 ? -1.03 -20.609 6.391 1 97.06 137 PRO B CA 1
ATOM 2835 C C . PRO B 1 137 ? -0.504 -22.016 6.086 1 97.06 137 PRO B C 1
ATOM 2837 O O . PRO B 1 137 ? -0.417 -22.406 4.922 1 97.06 137 PRO B O 1
ATOM 2840 N N . ASP B 1 138 ? -0.188 -22.766 7.109 1 96.69 138 ASP B N 1
ATOM 2841 C CA . ASP B 1 138 ? 0.474 -24.062 6.977 1 96.69 138 ASP B CA 1
ATOM 2842 C C . ASP B 1 138 ? -0.326 -25 6.074 1 96.69 138 ASP B C 1
ATOM 2844 O O . ASP B 1 138 ? 0.25 -25.75 5.289 1 96.69 138 ASP B O 1
ATOM 2848 N N . GLY B 1 139 ? -1.609 -25 6.246 1 96.75 139 GLY B N 1
ATOM 2849 C CA . GLY B 1 139 ? -2.439 -25.844 5.398 1 96.75 139 GLY B CA 1
ATOM 2850 C C . GLY B 1 139 ? -2.256 -25.562 3.918 1 96.75 139 GLY B C 1
ATOM 2851 O O . GLY B 1 139 ? -2.264 -26.484 3.1 1 96.75 139 GLY B O 1
ATOM 2852 N N . TRP B 1 140 ? -2.105 -24.266 3.6 1 98.06 140 TRP B N 1
ATOM 2853 C CA . TRP B 1 140 ? -1.902 -23.891 2.205 1 98.06 140 TRP B CA 1
ATOM 2854 C C . TRP B 1 140 ? -0.5 -24.266 1.737 1 98.06 140 TRP B C 1
ATOM 2856 O O . TRP B 1 140 ? -0.308 -24.641 0.581 1 98.06 140 TRP B O 1
ATOM 2866 N N . VAL B 1 141 ? 0.478 -24.141 2.59 1 97.81 141 VAL B N 1
ATOM 2867 C CA . VAL B 1 141 ? 1.837 -24.562 2.264 1 97.81 141 VAL B CA 1
ATOM 2868 C C . VAL B 1 141 ? 1.858 -26.062 1.96 1 97.81 141 VAL B C 1
ATOM 2870 O O . VAL B 1 141 ? 2.434 -26.484 0.956 1 97.81 141 VAL B O 1
ATOM 2873 N N . ARG B 1 142 ? 1.242 -26.828 2.822 1 97.56 142 ARG B N 1
ATOM 2874 C CA . ARG B 1 142 ? 1.174 -28.281 2.611 1 97.56 142 ARG B CA 1
ATOM 2875 C C . ARG B 1 142 ? 0.494 -28.594 1.285 1 97.56 142 ARG B C 1
ATOM 2877 O O . ARG B 1 142 ? 0.973 -29.453 0.528 1 97.56 142 ARG B O 1
ATOM 2884 N N . ALA B 1 143 ? -0.6 -27.922 1.046 1 97.19 143 ALA B N 1
ATOM 2885 C CA . ALA B 1 143 ? -1.314 -28.125 -0.211 1 97.19 143 ALA B CA 1
ATOM 2886 C C . ALA B 1 143 ? -0.417 -27.812 -1.408 1 97.19 143 ALA B C 1
ATOM 2888 O O . ALA B 1 143 ? -0.419 -28.562 -2.396 1 97.19 143 ALA B O 1
ATOM 2889 N N . ALA B 1 144 ? 0.317 -26.734 -1.314 1 97.75 144 ALA B N 1
ATOM 2890 C CA . ALA B 1 144 ? 1.233 -26.344 -2.387 1 97.75 144 ALA B CA 1
ATOM 2891 C C . ALA B 1 144 ? 2.303 -27.422 -2.598 1 97.75 144 ALA B C 1
ATOM 2893 O O . ALA B 1 144 ? 2.617 -27.766 -3.734 1 97.75 144 ALA B O 1
ATOM 2894 N N . GLN B 1 145 ? 2.852 -27.953 -1.539 1 96.31 145 GLN B N 1
ATOM 2895 C CA . GLN B 1 145 ? 3.902 -28.953 -1.589 1 96.31 145 GLN B CA 1
ATOM 2896 C C . GLN B 1 145 ? 3.381 -30.266 -2.184 1 96.31 145 GLN B C 1
ATOM 2898 O O . GLN B 1 145 ? 4.145 -31.031 -2.785 1 96.31 145 GLN B O 1
ATOM 2903 N N . ASP B 1 146 ? 2.117 -30.438 -2.027 1 95.69 146 ASP B N 1
ATOM 2904 C CA . ASP B 1 146 ? 1.522 -31.703 -2.455 1 95.69 146 ASP B CA 1
ATOM 2905 C C . ASP B 1 146 ? 0.978 -31.594 -3.877 1 95.69 146 ASP B C 1
ATOM 2907 O O . ASP B 1 146 ? 0.463 -32.562 -4.422 1 95.69 146 ASP B O 1
ATOM 2911 N N . LEU B 1 147 ? 1.021 -30.359 -4.398 1 94.56 147 LEU B N 1
ATOM 2912 C CA . LEU B 1 147 ? 0.577 -30.25 -5.785 1 94.56 147 LEU B CA 1
ATOM 2913 C C . LEU B 1 147 ? 1.396 -31.172 -6.691 1 94.56 147 LEU B C 1
ATOM 2915 O O . LEU B 1 147 ? 2.627 -31.172 -6.617 1 94.56 147 LEU B O 1
ATOM 2919 N N . ALA B 1 148 ? 0.711 -32.062 -7.355 1 84.69 148 ALA B N 1
ATOM 2920 C CA . ALA B 1 148 ? 1.353 -33.031 -8.25 1 84.69 148 ALA B CA 1
ATOM 2921 C C . ALA B 1 148 ? 0.678 -33.031 -9.617 1 84.69 148 ALA B C 1
ATOM 2923 O O . ALA B 1 148 ? -0.385 -32.438 -9.797 1 84.69 148 ALA B O 1
ATOM 2924 N N . ASP B 1 149 ? 1.413 -33.531 -10.586 1 81.5 149 ASP B N 1
ATOM 2925 C CA . ASP B 1 149 ? 0.885 -33.812 -11.914 1 81.5 149 ASP B CA 1
ATOM 2926 C C . ASP B 1 149 ? 0.619 -32.531 -12.695 1 81.5 149 ASP B C 1
ATOM 2928 O O . ASP B 1 149 ? -0.39 -32.438 -13.391 1 81.5 149 ASP B O 1
ATOM 2932 N N . LEU B 1 150 ? 1.298 -31.5 -12.336 1 89.25 150 LEU B N 1
ATOM 2933 C CA . LEU B 1 150 ? 1.288 -30.297 -13.148 1 89.25 150 LEU B CA 1
ATOM 2934 C C . LEU B 1 150 ? 2.459 -30.281 -14.125 1 89.25 150 LEU B C 1
ATOM 2936 O O . LEU B 1 150 ? 3.516 -30.859 -13.836 1 89.25 150 LEU B O 1
ATOM 2940 N N . PRO B 1 151 ? 2.256 -29.781 -15.32 1 89.94 151 PRO B N 1
ATOM 2941 C CA . PRO B 1 151 ? 3.328 -29.75 -16.312 1 89.94 151 PRO B CA 1
ATOM 2942 C C . PRO B 1 151 ? 4.367 -28.672 -16.047 1 89.94 151 PRO B C 1
ATOM 2944 O O . PRO B 1 151 ? 5.027 -28.188 -16.969 1 89.94 151 PRO B O 1
ATOM 2947 N N . PHE B 1 152 ? 4.434 -28.156 -14.836 1 92.19 152 PHE B N 1
ATOM 2948 C CA . PHE B 1 152 ? 5.359 -27.109 -14.414 1 92.19 152 PHE B CA 1
ATOM 2949 C C . PHE B 1 152 ? 6.18 -27.562 -13.211 1 92.19 152 PHE B C 1
ATOM 2951 O O . PHE B 1 152 ? 5.672 -28.266 -12.336 1 92.19 152 PHE B O 1
ATOM 2958 N N . ARG B 1 153 ? 7.438 -27.219 -13.273 1 95.56 153 ARG B N 1
ATOM 2959 C CA . ARG B 1 153 ? 8.219 -27.391 -12.055 1 95.56 153 ARG B CA 1
ATOM 2960 C C . ARG B 1 153 ? 7.879 -26.312 -11.031 1 95.56 153 ARG B C 1
ATOM 2962 O O . ARG B 1 153 ? 7.879 -25.125 -11.359 1 95.56 153 ARG B O 1
ATOM 2969 N N . LEU B 1 154 ? 7.598 -26.75 -9.789 1 98.12 154 LEU B N 1
ATOM 2970 C CA . LEU B 1 154 ? 7.172 -25.828 -8.734 1 98.12 154 LEU B CA 1
ATOM 2971 C C . LEU B 1 154 ? 8.281 -25.625 -7.711 1 98.12 154 LEU B C 1
ATOM 2973 O O . LEU B 1 154 ? 9.008 -26.562 -7.371 1 98.12 154 LEU B O 1
ATOM 2977 N N . ALA B 1 155 ? 8.469 -24.469 -7.336 1 98.12 155 ALA B N 1
ATOM 2978 C CA . ALA B 1 155 ? 9.289 -24.141 -6.172 1 98.12 155 ALA B CA 1
ATOM 2979 C C . ALA B 1 155 ? 8.461 -23.438 -5.102 1 98.12 155 ALA B C 1
ATOM 2981 O O . ALA B 1 155 ? 7.801 -22.422 -5.383 1 98.12 155 ALA B O 1
ATOM 2982 N N . ILE B 1 156 ? 8.414 -23.984 -3.924 1 98.38 156 ILE B N 1
ATOM 2983 C CA . ILE B 1 156 ? 7.723 -23.391 -2.787 1 98.38 156 ILE B CA 1
ATOM 2984 C C . ILE B 1 156 ? 8.742 -22.766 -1.833 1 98.38 156 ILE B C 1
ATOM 2986 O O . ILE B 1 156 ? 9.625 -23.469 -1.317 1 98.38 156 ILE B O 1
ATOM 2990 N N . GLY B 1 157 ? 8.742 -21.453 -1.683 1 98.31 157 GLY B N 1
ATOM 2991 C CA . GLY B 1 157 ? 9.703 -20.75 -0.839 1 98.31 157 GLY B CA 1
ATOM 2992 C C . GLY B 1 157 ? 9.422 -19.266 -0.715 1 98.31 157 GLY B C 1
ATOM 2993 O O . GLY B 1 157 ? 8.414 -18.781 -1.221 1 98.31 157 GLY B O 1
ATOM 2994 N N . PRO B 1 158 ? 10.258 -18.562 0.025 1 98.56 158 PRO B N 1
ATOM 2995 C CA . PRO B 1 158 ? 10.055 -17.125 0.215 1 98.56 158 PRO B CA 1
ATOM 2996 C C . PRO B 1 158 ? 10.133 -16.328 -1.092 1 98.56 158 PRO B C 1
ATOM 2998 O O . PRO B 1 158 ? 11.023 -16.578 -1.907 1 98.56 158 PRO B O 1
ATOM 3001 N N . MET B 1 159 ? 9.18 -15.547 -1.344 1 98.75 159 MET B N 1
ATOM 3002 C CA . MET B 1 159 ? 9.164 -14.555 -2.416 1 98.75 159 MET B CA 1
ATOM 3003 C C . MET B 1 159 ? 9.188 -13.141 -1.851 1 98.75 159 MET B C 1
ATOM 3005 O O . MET B 1 159 ? 8.391 -12.805 -0.976 1 98.75 159 MET B O 1
ATOM 3009 N N . VAL B 1 160 ? 10.055 -12.289 -2.357 1 98.62 160 VAL B N 1
ATOM 3010 C CA . VAL B 1 160 ? 10.219 -10.977 -1.739 1 98.62 160 VAL B CA 1
ATOM 3011 C C . VAL B 1 160 ? 9.906 -9.883 -2.76 1 98.62 160 VAL B C 1
ATOM 3013 O O . VAL B 1 160 ? 9.992 -10.117 -3.969 1 98.62 160 VAL B O 1
ATOM 3016 N N . SER B 1 161 ? 9.484 -8.758 -2.275 1 98.5 161 SER B N 1
ATOM 3017 C CA . SER B 1 161 ? 9.109 -7.625 -3.117 1 98.5 161 SER B CA 1
ATOM 3018 C C . SER B 1 161 ? 9.891 -6.375 -2.744 1 98.5 161 SER B C 1
ATOM 3020 O O . SER B 1 161 ? 10.367 -6.246 -1.615 1 98.5 161 SER B O 1
ATOM 3022 N N . GLY B 1 162 ? 10.016 -5.484 -3.684 1 97.31 162 GLY B N 1
ATOM 3023 C CA . GLY B 1 162 ? 10.625 -4.18 -3.469 1 97.31 162 GLY B CA 1
ATOM 3024 C C . GLY B 1 162 ? 10.148 -3.131 -4.457 1 97.31 162 GLY B C 1
ATOM 3025 O O . GLY B 1 162 ? 9.242 -3.385 -5.254 1 97.31 162 GLY B O 1
ATOM 3026 N N . ASN B 1 163 ? 10.758 -1.931 -4.383 1 96.81 163 ASN B N 1
ATOM 3027 C CA . ASN B 1 163 ? 10.297 -0.79 -5.164 1 96.81 163 ASN B CA 1
ATOM 3028 C C . ASN B 1 163 ? 11.016 -0.696 -6.508 1 96.81 163 ASN B C 1
ATOM 3030 O O . ASN B 1 163 ? 10.719 0.179 -7.32 1 96.81 163 ASN B O 1
ATOM 3034 N N . MET B 1 164 ? 11.891 -1.645 -6.773 1 95.56 164 MET B N 1
ATOM 3035 C CA . MET B 1 164 ? 12.703 -1.502 -7.977 1 95.56 164 MET B CA 1
ATOM 3036 C C . MET B 1 164 ? 12.578 -2.73 -8.867 1 95.56 164 MET B C 1
ATOM 3038 O O . MET B 1 164 ? 12.508 -3.859 -8.375 1 95.56 164 MET B O 1
ATOM 3042 N N . VAL B 1 165 ? 12.5 -2.49 -10.133 1 94.69 165 VAL B N 1
ATOM 3043 C CA . VAL B 1 165 ? 12.82 -3.555 -11.086 1 94.69 165 VAL B CA 1
ATOM 3044 C C . VAL B 1 165 ? 14.328 -3.783 -11.117 1 94.69 165 VAL B C 1
ATOM 3046 O O . VAL B 1 165 ? 15.094 -2.875 -11.445 1 94.69 165 VAL B O 1
ATOM 3049 N N . VAL B 1 166 ? 14.727 -4.969 -10.789 1 95.25 166 VAL B N 1
ATOM 3050 C CA . VAL B 1 166 ? 16.156 -5.242 -10.617 1 95.25 166 VAL B CA 1
ATOM 3051 C C . VAL B 1 166 ? 16.656 -6.078 -11.789 1 95.25 166 VAL B C 1
ATOM 3053 O O . VAL B 1 166 ? 16.078 -7.117 -12.125 1 95.25 166 VAL B O 1
ATOM 3056 N N . LYS B 1 167 ? 17.688 -5.629 -12.406 1 93.62 167 LYS B N 1
ATOM 3057 C CA . LYS B 1 167 ? 18.312 -6.32 -13.531 1 93.62 167 LYS B CA 1
ATOM 3058 C C . LYS B 1 167 ? 19.828 -6.262 -13.445 1 93.62 167 LYS B C 1
ATOM 3060 O O . LYS B 1 167 ? 20.516 -6.156 -14.469 1 93.62 167 LYS B O 1
ATOM 3065 N N . ASP B 1 168 ? 20.344 -6.258 -12.211 1 92.5 168 ASP B N 1
ATOM 3066 C CA . ASP B 1 168 ? 21.781 -6.039 -12.055 1 92.5 168 ASP B CA 1
ATOM 3067 C C . ASP B 1 168 ? 22.516 -7.363 -11.898 1 92.5 168 ASP B C 1
ATOM 3069 O O . ASP B 1 168 ? 23.75 -7.391 -11.844 1 92.5 168 ASP B O 1
ATOM 3073 N N . GLY B 1 169 ? 21.828 -8.461 -11.711 1 90.75 169 GLY B N 1
ATOM 3074 C CA . GLY B 1 169 ? 22.438 -9.773 -11.555 1 90.75 169 GLY B CA 1
ATOM 3075 C C . GLY B 1 169 ? 23.047 -9.992 -10.188 1 90.75 169 GLY B C 1
ATOM 3076 O O . GLY B 1 169 ? 23.688 -11.023 -9.945 1 90.75 169 GLY B O 1
ATOM 3077 N N . ARG B 1 170 ? 22.875 -9.094 -9.305 1 93.88 170 ARG B N 1
ATOM 3078 C CA . ARG B 1 170 ? 23.547 -9.156 -8.008 1 93.88 170 ARG B CA 1
ATOM 3079 C C . ARG B 1 170 ? 22.531 -9.289 -6.875 1 93.88 170 ARG B C 1
ATOM 3081 O O . ARG B 1 170 ? 22.906 -9.523 -5.723 1 93.88 170 ARG B O 1
ATOM 3088 N N . ILE B 1 171 ? 21.281 -9.172 -7.191 1 96 171 ILE B N 1
ATOM 3089 C CA . ILE B 1 171 ? 20.234 -9.055 -6.18 1 96 171 ILE B CA 1
ATOM 3090 C C . ILE B 1 171 ? 20.188 -10.328 -5.344 1 96 171 I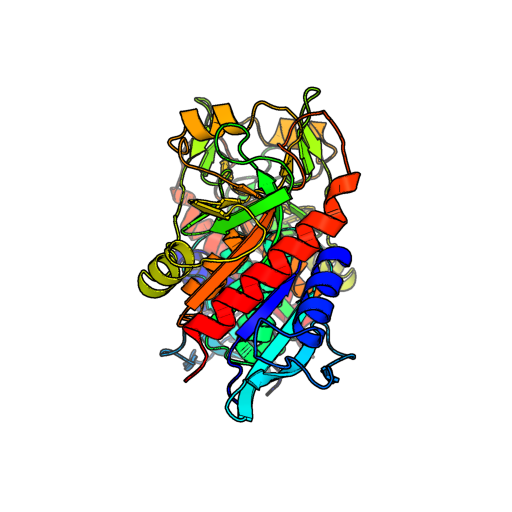LE B C 1
ATOM 3092 O O . ILE B 1 171 ? 19.984 -10.273 -4.129 1 96 171 ILE B O 1
ATOM 3096 N N . TRP B 1 172 ? 20.438 -11.445 -5.906 1 96.69 172 TRP B N 1
ATOM 3097 C CA . TRP B 1 172 ? 20.328 -12.719 -5.195 1 96.69 172 TRP B CA 1
ATOM 3098 C C . TRP B 1 172 ? 21.453 -12.867 -4.168 1 96.69 172 TRP B C 1
ATOM 3100 O O . TRP B 1 172 ? 21.219 -13.359 -3.062 1 96.69 172 TRP B O 1
ATOM 3110 N N . GLN B 1 173 ? 22.625 -12.414 -4.559 1 95.31 173 GLN B N 1
ATOM 3111 C CA . GLN B 1 173 ? 23.734 -12.406 -3.615 1 95.31 173 GLN B CA 1
ATOM 3112 C C . GLN B 1 173 ? 23.484 -11.43 -2.471 1 95.31 173 GLN B C 1
ATOM 3114 O O . GLN B 1 173 ? 23.781 -11.734 -1.312 1 95.31 173 GLN B O 1
ATOM 3119 N N . ARG B 1 174 ? 22.922 -10.289 -2.809 1 94.44 174 ARG B N 1
ATOM 3120 C CA . ARG B 1 174 ? 22.609 -9.289 -1.798 1 94.44 174 ARG B CA 1
ATOM 3121 C C . ARG B 1 174 ? 21.562 -9.82 -0.814 1 94.44 174 ARG B C 1
ATOM 3123 O O . ARG B 1 174 ? 21.703 -9.633 0.397 1 94.44 174 ARG B O 1
ATOM 3130 N N . LEU B 1 175 ? 20.547 -10.484 -1.338 1 96.12 175 LEU B N 1
ATOM 3131 C CA . LEU B 1 175 ? 19.516 -11.078 -0.493 1 96.12 175 LEU B CA 1
ATOM 3132 C C . LEU B 1 175 ? 20.094 -12.148 0.415 1 96.12 175 LEU B C 1
ATOM 3134 O O . LEU B 1 175 ? 19.781 -12.203 1.607 1 96.12 175 LEU B O 1
ATOM 3138 N N . ALA B 1 176 ? 20.953 -12.953 -0.181 1 94.75 176 ALA B N 1
ATOM 3139 C CA . ALA B 1 176 ? 21.578 -14.023 0.592 1 94.75 176 ALA B CA 1
ATOM 3140 C C . ALA B 1 176 ? 22.406 -13.453 1.748 1 94.75 176 ALA B C 1
ATOM 3142 O O . ALA B 1 176 ? 22.359 -13.977 2.863 1 94.75 176 ALA B O 1
ATOM 3143 N N . ALA B 1 177 ? 23.094 -12.391 1.496 1 92.38 177 ALA B N 1
ATOM 3144 C CA . ALA B 1 177 ? 23.953 -11.758 2.492 1 92.38 177 ALA B CA 1
ATOM 3145 C C . ALA B 1 177 ? 23.125 -11.18 3.639 1 92.38 177 ALA B C 1
ATOM 3147 O O . ALA B 1 177 ? 23.641 -10.977 4.742 1 92.38 177 ALA B O 1
ATOM 3148 N N . ARG B 1 178 ? 21.906 -10.969 3.377 1 90.25 178 ARG B N 1
ATOM 3149 C CA . ARG B 1 178 ? 21.031 -10.352 4.375 1 90.25 178 ARG B CA 1
ATOM 3150 C C . ARG B 1 178 ? 20.094 -11.383 4.988 1 90.25 178 ARG B C 1
ATOM 3152 O O . ARG B 1 178 ? 19.016 -11.031 5.473 1 90.25 178 ARG B O 1
ATOM 3159 N N . GLY B 1 179 ? 20.391 -12.664 4.828 1 87.62 179 GLY B N 1
ATOM 3160 C CA . GLY B 1 179 ? 19.625 -13.727 5.461 1 87.62 179 GLY B CA 1
ATOM 3161 C C . GLY B 1 179 ? 18.562 -14.32 4.551 1 87.62 179 GLY B C 1
ATOM 3162 O O . GLY B 1 179 ? 17.719 -15.109 5 1 87.62 179 GLY B O 1
ATOM 3163 N N . GLY B 1 180 ? 18.547 -13.883 3.342 1 92.81 180 GLY B N 1
ATOM 3164 C CA . GLY B 1 180 ? 17.547 -14.352 2.4 1 92.81 180 GLY B CA 1
ATOM 3165 C C . GLY B 1 180 ? 18.078 -15.375 1.419 1 92.81 180 GLY B C 1
ATOM 3166 O O . GLY B 1 180 ? 17.812 -15.305 0.221 1 92.81 180 GLY B O 1
ATOM 3167 N N . ARG B 1 181 ? 18.906 -16.281 1.88 1 90.62 181 ARG B N 1
ATOM 3168 C CA . ARG B 1 181 ? 19.516 -17.281 1.012 1 90.62 181 ARG B CA 1
ATOM 3169 C C . ARG B 1 181 ? 18.453 -18.203 0.406 1 90.62 181 ARG B C 1
ATOM 3171 O O . ARG B 1 181 ? 18.641 -18.75 -0.677 1 90.62 181 ARG B O 1
ATOM 3178 N N . HIS B 1 182 ? 17.359 -18.266 1.013 1 94.38 182 HIS B N 1
ATOM 3179 C CA . HIS B 1 182 ? 16.328 -19.234 0.62 1 94.38 182 HIS B CA 1
ATOM 3180 C C . HIS B 1 182 ? 15.281 -18.578 -0.278 1 94.38 182 HIS B C 1
ATOM 3182 O O . HIS B 1 182 ? 14.336 -19.25 -0.717 1 94.38 182 HIS B O 1
ATOM 3188 N N . VAL B 1 183 ? 15.461 -17.328 -0.574 1 98.12 183 VAL B N 1
ATOM 3189 C CA . VAL B 1 183 ? 14.484 -16.625 -1.408 1 98.12 183 VAL B CA 1
ATOM 3190 C C . VAL B 1 183 ? 14.484 -17.219 -2.812 1 98.12 183 VAL B C 1
ATOM 3192 O O . VAL B 1 183 ? 15.539 -17.391 -3.424 1 98.12 183 VAL B O 1
ATOM 3195 N N . VAL B 1 184 ? 13.297 -17.516 -3.352 1 98.44 184 VAL B N 1
ATOM 3196 C CA . VAL B 1 184 ? 13.211 -18.203 -4.637 1 98.44 184 VAL B CA 1
ATOM 3197 C C . VAL B 1 184 ? 12.625 -17.266 -5.688 1 98.44 184 VAL B C 1
ATOM 3199 O O . VAL B 1 184 ? 12.75 -17.516 -6.891 1 98.44 184 VAL B O 1
ATOM 3202 N N . GLY B 1 185 ? 11.945 -16.219 -5.246 1 98.5 185 GLY B N 1
ATOM 3203 C CA . GLY B 1 185 ? 11.312 -15.297 -6.176 1 98.5 185 GLY B CA 1
ATOM 3204 C C . GLY B 1 185 ? 11.391 -13.852 -5.73 1 98.5 185 GLY B C 1
ATOM 3205 O O . GLY B 1 185 ? 11.406 -13.562 -4.531 1 98.5 185 GLY B O 1
ATOM 3206 N N . LEU B 1 186 ? 11.461 -12.953 -6.691 1 98.44 186 LEU B N 1
ATOM 3207 C CA . LEU B 1 186 ? 11.523 -11.508 -6.5 1 98.44 186 LEU B CA 1
ATOM 3208 C C . LEU B 1 186 ? 10.516 -10.789 -7.395 1 98.44 186 LEU B C 1
ATOM 3210 O O . LEU B 1 186 ? 10.406 -11.094 -8.586 1 98.44 186 LEU B O 1
ATOM 3214 N N . ASP B 1 187 ? 9.711 -9.969 -6.832 1 98.19 187 ASP B N 1
ATOM 3215 C CA . ASP B 1 187 ? 8.789 -9.188 -7.648 1 98.19 187 ASP B CA 1
ATOM 3216 C C . ASP B 1 187 ? 8.508 -7.828 -7.012 1 98.19 187 ASP B C 1
ATOM 3218 O O . ASP B 1 187 ? 9.328 -7.316 -6.246 1 98.19 187 ASP B O 1
ATOM 3222 N N . MET B 1 188 ? 7.391 -7.184 -7.469 1 98.12 188 MET B N 1
ATOM 3223 C CA . MET B 1 188 ? 7.129 -5.82 -7.012 1 98.12 188 MET B CA 1
ATOM 3224 C C . MET B 1 188 ? 5.836 -5.762 -6.203 1 98.12 188 MET B C 1
ATOM 3226 O O . MET B 1 188 ? 5.473 -4.703 -5.68 1 98.12 188 MET B O 1
ATOM 3230 N N . GLU B 1 189 ? 5.141 -6.941 -6.062 1 98.38 189 GLU B N 1
ATOM 3231 C CA . GLU B 1 189 ? 3.801 -6.773 -5.512 1 98.38 189 GLU B CA 1
ATOM 3232 C C . GLU B 1 189 ? 3.496 -7.84 -4.465 1 98.38 189 GLU B C 1
ATOM 3234 O O . GLU B 1 189 ? 2.586 -7.676 -3.648 1 98.38 189 GLU B O 1
ATOM 3239 N N . ALA B 1 190 ? 4.098 -8.961 -4.391 1 98.69 190 ALA B N 1
ATOM 3240 C CA . ALA B 1 190 ? 3.695 -10.117 -3.6 1 98.69 190 ALA B CA 1
ATOM 3241 C C . ALA B 1 190 ? 3.562 -9.758 -2.121 1 98.69 190 ALA B C 1
ATOM 3243 O O . ALA B 1 190 ? 2.578 -10.125 -1.474 1 98.69 190 ALA B O 1
ATOM 3244 N N . ALA B 1 191 ? 4.52 -9.031 -1.611 1 98.56 191 ALA B N 1
ATOM 3245 C CA . ALA B 1 191 ? 4.52 -8.672 -0.197 1 98.56 191 ALA B CA 1
ATOM 3246 C C . ALA B 1 191 ? 3.299 -7.824 0.152 1 98.56 191 ALA B C 1
ATOM 3248 O O . ALA B 1 191 ? 2.768 -7.918 1.261 1 98.56 191 ALA B O 1
ATOM 3249 N N . ALA B 1 192 ? 2.875 -6.988 -0.774 1 98.44 192 ALA B N 1
ATOM 3250 C CA . ALA B 1 192 ? 1.695 -6.156 -0.548 1 98.44 192 ALA B CA 1
ATOM 3251 C C . ALA B 1 192 ? 0.447 -7.016 -0.364 1 98.44 192 ALA B C 1
ATOM 3253 O O . ALA B 1 192 ? -0.383 -6.738 0.505 1 98.44 192 ALA B O 1
ATOM 3254 N N . VAL B 1 193 ? 0.293 -8.055 -1.154 1 98.62 193 VAL B N 1
ATOM 3255 C CA . VAL B 1 193 ? -0.877 -8.922 -1.104 1 98.62 193 VAL B CA 1
ATOM 3256 C C . VAL B 1 193 ? -0.906 -9.68 0.224 1 98.62 193 VAL B C 1
ATOM 3258 O O . VAL B 1 193 ? -1.924 -9.68 0.92 1 98.62 193 VAL B O 1
ATOM 3261 N N . ALA B 1 194 ? 0.184 -10.25 0.594 1 98.62 194 ALA B N 1
ATOM 3262 C CA . ALA B 1 194 ? 0.268 -10.992 1.848 1 98.62 194 ALA B CA 1
ATOM 3263 C C . ALA B 1 194 ? 0.05 -10.07 3.047 1 98.62 194 ALA B C 1
ATOM 3265 O O . ALA B 1 194 ? -0.708 -10.406 3.961 1 98.62 194 ALA B O 1
ATOM 3266 N N . THR B 1 195 ? 0.706 -8.922 3.016 1 97.31 195 THR B N 1
ATOM 3267 C CA . THR B 1 195 ? 0.598 -7.969 4.117 1 97.31 195 THR B CA 1
ATOM 3268 C C . THR B 1 195 ? -0.835 -7.461 4.254 1 97.31 195 THR B C 1
ATOM 3270 O O . THR B 1 195 ? -1.35 -7.336 5.367 1 97.31 195 THR B O 1
ATOM 3273 N N . THR B 1 196 ? -1.432 -7.168 3.146 1 97.69 196 THR B N 1
ATOM 3274 C CA . THR B 1 196 ? -2.814 -6.707 3.154 1 97.69 196 THR B CA 1
ATOM 3275 C C . THR B 1 196 ? -3.738 -7.77 3.742 1 97.69 196 THR B C 1
ATOM 3277 O O . THR B 1 196 ? -4.582 -7.465 4.59 1 97.69 196 THR B O 1
ATOM 3280 N N . ALA B 1 197 ? -3.574 -9.023 3.301 1 98 197 ALA B N 1
ATOM 3281 C CA . ALA B 1 197 ? -4.395 -10.109 3.832 1 98 197 ALA B CA 1
ATOM 3282 C C . ALA B 1 197 ? -4.219 -10.234 5.344 1 98 197 ALA B C 1
ATOM 3284 O O . ALA B 1 197 ? -5.199 -10.375 6.078 1 98 197 ALA B O 1
ATOM 3285 N N . TYR B 1 198 ? -2.988 -10.172 5.754 1 96.38 198 TYR B N 1
ATOM 3286 C CA . TYR B 1 198 ? -2.664 -10.266 7.172 1 96.38 198 TYR B CA 1
ATOM 3287 C C . TYR B 1 198 ? -3.307 -9.133 7.957 1 96.38 198 TYR B C 1
ATOM 3289 O O . TYR B 1 198 ? -3.973 -9.367 8.969 1 96.38 198 TYR B O 1
ATOM 3297 N N . HIS B 1 199 ? -3.135 -7.934 7.422 1 93.31 199 HIS B N 1
ATOM 3298 C CA . HIS B 1 199 ? -3.629 -6.73 8.086 1 93.31 199 HIS B CA 1
ATOM 3299 C C . HIS B 1 199 ? -5.152 -6.738 8.18 1 93.31 199 HIS B C 1
ATOM 3301 O O . HIS B 1 199 ? -5.719 -6.273 9.172 1 93.31 199 HIS B O 1
ATOM 3307 N N . LEU B 1 200 ? -5.797 -7.273 7.207 1 94.56 200 LEU B N 1
ATOM 3308 C CA . LEU B 1 200 ? -7.254 -7.238 7.152 1 94.56 200 LEU B CA 1
ATOM 3309 C C . LEU B 1 200 ? -7.852 -8.484 7.801 1 94.56 200 LEU B C 1
ATOM 3311 O O . LEU B 1 200 ? -9.07 -8.625 7.867 1 94.56 200 LEU B O 1
ATOM 3315 N N . GLY B 1 201 ? -7.004 -9.383 8.281 1 94.75 201 GLY B N 1
ATOM 3316 C CA . GLY B 1 201 ? -7.473 -10.57 8.977 1 94.75 201 GLY B CA 1
ATOM 3317 C C . GLY B 1 201 ? -8.172 -11.562 8.055 1 94.75 201 GLY B C 1
ATOM 3318 O O . GLY B 1 201 ? -9.133 -12.211 8.453 1 94.75 201 GLY B O 1
ATOM 3319 N N . LEU B 1 202 ? -7.773 -11.594 6.84 1 96.88 202 LEU B N 1
ATOM 3320 C CA . LEU B 1 202 ? -8.336 -12.586 5.922 1 96.88 202 LEU B CA 1
ATOM 3321 C C . LEU B 1 202 ? -7.828 -13.984 6.246 1 96.88 202 LEU B C 1
ATOM 3323 O O . LEU B 1 202 ? -6.703 -14.141 6.727 1 96.88 202 LEU B O 1
ATOM 3327 N N . PRO B 1 203 ? -8.617 -15.008 5.996 1 96.88 203 PRO B N 1
ATOM 3328 C CA . PRO B 1 203 ? -8.258 -16.359 6.414 1 96.88 203 PRO B CA 1
ATOM 3329 C C . PRO B 1 203 ? -7.004 -16.891 5.715 1 96.88 203 PRO B C 1
ATOM 3331 O O . PRO B 1 203 ? -6.234 -17.656 6.305 1 96.88 203 PRO B O 1
ATOM 3334 N N . ALA B 1 204 ? -6.863 -16.453 4.414 1 98.31 204 ALA B N 1
ATOM 3335 C CA . ALA B 1 204 ? -5.723 -16.984 3.674 1 98.31 204 ALA B CA 1
ATOM 3336 C C . ALA B 1 204 ? -5.273 -16.016 2.584 1 98.31 204 ALA B C 1
ATOM 3338 O O . ALA B 1 204 ? -6.035 -15.141 2.176 1 98.31 204 ALA B O 1
ATOM 3339 N N . TRP B 1 205 ? -4.07 -16.188 2.207 1 98.75 205 TRP B N 1
ATOM 3340 C CA . TRP B 1 205 ? -3.529 -15.562 1.005 1 98.75 205 TRP B CA 1
ATOM 3341 C C . TRP B 1 205 ? -2.695 -16.562 0.202 1 98.75 205 TRP B C 1
ATOM 3343 O O . TRP B 1 205 ? -2.213 -17.547 0.745 1 98.75 205 TRP B O 1
ATOM 3353 N N . ALA B 1 206 ? -2.562 -16.312 -1.101 1 98.88 206 ALA B N 1
ATOM 3354 C CA . ALA B 1 206 ? -1.751 -17.141 -1.996 1 98.88 206 ALA B CA 1
ATOM 3355 C C . ALA B 1 206 ? -1.159 -16.297 -3.123 1 98.88 206 ALA B C 1
ATOM 3357 O O . ALA B 1 206 ? -1.882 -15.57 -3.811 1 98.88 206 ALA B O 1
ATOM 3358 N N . VAL B 1 207 ? 0.11 -16.375 -3.252 1 98.94 207 VAL B N 1
ATOM 3359 C CA . VAL B 1 207 ? 0.795 -15.711 -4.355 1 98.94 207 VAL B CA 1
ATOM 3360 C C . VAL B 1 207 ? 1.554 -16.75 -5.188 1 98.94 207 VAL B C 1
ATOM 3362 O O . VAL B 1 207 ? 2.41 -17.469 -4.668 1 98.94 207 VAL B O 1
ATOM 3365 N N . VAL B 1 208 ? 1.238 -16.812 -6.438 1 98.94 208 VAL B N 1
ATOM 3366 C CA . VAL B 1 208 ? 1.861 -17.719 -7.391 1 98.94 208 VAL B CA 1
ATOM 3367 C C . VAL B 1 208 ? 2.365 -16.938 -8.602 1 98.94 208 VAL B C 1
ATOM 3369 O O . VAL B 1 208 ? 1.604 -16.203 -9.234 1 98.94 208 VAL B O 1
ATOM 3372 N N . LYS B 1 209 ? 3.609 -17.141 -8.922 1 98.88 209 LYS B N 1
ATOM 3373 C CA . LYS B 1 209 ? 4.168 -16.391 -10.047 1 98.88 209 LYS B CA 1
ATOM 3374 C C . LYS B 1 209 ? 5.051 -17.281 -10.914 1 98.88 209 LYS B C 1
ATOM 3376 O O . LYS B 1 209 ? 5.754 -18.156 -10.406 1 98.88 209 LYS B O 1
ATOM 3381 N N . GLY B 1 210 ? 4.938 -17.031 -12.211 1 98.56 210 GLY B N 1
ATOM 3382 C CA . GLY B 1 210 ? 5.832 -17.688 -13.148 1 98.56 210 GLY B CA 1
ATOM 3383 C C . GLY B 1 210 ? 7.156 -16.969 -13.32 1 98.56 210 GLY B C 1
ATOM 3384 O O . GLY B 1 210 ? 7.199 -15.742 -13.359 1 98.56 210 GLY B O 1
ATOM 3385 N N . VAL B 1 211 ? 8.227 -17.75 -13.445 1 97.88 211 VAL B N 1
ATOM 3386 C CA . VAL B 1 211 ? 9.562 -17.172 -13.57 1 97.88 211 VAL B CA 1
ATOM 3387 C C . VAL B 1 211 ? 9.797 -16.703 -15.008 1 97.88 211 VAL B C 1
ATOM 3389 O O . VAL B 1 211 ? 9.828 -17.531 -15.93 1 97.88 211 VAL B O 1
ATOM 3392 N N . ALA B 1 212 ? 9.977 -15.398 -15.125 1 96.62 212 ALA B N 1
ATOM 3393 C CA . ALA B 1 212 ? 10.133 -14.82 -16.469 1 96.62 212 ALA B CA 1
ATOM 3394 C C . ALA B 1 212 ? 11.57 -14.367 -16.703 1 96.62 212 ALA B C 1
ATOM 3396 O O . ALA B 1 212 ? 11.977 -14.148 -17.844 1 96.62 212 ALA B O 1
ATOM 3397 N N . ASP B 1 213 ? 12.344 -14.164 -15.688 1 95.81 213 ASP B N 1
ATOM 3398 C CA . ASP B 1 213 ? 13.742 -13.758 -15.742 1 95.81 213 ASP B CA 1
ATOM 3399 C C . ASP B 1 213 ? 14.461 -14.078 -14.438 1 95.81 213 ASP B C 1
ATOM 3401 O O . ASP B 1 213 ? 13.867 -14.633 -13.516 1 95.81 213 ASP B O 1
ATOM 3405 N N . HIS B 1 214 ? 15.75 -13.789 -14.422 1 96 214 HIS B N 1
ATOM 3406 C CA . HIS B 1 214 ? 16.547 -14.047 -13.227 1 96 214 HIS B CA 1
ATOM 3407 C C . HIS B 1 214 ? 17.125 -12.758 -12.648 1 96 214 HIS B C 1
ATOM 3409 O O . HIS B 1 214 ? 18.156 -12.781 -11.984 1 96 214 HIS B O 1
ATOM 3415 N N . ALA B 1 215 ? 16.422 -11.648 -12.969 1 95.19 215 ALA B N 1
ATOM 3416 C CA . ALA B 1 215 ? 16.875 -10.328 -12.523 1 95.19 215 ALA B CA 1
ATOM 3417 C C . ALA B 1 215 ? 18.297 -10.039 -13.008 1 95.19 215 ALA B C 1
ATOM 3419 O O . ALA B 1 215 ? 19.109 -9.469 -12.273 1 95.19 215 ALA B O 1
ATOM 3420 N N . ASP B 1 216 ? 18.625 -10.547 -14.109 1 92 216 ASP B N 1
ATOM 3421 C CA . ASP B 1 216 ? 19.922 -10.336 -14.727 1 92 216 ASP B CA 1
ATOM 3422 C C . ASP B 1 216 ? 19.797 -9.523 -16.016 1 92 216 ASP B C 1
ATOM 3424 O O . ASP B 1 216 ? 18.688 -9.234 -16.469 1 92 216 ASP B O 1
ATOM 3428 N N . PRO B 1 217 ? 20.844 -8.977 -16.453 1 86.19 217 PRO B N 1
ATOM 3429 C CA . PRO B 1 217 ? 20.797 -8.078 -17.609 1 86.19 217 PRO B CA 1
ATOM 3430 C C . PRO B 1 217 ? 20.297 -8.773 -18.875 1 86.19 217 PRO B C 1
ATOM 3432 O O . PRO B 1 217 ? 19.922 -8.109 -19.844 1 86.19 217 PRO B O 1
ATOM 3435 N N . ARG B 1 218 ? 20.266 -10.062 -18.859 1 76.5 218 ARG B N 1
ATOM 3436 C CA . ARG B 1 218 ? 19.828 -10.773 -20.047 1 76.5 218 ARG B CA 1
ATOM 3437 C C . ARG B 1 218 ? 18.312 -10.672 -20.219 1 76.5 218 ARG B C 1
ATOM 3439 O O . ARG B 1 218 ? 17.562 -10.836 -19.25 1 76.5 218 ARG B O 1
ATOM 3446 N N . LYS B 1 219 ? 17.875 -9.742 -21.203 1 64 219 LYS B N 1
ATOM 3447 C CA . LYS B 1 219 ? 16.438 -9.555 -21.391 1 64 219 LYS B CA 1
ATOM 3448 C C . LYS B 1 219 ? 15.852 -10.656 -22.281 1 64 219 LYS B C 1
ATOM 3450 O O . LYS B 1 219 ? 16.391 -10.961 -23.344 1 64 219 LYS B O 1
ATOM 3455 N N . ASP B 1 220 ? 15.039 -11.547 -21.719 1 68.12 220 ASP B N 1
ATOM 3456 C CA . ASP B 1 220 ? 14.25 -12.414 -22.578 1 68.12 220 ASP B CA 1
ATOM 3457 C C . ASP B 1 220 ? 12.758 -12.305 -22.25 1 68.12 220 ASP B C 1
ATOM 3459 O O . ASP B 1 220 ? 12.273 -12.969 -21.344 1 68.12 220 ASP B O 1
ATOM 3463 N N . ASP B 1 221 ? 12.086 -11.391 -22.953 1 72.88 221 ASP B N 1
ATOM 3464 C CA . ASP B 1 221 ? 10.672 -11.109 -22.703 1 72.88 221 ASP B CA 1
ATOM 3465 C C . ASP B 1 221 ? 9.789 -12.211 -23.281 1 72.88 221 ASP B C 1
ATOM 3467 O O . ASP B 1 221 ? 8.57 -12.203 -23.078 1 72.88 221 ASP B O 1
ATOM 3471 N N . ARG B 1 222 ? 10.477 -13.18 -23.875 1 76.5 222 ARG B N 1
ATOM 3472 C CA . ARG B 1 222 ? 9.742 -14.242 -24.562 1 76.5 222 ARG B CA 1
ATOM 3473 C C . ARG B 1 222 ? 9.016 -15.141 -23.562 1 76.5 222 ARG B C 1
ATOM 3475 O O . ARG B 1 222 ? 8.055 -15.828 -23.922 1 76.5 222 ARG B O 1
ATOM 3482 N N . TYR B 1 223 ? 9.344 -15 -22.438 1 86.44 223 TYR B N 1
ATOM 3483 C CA . TYR B 1 223 ? 8.836 -15.953 -21.469 1 86.44 223 TYR B CA 1
ATOM 3484 C C . TYR B 1 223 ? 7.691 -15.344 -20.656 1 86.44 223 TYR B C 1
ATOM 3486 O O . TYR B 1 223 ? 7.016 -16.047 -19.906 1 86.44 223 TYR B O 1
ATOM 3494 N N . ARG B 1 224 ? 7.41 -14.164 -20.875 1 91.06 224 ARG B N 1
ATOM 3495 C CA . ARG B 1 224 ? 6.469 -13.461 -20.016 1 91.06 224 ARG B CA 1
ATOM 3496 C C . ARG B 1 224 ? 5.074 -14.07 -20.109 1 91.06 224 ARG B C 1
ATOM 3498 O O . ARG B 1 224 ? 4.453 -14.375 -19.094 1 91.06 224 ARG B O 1
ATOM 3505 N N . SER B 1 225 ? 4.621 -14.258 -21.281 1 94.69 225 SER B N 1
ATOM 3506 C CA . SER B 1 225 ? 3.273 -14.789 -21.469 1 94.69 225 SER B CA 1
ATOM 3507 C C . SER B 1 225 ? 3.166 -16.219 -20.938 1 94.69 225 SER B C 1
ATOM 3509 O O . SER B 1 225 ? 2.213 -16.562 -20.234 1 94.69 225 SER B O 1
ATOM 3511 N N . ALA B 1 226 ? 4.141 -17.031 -21.297 1 95.94 226 ALA B N 1
ATOM 3512 C CA . ALA B 1 226 ? 4.152 -18.422 -20.859 1 95.94 226 ALA B CA 1
ATOM 3513 C C . ALA B 1 226 ? 4.234 -18.5 -19.328 1 95.94 226 ALA B C 1
ATOM 3515 O O . ALA B 1 226 ? 3.566 -19.344 -18.719 1 95.94 226 ALA B O 1
ATOM 3516 N N . ALA B 1 227 ? 5.047 -17.656 -18.781 1 97.44 227 ALA B N 1
ATOM 3517 C CA . ALA B 1 227 ? 5.199 -17.609 -17.328 1 97.44 227 ALA B CA 1
ATOM 3518 C C . ALA B 1 227 ? 3.887 -17.219 -16.656 1 97.44 227 ALA B C 1
ATOM 3520 O O . ALA B 1 227 ? 3.492 -17.812 -15.648 1 97.44 227 ALA B O 1
ATOM 3521 N N . ALA B 1 228 ? 3.24 -16.219 -17.219 1 98.06 228 ALA B N 1
ATOM 3522 C CA . ALA B 1 228 ? 1.958 -15.773 -16.688 1 98.06 228 ALA B CA 1
ATOM 3523 C C . ALA B 1 228 ? 0.917 -16.891 -16.766 1 98.06 228 ALA B C 1
ATOM 3525 O O . ALA B 1 228 ? 0.17 -17.109 -15.805 1 98.06 228 ALA B O 1
ATOM 3526 N N . ASP B 1 229 ? 0.921 -17.562 -17.859 1 97.62 229 ASP B N 1
ATOM 3527 C CA . ASP B 1 229 ? -0.02 -18.672 -18.062 1 97.62 229 ASP B CA 1
ATOM 3528 C C . ASP B 1 229 ? 0.226 -19.781 -17.047 1 97.62 229 ASP B C 1
ATOM 3530 O O . ASP B 1 229 ? -0.717 -20.312 -16.453 1 97.62 229 ASP B O 1
ATOM 3534 N N . ALA B 1 230 ? 1.463 -20.125 -16.906 1 97.88 230 ALA B N 1
ATOM 3535 C CA . ALA B 1 230 ? 1.829 -21.188 -15.969 1 97.88 230 ALA B CA 1
ATOM 3536 C C . ALA B 1 230 ? 1.407 -20.828 -14.547 1 97.88 230 ALA B C 1
ATOM 3538 O O . ALA B 1 230 ? 0.809 -21.641 -13.844 1 97.88 230 ALA B O 1
ATOM 3539 N N . ALA B 1 231 ? 1.701 -19.625 -14.133 1 98.69 231 ALA B N 1
ATOM 3540 C CA . ALA B 1 231 ? 1.345 -19.156 -12.797 1 98.69 231 ALA B CA 1
ATOM 3541 C C . ALA B 1 231 ? -0.163 -19.234 -12.578 1 98.69 231 ALA B C 1
ATOM 3543 O O . ALA B 1 231 ? -0.619 -19.688 -11.523 1 98.69 231 ALA B O 1
ATOM 3544 N N . ALA B 1 232 ? -0.909 -18.734 -13.539 1 98.56 232 ALA B N 1
ATOM 3545 C CA . ALA B 1 232 ? -2.365 -18.719 -13.438 1 98.56 232 ALA B CA 1
ATOM 3546 C C . ALA B 1 232 ? -2.914 -20.141 -13.234 1 98.56 232 ALA B C 1
ATOM 3548 O O . ALA B 1 232 ? -3.742 -20.375 -12.352 1 98.56 232 ALA B O 1
ATOM 3549 N N . ARG B 1 233 ? -2.453 -21.062 -13.992 1 97.88 233 ARG B N 1
ATOM 3550 C CA . ARG B 1 233 ? -2.932 -22.438 -13.906 1 97.88 233 ARG B CA 1
ATOM 3551 C C . ARG B 1 233 ? -2.607 -23.031 -12.539 1 97.88 233 ARG B C 1
ATOM 3553 O O . ARG B 1 233 ? -3.445 -23.719 -11.945 1 97.88 233 ARG B O 1
ATOM 3560 N N . VAL B 1 234 ? -1.439 -22.797 -12.102 1 98.5 234 VAL B N 1
ATOM 3561 C CA . VAL B 1 234 ? -1.023 -23.328 -10.812 1 98.5 234 VAL B CA 1
ATOM 3562 C C . VAL B 1 234 ? -1.848 -22.688 -9.695 1 98.5 234 VAL B C 1
ATOM 3564 O O . VAL B 1 234 ? -2.287 -23.375 -8.766 1 98.5 234 VAL B O 1
ATOM 3567 N N . LEU B 1 235 ? -2.055 -21.375 -9.758 1 98.69 235 LEU B N 1
ATOM 3568 C CA . LEU B 1 235 ? -2.859 -20.703 -8.734 1 98.69 235 LEU B CA 1
ATOM 3569 C C . LEU B 1 235 ? -4.266 -21.297 -8.688 1 98.69 235 LEU B C 1
ATOM 3571 O O . LEU B 1 235 ? -4.781 -21.594 -7.605 1 98.69 235 LEU B O 1
ATOM 3575 N N . TRP B 1 236 ? -4.887 -21.438 -9.828 1 98.06 236 TRP B N 1
ATOM 3576 C CA . TRP B 1 236 ? -6.234 -21.984 -9.867 1 98.06 236 TRP B CA 1
ATOM 3577 C C . TRP B 1 236 ? -6.262 -23.391 -9.25 1 98.06 236 TRP B C 1
ATOM 3579 O O . TRP B 1 236 ? -7.184 -23.719 -8.5 1 98.06 236 TRP B O 1
ATOM 3589 N N . THR B 1 237 ? -5.289 -24.203 -9.586 1 97.81 237 THR B N 1
ATOM 3590 C CA . THR B 1 237 ? -5.207 -25.547 -9.031 1 97.81 237 THR B CA 1
ATOM 3591 C C . THR B 1 237 ? -5.137 -25.5 -7.508 1 97.81 237 THR B C 1
ATOM 3593 O O . THR B 1 237 ? -5.844 -26.234 -6.824 1 97.81 237 THR B O 1
ATOM 3596 N N . LEU B 1 238 ? -4.305 -24.609 -6.996 1 98.19 238 LEU B N 1
ATOM 3597 C CA . LEU B 1 238 ? -4.152 -24.469 -5.555 1 98.19 238 LEU B CA 1
ATOM 3598 C C . LEU B 1 238 ? -5.453 -23.984 -4.918 1 98.19 238 LEU B C 1
ATOM 3600 O O . LEU B 1 238 ? -5.855 -24.484 -3.867 1 98.19 238 LEU B O 1
ATOM 3604 N N . LEU B 1 239 ? -6.109 -23 -5.543 1 98.06 239 LEU B N 1
ATOM 3605 C CA . LEU B 1 239 ? -7.359 -22.453 -5.031 1 98.06 239 LEU B CA 1
ATOM 3606 C C . LEU B 1 239 ? -8.445 -23.531 -4.977 1 98.06 239 LEU B C 1
ATOM 3608 O O . LEU B 1 239 ? -9.156 -23.641 -3.977 1 98.06 239 LEU B O 1
ATOM 3612 N N . VAL B 1 240 ? -8.555 -24.328 -6.016 1 96.62 240 VAL B N 1
ATOM 3613 C CA . VAL B 1 240 ? -9.562 -25.375 -6.066 1 96.62 240 VAL B CA 1
ATOM 3614 C C . VAL B 1 240 ? -9.289 -26.406 -4.977 1 96.62 240 VAL B C 1
ATOM 3616 O O . VAL B 1 240 ? -10.203 -26.844 -4.273 1 96.62 240 VAL B O 1
ATOM 3619 N N . ARG B 1 241 ? -8.094 -26.766 -4.816 1 95.25 241 ARG B N 1
ATOM 3620 C CA . ARG B 1 241 ? -7.711 -27.75 -3.811 1 95.25 241 ARG B CA 1
ATOM 3621 C C . ARG B 1 241 ? -8.086 -27.281 -2.41 1 95.25 241 ARG B C 1
ATOM 3623 O O . ARG B 1 241 ? -8.539 -28.078 -1.583 1 95.25 241 ARG B O 1
ATOM 3630 N N . GLN B 1 242 ? -7.934 -25.984 -2.131 1 96.81 242 GLN B N 1
ATOM 3631 C CA . GLN B 1 242 ? -8.047 -25.469 -0.768 1 96.81 242 GLN B CA 1
ATOM 3632 C C . GLN B 1 242 ? -9.461 -24.984 -0.475 1 96.81 242 GLN B C 1
ATOM 3634 O O . GLN B 1 242 ? -9.891 -24.969 0.68 1 96.81 242 GLN B O 1
ATOM 3639 N N . LEU B 1 243 ? -10.148 -24.578 -1.562 1 96.06 243 LEU B N 1
ATOM 3640 C CA . LEU B 1 243 ? -11.398 -23.875 -1.29 1 96.06 243 LEU B CA 1
ATOM 3641 C C . LEU B 1 243 ? -12.594 -24.734 -1.7 1 96.06 243 LEU B C 1
ATOM 3643 O O . LEU B 1 243 ? -13.727 -24.453 -1.298 1 96.06 243 LEU B O 1
ATOM 3647 N N . ALA B 1 244 ? -12.336 -25.781 -2.525 1 90.31 244 ALA B N 1
ATOM 3648 C CA . ALA B 1 244 ? -13.43 -26.672 -2.885 1 90.31 244 ALA B CA 1
ATOM 3649 C C . ALA B 1 244 ? -13.93 -27.438 -1.667 1 90.31 244 ALA B C 1
ATOM 3651 O O . ALA B 1 244 ? -13.141 -27.891 -0.835 1 90.31 244 ALA B O 1
ATOM 3652 N N . ARG B 1 245 ? -15.195 -27.359 -1.186 1 75.81 245 ARG B N 1
ATOM 3653 C CA . ARG B 1 245 ? -15.852 -28.031 -0.072 1 75.81 245 ARG B CA 1
ATOM 3654 C C . ARG B 1 245 ? -16.109 -29.5 -0.392 1 75.81 245 ARG B C 1
ATOM 3656 O O . ARG B 1 245 ? -16.266 -29.875 -1.558 1 75.81 245 ARG B O 1
#

Sequence (490 aa):
MKIDALIVTALAVEHRATVDAGLDGIGEHPGIDAWECRDAHRPTPYEIGRFVLADGSALRVAVARATRTGCIAAAATASCLAERLRPQCLAMSGICAGNPAAVDLGDVVIADSTYVYDEGHRTVEGFTANHRQIPMPDGWVRAAQDLADLPFRLAIGPMVSGNMVVKDGRIWQRLAARGGRHVVGLDMEAAAVATTAYHLGLPAWAVVKGVADHADPRKDDRYRSAAADAAARVLWTLLVRQLARMKIDALIVTALAVEHRATVDAGLDGIGEHPGIDAWECRDAHRPTPYEIGRFVLADGSALRVAVARATRTGCIAAAATASCLAERLRPQCLAMSGICAGNPAAVDLGDVVIADSTYVYDEGHRTVEGFTANHRQIPMPDGWVRAAQDLADLPFRLAIGPMVSGNMVVKDGRIWQRLAARGGRHVVGLDMEAAAVATTAYHLGLPAWAVVKGVADHADPRKDDRYRSAAADAAARVLWTLLVRQLAR

Organism: NCBI:txid175570

pLDDT: mean 95.47, std 5.31, range [58.22, 98.94]

Nearest PDB structures (foldseek):
  3mms-assembly1_A-2  TM=8.628E-01  e=1.660E-15  Streptococcus pneumoniae
  4qez-assembly2_C-2  TM=8.329E-01  e=4.352E-16  Bacillus anthracis
  4qez-assembly1_A  TM=8.294E-01  e=3.853E-16  Bacillus anthracis
  1jpv-assembly1_A  TM=7.531E-01  e=1.549E-10  Saccharolobus solfataricus
  1jp7-assembly1_A  TM=7.392E-01  e=9.519E-11  Saccharolobus solfataricus